Protein AF-A0A8I3X2M9-F1 (afdb_monomer_lite)

InterPro domains:
  IPR005302 Molybdenum cofactor sulfurase, C-terminal [PF03473] (400-496)
  IPR005302 Molybdenum cofactor sulfurase, C-terminal [PS51340] (165-323)
  IPR005302 Molybdenum cofactor sulfurase, C-terminal [PS51340] (383-576)
  IPR005303 Molybdenum cofactor sulfurase, middle domain [PF03476] (48-167)
  IPR005303 Molybdenum cofactor sulfurase, middle domain [PF03476] (287-371)
  IPR011037 Pyruvate kinase-like, insert domain superfamily [SSF50800] (45-283)
  IPR011037 Pyruvate kinase-like, insert domain superfamily [SSF50800] (388-483)

Sequence (578 aa):
MPVSLGFLAQRPPGWLGVAALGLAAVVLGAVAWRRAGPRRRRRLQQVGTVAKLWIYPVKSCKGVAVSEAECTALGLRSGDLRDRFWLVIKEDGHMVTARQEPRLVLVSITYENNRLIFRAPDVDQLVLPTKQPSSNKLYDCRIFGLDIKGRDCGNEAAQWFTNFLKTEAYRLVQFETNMKGRTSKKLLAPINWNYQVAYPDYSPLLVMTDASLVDLNTRMEKKVKMENFRPNIVVTGCDAFEEDTWDELLIGSVEVKRVMACSRCILTTVDPDSGIIDRKEPLDTLKRFWLVINQEGNMVTARQEPRLVLISLTCEGDTLTLSAAYTKDLLLPIKTPTTNAVHKCRVHSLEIEGRDCGEAAAQWITSFLKSQPYRLVHFEPHMWPRHPHQTADLFRLKDQIVYSDASPFMILSEASLADLNSRLEKKVKVTNFRPNIVISGCHVYAEDSWDELLIGDVELKRVMACSRCILTTVDPDTGVMSRKEPLETLKRQVVINREEKVPAASHESWAGEQTVVSTASLLPGRLLGATPLSASSYRQCDPSERKLYGKSPLFGQYFVLENPGTIRVGDPVYLLGQ

Secondary structure (DSSP, 8-state):
---------PPPPTHHHHHHHHHHHHHHHHHHHHHHS------EEEEEEEEEEEE-SBTTS--EEESEEEEETTEEEETTEETT-EEEEETTSBEE-TTT-GGGGG-EEEEETTEEEEE-TTSPPEEEESS--TTSPEEEEEETTEEEEEEE-HHHHHHHHHHHH-SS-EEEEE--TTSPPEEHHHHSTT-----EESSSSS-SEEEEEHHHHHHHHHT-SSPPPGGGT--SEEEESS-TTGGGG-SEEEETTEEEEEEEEEE--GGGGB-TTT-PBPSSTTTTGGG--EEEEETTSBBP-TTT-GGGGG-EEEEETTEEEEEETTEEEEEEESS--TTSPEEEEEETTEEEEEEE--HHHHHHHHHHHTSS-EEEEE--TTSPPB-GGGT-TTS-TT--BSSSSS-S--EEEHHHHHHHHHH-SS---GGGT--SEEE-SS-TTGGGT-SEEEETTEEEE--------GGGGB-TTT-PBPSSTTHHHHHHHHTTT--S----------------------------PPPPPP-S-S----TTTHHHHTT--EEEEEEEEEE-EEEETT-EEEEE--

Structure (mmCIF, N/CA/C/O backbone):
data_AF-A0A8I3X2M9-F1
#
_entry.id   AF-A0A8I3X2M9-F1
#
loop_
_atom_site.group_PDB
_atom_site.id
_atom_site.type_symbol
_atom_site.label_atom_id
_atom_site.label_alt_id
_atom_site.label_comp_id
_atom_site.label_asym_id
_atom_site.label_entity_id
_atom_site.label_seq_id
_atom_site.pdbx_PDB_ins_code
_atom_site.Cartn_x
_atom_site.Cartn_y
_atom_site.Cartn_z
_atom_site.occupancy
_atom_site.B_iso_or_equiv
_atom_site.auth_seq_id
_atom_site.auth_comp_id
_atom_site.auth_asym_id
_atom_site.auth_atom_id
_atom_site.pdbx_PDB_model_num
ATOM 1 N N . MET A 1 1 ? -79.808 51.806 2.599 1.00 37.19 1 MET A N 1
ATOM 2 C CA . MET A 1 1 ? -78.418 51.362 2.337 1.00 37.19 1 MET A CA 1
ATOM 3 C C . MET A 1 1 ? -78.293 49.912 2.792 1.00 37.19 1 MET A C 1
ATOM 5 O O . MET A 1 1 ? -78.846 49.652 3.854 1.00 37.19 1 MET A O 1
ATOM 9 N N . PRO A 1 2 ? -77.604 48.987 2.094 1.00 43.06 2 PRO A N 1
ATOM 10 C CA . PRO A 1 2 ? -76.935 49.064 0.794 1.00 43.06 2 PRO A CA 1
ATOM 11 C C . PRO A 1 2 ? -77.568 48.146 -0.282 1.00 43.06 2 PRO A C 1
ATOM 13 O O . PRO A 1 2 ? -78.513 47.404 -0.036 1.00 43.06 2 PRO A O 1
ATOM 16 N N . VAL A 1 3 ? -77.035 48.280 -1.496 1.00 36.94 3 VAL A N 1
ATOM 17 C CA . VAL A 1 3 ? -77.434 47.654 -2.762 1.00 36.94 3 VAL A CA 1
ATOM 18 C C . VAL A 1 3 ? -76.816 46.257 -2.890 1.00 36.94 3 VAL A C 1
ATOM 20 O O . VAL A 1 3 ? -75.628 46.079 -2.631 1.00 36.94 3 VAL A O 1
ATOM 23 N N . SER A 1 4 ? -77.621 45.283 -3.319 1.00 39.75 4 SER A N 1
ATOM 24 C CA . SER A 1 4 ? -77.173 43.954 -3.746 1.00 39.75 4 SER A CA 1
ATOM 25 C C . SER A 1 4 ? -76.508 44.051 -5.123 1.00 39.75 4 SER A C 1
ATOM 27 O O . SER A 1 4 ? -77.153 44.442 -6.094 1.00 39.75 4 SER A O 1
ATOM 29 N N . LEU A 1 5 ? -75.222 43.706 -5.207 1.00 40.22 5 LEU A N 1
ATOM 30 C CA . LEU A 1 5 ? -74.479 43.528 -6.457 1.00 40.22 5 LEU A CA 1
ATOM 31 C C . LEU A 1 5 ? -73.976 42.084 -6.502 1.00 40.22 5 LEU A C 1
ATOM 33 O O . LEU A 1 5 ? -72.974 41.732 -5.882 1.00 40.22 5 LEU A O 1
ATOM 37 N N . GLY A 1 6 ? -74.713 41.239 -7.222 1.00 42.94 6 GLY A N 1
ATOM 38 C CA . GLY A 1 6 ? -74.274 39.897 -7.576 1.00 42.94 6 GLY A CA 1
ATOM 39 C C . GLY A 1 6 ? -73.123 39.971 -8.576 1.00 42.94 6 GLY A C 1
ATOM 40 O O . GLY A 1 6 ? -73.314 40.413 -9.707 1.00 42.94 6 GLY A O 1
ATOM 41 N N . PHE A 1 7 ? -71.937 39.519 -8.171 1.00 40.66 7 PHE A N 1
ATOM 42 C CA . PHE A 1 7 ? -70.836 39.250 -9.090 1.00 40.66 7 PHE A CA 1
ATOM 43 C C . PHE A 1 7 ? -70.844 37.770 -9.479 1.00 40.66 7 PHE A C 1
ATOM 45 O O . PHE A 1 7 ? -70.615 36.881 -8.660 1.00 40.66 7 PHE A O 1
ATOM 52 N N . LEU A 1 8 ? -71.117 37.528 -10.761 1.00 41.22 8 LEU A N 1
ATOM 53 C CA . LEU A 1 8 ? -70.899 36.263 -11.453 1.00 41.22 8 LEU A CA 1
ATOM 54 C C . LEU A 1 8 ? -69.417 35.875 -11.354 1.00 41.22 8 LEU A C 1
ATOM 56 O O . LEU A 1 8 ? -68.548 36.584 -11.863 1.00 41.22 8 LEU A O 1
ATOM 60 N N . ALA A 1 9 ? -69.129 34.735 -10.727 1.00 45.62 9 ALA A N 1
ATOM 61 C CA . ALA A 1 9 ? -67.802 34.134 -10.734 1.00 45.62 9 ALA A CA 1
ATOM 62 C C . ALA A 1 9 ? -67.450 33.688 -12.164 1.00 45.62 9 ALA A C 1
ATOM 64 O O . ALA A 1 9 ? -67.959 32.680 -12.660 1.00 45.62 9 ALA A O 1
ATOM 65 N N . GLN A 1 10 ? -66.582 34.441 -12.840 1.00 50.41 10 GLN A N 1
ATOM 66 C CA . GLN A 1 10 ? -66.000 34.006 -14.106 1.00 50.41 10 GLN A CA 1
ATOM 67 C C . GLN A 1 10 ? -65.040 32.844 -13.831 1.00 50.41 10 GLN A C 1
ATOM 69 O O . GLN A 1 10 ? -64.045 32.990 -13.120 1.00 50.41 10 GLN A O 1
ATOM 74 N N . ARG A 1 11 ? -65.360 31.664 -14.377 1.00 54.62 11 ARG A N 1
ATOM 75 C CA . ARG A 1 11 ? -64.461 30.504 -14.359 1.00 54.62 11 ARG A CA 1
ATOM 76 C C . ARG A 1 11 ? -63.165 30.867 -15.093 1.00 54.62 11 ARG A C 1
ATOM 78 O O . ARG A 1 11 ? -63.253 31.415 -16.194 1.00 54.62 11 ARG A O 1
ATOM 85 N N . PRO A 1 12 ? -61.981 30.543 -14.543 1.00 55.44 12 PRO A N 1
ATOM 86 C CA . PRO A 1 12 ? -60.739 30.764 -15.258 1.00 55.44 12 PRO A CA 1
ATOM 87 C C . PRO A 1 12 ? -60.762 29.959 -16.566 1.00 55.44 12 PRO A C 1
ATOM 89 O O . PRO A 1 12 ? -61.279 28.836 -16.601 1.00 55.44 12 PRO A O 1
ATOM 92 N N . PRO A 1 13 ? -60.251 30.532 -17.660 1.00 50.88 13 PRO A N 1
ATOM 93 C CA . PRO A 1 13 ? -60.384 29.933 -18.975 1.00 50.88 13 PRO A CA 1
ATOM 94 C C . PRO A 1 13 ? -59.565 28.630 -19.041 1.00 50.88 13 PRO A C 1
ATOM 96 O O . PRO A 1 13 ? -58.398 28.581 -18.651 1.00 50.88 13 PRO A O 1
ATOM 99 N N . GLY A 1 14 ? -60.204 27.550 -19.509 1.00 53.91 14 GLY A N 1
ATOM 100 C CA . GLY A 1 14 ? -59.733 26.160 -19.365 1.00 53.91 14 GLY A CA 1
ATOM 101 C C . GLY A 1 14 ? -58.355 25.839 -19.963 1.00 53.91 14 GLY A C 1
ATOM 102 O O . GLY A 1 14 ? -57.765 24.817 -19.620 1.00 53.91 14 GLY A O 1
ATOM 103 N N . TRP A 1 15 ? -57.798 26.724 -20.792 1.00 53.28 15 TRP A N 1
ATOM 104 C CA . TRP A 1 15 ? -56.456 26.582 -21.363 1.00 53.28 15 TRP A CA 1
ATOM 105 C C . TRP A 1 15 ? -55.335 26.687 -20.319 1.00 53.28 15 TRP A C 1
ATOM 107 O O . TRP A 1 15 ? -54.302 26.047 -20.494 1.00 53.28 15 TRP A O 1
ATOM 117 N N . LEU A 1 16 ? -55.542 27.396 -19.200 1.00 50.94 16 LEU A N 1
ATOM 118 C CA . LEU A 1 16 ? -54.558 27.461 -18.106 1.00 50.94 16 LEU A CA 1
ATOM 119 C C . LEU A 1 16 ? -54.371 26.101 -17.412 1.00 50.94 16 LEU A C 1
ATOM 121 O O . LEU A 1 16 ? -53.249 25.729 -17.073 1.00 50.94 16 LEU A O 1
ATOM 125 N N . GLY A 1 17 ? -55.449 25.322 -17.264 1.00 53.12 17 GLY A N 1
ATOM 126 C CA . GLY A 1 17 ? -55.379 23.956 -16.734 1.00 53.12 17 GLY A CA 1
ATOM 127 C C . GLY A 1 17 ? -54.686 22.990 -17.699 1.00 53.12 17 GLY A C 1
ATOM 128 O O . GLY A 1 17 ? -53.882 22.161 -17.276 1.00 53.12 17 GLY A O 1
ATOM 129 N N . VAL A 1 18 ? -54.934 23.144 -19.004 1.00 58.06 18 VAL A N 1
ATOM 130 C CA . VAL A 1 18 ? -54.305 22.323 -20.053 1.00 58.06 18 VAL A CA 1
ATOM 131 C C . VAL A 1 18 ? -52.809 22.634 -20.181 1.00 58.06 18 VAL A C 1
ATOM 133 O O . VAL A 1 18 ? -52.004 21.714 -20.304 1.00 58.06 18 VAL A O 1
ATOM 136 N N . ALA A 1 19 ? -52.414 23.906 -20.075 1.00 59.59 19 ALA A N 1
ATOM 137 C CA . ALA A 1 19 ? -51.011 24.314 -20.090 1.00 59.59 19 ALA A CA 1
ATOM 138 C C . ALA A 1 19 ? -50.243 23.792 -18.863 1.00 59.59 19 ALA A C 1
ATOM 140 O O . ALA A 1 19 ? -49.131 23.284 -19.006 1.00 59.59 19 ALA A O 1
ATOM 141 N N . ALA A 1 20 ? -50.848 23.844 -17.670 1.00 59.66 20 ALA A N 1
ATOM 142 C CA . ALA A 1 20 ? -50.246 23.310 -16.448 1.00 59.66 20 ALA A CA 1
ATOM 143 C C . ALA A 1 20 ? -50.091 21.777 -16.489 1.00 59.66 20 ALA A C 1
ATOM 145 O O . ALA A 1 20 ? -49.044 21.254 -16.105 1.00 59.66 20 ALA A O 1
ATOM 146 N N . LEU A 1 21 ? -51.092 21.057 -17.011 1.00 64.69 21 LEU A N 1
ATOM 147 C CA . LEU A 1 21 ? -51.021 19.605 -17.217 1.00 64.69 21 LEU A CA 1
ATOM 148 C C . LEU A 1 21 ? -49.985 19.224 -18.281 1.00 64.69 21 LEU A C 1
ATOM 150 O O . LEU A 1 21 ? -49.247 18.260 -18.092 1.00 64.69 21 LEU A O 1
ATOM 154 N N . GLY A 1 22 ? -49.880 20.005 -19.360 1.00 69.62 22 GLY A N 1
ATOM 155 C CA . GLY A 1 22 ? -48.856 19.830 -20.388 1.00 69.62 22 GLY A CA 1
ATOM 156 C C . GLY A 1 22 ? -47.443 20.010 -19.831 1.00 69.62 22 GLY A C 1
ATOM 157 O O . GLY A 1 22 ? -46.580 19.167 -20.064 1.00 69.62 22 GLY A O 1
ATOM 158 N N . LEU A 1 23 ? -47.213 21.050 -19.022 1.00 71.19 23 LEU A N 1
ATOM 159 C CA . LEU A 1 23 ? -45.914 21.284 -18.386 1.00 71.19 23 LEU A CA 1
ATOM 160 C C . LEU A 1 23 ? -45.563 20.176 -17.384 1.00 71.19 23 LEU A C 1
ATOM 162 O O . LEU A 1 23 ? -44.435 19.687 -17.377 1.00 71.19 23 LEU A O 1
ATOM 166 N N . ALA A 1 24 ? -46.531 19.735 -16.577 1.00 70.75 24 ALA A N 1
ATOM 167 C CA . ALA A 1 24 ? -46.341 18.631 -15.642 1.00 70.75 24 ALA A CA 1
ATOM 168 C C . ALA A 1 24 ? -46.029 17.314 -16.369 1.00 70.75 24 ALA A C 1
ATOM 170 O O . ALA A 1 24 ? -45.126 16.592 -15.954 1.00 70.75 24 ALA A O 1
ATOM 171 N N . ALA A 1 25 ? -46.707 17.024 -17.483 1.00 73.00 25 ALA A N 1
ATOM 172 C CA . ALA A 1 25 ? -46.443 15.846 -18.306 1.00 73.00 25 ALA A CA 1
ATOM 173 C C . ALA A 1 25 ? -45.062 15.900 -18.978 1.00 73.00 25 ALA A C 1
ATOM 175 O O . ALA A 1 25 ? -44.376 14.884 -19.034 1.00 73.00 25 ALA A O 1
ATOM 176 N N . VAL A 1 26 ? -44.612 17.077 -19.425 1.00 76.88 26 VAL A N 1
ATOM 177 C CA . VAL A 1 26 ? -43.262 17.269 -19.983 1.00 76.88 26 VAL A CA 1
ATOM 178 C C . VAL A 1 26 ? -42.192 17.109 -18.905 1.00 76.88 26 VAL A C 1
ATOM 180 O O . VAL A 1 26 ? -41.189 16.441 -19.142 1.00 76.88 26 VAL A O 1
ATOM 183 N N . VAL A 1 27 ? -42.400 17.654 -17.704 1.00 77.62 27 VAL A N 1
ATOM 184 C CA . VAL A 1 27 ? -41.463 17.494 -16.581 1.00 77.62 27 VAL A CA 1
ATOM 185 C C . VAL A 1 27 ? -41.420 16.039 -16.114 1.00 77.62 27 VAL A C 1
ATOM 187 O O . VAL A 1 27 ? -40.334 15.489 -15.947 1.00 77.62 27 VAL A O 1
ATOM 190 N N . LEU A 1 28 ? -42.571 15.380 -15.964 1.00 75.06 28 LEU A N 1
ATOM 191 C CA . LEU A 1 28 ? -42.644 13.958 -15.616 1.00 75.06 28 LEU A CA 1
ATOM 192 C C . LEU A 1 28 ? -42.042 13.080 -16.715 1.00 75.06 28 LEU A C 1
ATOM 194 O O . LEU A 1 28 ? -41.304 12.153 -16.400 1.00 75.06 28 LEU A O 1
ATOM 198 N N . GLY A 1 29 ? -42.282 13.407 -17.985 1.00 70.44 29 GLY A N 1
ATOM 199 C CA . GLY A 1 29 ? -41.676 12.753 -19.141 1.00 70.44 29 GLY A CA 1
ATOM 200 C C . GLY A 1 29 ? -40.161 12.939 -19.185 1.00 70.44 29 GLY A C 1
ATOM 201 O O . GLY A 1 29 ? -39.443 11.976 -19.419 1.00 70.44 29 GLY A O 1
ATOM 202 N N . ALA A 1 30 ? -39.646 14.127 -18.864 1.00 67.50 30 ALA A N 1
ATOM 203 C CA . ALA A 1 30 ? -38.213 14.405 -18.784 1.00 67.50 30 ALA A CA 1
ATOM 204 C C . ALA A 1 30 ? -37.549 13.728 -17.573 1.00 67.50 30 ALA A C 1
ATOM 206 O O . ALA A 1 30 ? -36.420 13.253 -17.676 1.00 67.50 30 ALA A O 1
ATOM 207 N N . VAL A 1 31 ? -38.238 13.635 -16.432 1.00 68.12 31 VAL A N 1
ATOM 208 C CA . VAL A 1 31 ? -37.767 12.899 -15.247 1.00 68.12 31 VAL A CA 1
ATOM 209 C C . VAL A 1 31 ? -37.795 11.392 -15.502 1.00 68.12 31 VAL A C 1
ATOM 211 O O . VAL A 1 31 ? -36.832 10.702 -15.168 1.00 68.12 31 VAL A O 1
ATOM 214 N N . ALA A 1 32 ? -38.850 10.880 -16.137 1.00 62.62 32 ALA A N 1
ATOM 215 C CA . ALA A 1 32 ? -38.953 9.489 -16.555 1.00 62.62 32 ALA A CA 1
ATOM 216 C C . ALA A 1 32 ? -37.900 9.156 -17.615 1.00 62.62 32 ALA A C 1
ATOM 218 O O . ALA A 1 32 ? -37.235 8.142 -17.484 1.00 62.62 32 ALA A O 1
ATOM 219 N N . TRP A 1 33 ? -37.653 10.032 -18.591 1.00 58.16 33 TRP A N 1
ATOM 220 C CA . TRP A 1 33 ? -36.616 9.863 -19.611 1.00 58.16 33 TRP A CA 1
ATOM 221 C C . TRP A 1 33 ? -35.193 10.056 -19.067 1.00 58.16 33 TRP A C 1
ATOM 223 O O . TRP A 1 33 ? -34.271 9.418 -19.552 1.00 58.16 33 TRP A O 1
ATOM 233 N N . ARG A 1 34 ? -34.980 10.840 -18.003 1.00 55.84 34 ARG A N 1
ATOM 234 C CA . ARG A 1 34 ? -33.697 10.855 -17.269 1.00 55.84 34 ARG A CA 1
ATOM 235 C C . ARG A 1 34 ? -33.490 9.605 -16.413 1.00 55.84 34 ARG A C 1
ATOM 237 O O . ARG A 1 34 ? -32.354 9.182 -16.239 1.00 55.84 34 ARG A O 1
ATOM 244 N N . ARG A 1 35 ? -34.564 9.012 -15.878 1.00 56.28 35 ARG A N 1
ATOM 245 C CA . ARG A 1 35 ? -34.511 7.761 -15.095 1.00 56.28 35 ARG A CA 1
ATOM 246 C C . ARG A 1 35 ? -34.476 6.497 -15.963 1.00 56.28 35 ARG A C 1
ATOM 248 O O . ARG A 1 35 ? -33.907 5.501 -15.535 1.00 56.28 35 ARG A O 1
ATOM 255 N N . ALA A 1 36 ? -35.076 6.544 -17.150 1.00 47.25 36 ALA A N 1
ATOM 256 C CA . ALA A 1 36 ? -35.204 5.446 -18.111 1.00 47.25 36 ALA A CA 1
ATOM 257 C C . ALA A 1 36 ? -34.369 5.658 -19.383 1.00 47.25 36 ALA A C 1
ATOM 259 O O . ALA A 1 36 ? -34.391 4.814 -20.278 1.00 47.25 36 ALA A O 1
ATOM 260 N N . GLY A 1 37 ? -33.641 6.774 -19.475 1.00 39.97 37 GLY A N 1
ATOM 261 C CA . GLY A 1 37 ? -32.672 7.021 -20.534 1.00 39.97 37 GLY A CA 1
ATOM 262 C C . GLY A 1 37 ? -31.720 5.836 -20.596 1.00 39.97 37 GLY A C 1
ATOM 263 O O . GLY A 1 37 ? -31.430 5.250 -19.547 1.00 39.97 37 GLY A O 1
ATOM 264 N N . PRO A 1 38 ? -31.279 5.426 -21.795 1.00 38.78 38 PRO A N 1
ATOM 265 C CA . PRO A 1 38 ? -30.472 4.232 -21.937 1.00 38.78 38 PRO A CA 1
ATOM 266 C C . PRO A 1 38 ? -29.272 4.402 -21.015 1.00 38.78 38 PRO A C 1
ATOM 268 O O . PRO A 1 38 ? -28.434 5.275 -21.249 1.00 38.78 38 PRO A O 1
ATOM 271 N N . ARG A 1 39 ? -29.203 3.604 -19.936 1.00 46.41 39 ARG A N 1
ATOM 272 C CA . ARG A 1 39 ? -27.945 3.387 -19.228 1.00 46.41 39 ARG A CA 1
ATOM 273 C C . ARG A 1 39 ? -27.004 2.985 -20.347 1.00 46.41 39 ARG A C 1
ATOM 275 O O . ARG A 1 39 ? -27.165 1.887 -20.884 1.00 46.41 39 ARG A O 1
ATOM 282 N N . ARG A 1 40 ? -26.117 3.898 -20.778 1.00 44.78 40 ARG A N 1
ATOM 283 C CA . ARG A 1 40 ? -24.990 3.567 -21.658 1.00 44.78 40 ARG A CA 1
ATOM 284 C C . ARG A 1 40 ? -24.511 2.231 -21.125 1.00 44.78 40 ARG A C 1
ATOM 286 O O . ARG A 1 40 ? -24.267 2.160 -19.920 1.00 44.78 40 ARG A O 1
ATOM 293 N N . ARG A 1 41 ? -24.523 1.175 -21.947 1.00 48.91 41 ARG A N 1
ATOM 294 C CA . ARG A 1 41 ? -23.971 -0.124 -21.553 1.00 48.91 41 ARG A CA 1
ATOM 295 C C . ARG A 1 41 ? -22.553 0.190 -21.093 1.00 48.91 41 ARG A C 1
ATOM 297 O O . ARG A 1 41 ? -21.690 0.416 -21.935 1.00 48.91 41 ARG A O 1
ATOM 304 N N . ARG A 1 42 ? -22.363 0.357 -19.781 1.00 61.62 42 ARG A N 1
ATOM 305 C CA . ARG A 1 42 ? -21.059 0.642 -19.198 1.00 61.62 42 ARG A CA 1
ATOM 306 C C . ARG A 1 42 ? -20.238 -0.569 -19.597 1.00 61.62 42 ARG A C 1
ATOM 308 O O . ARG A 1 42 ? -20.680 -1.697 -19.366 1.00 61.62 42 ARG A O 1
ATOM 315 N N . ARG A 1 43 ? -19.134 -0.351 -20.305 1.00 69.88 43 ARG A N 1
ATOM 316 C CA . ARG A 1 43 ? -18.240 -1.446 -20.644 1.00 69.88 43 ARG A CA 1
ATOM 317 C C . ARG A 1 43 ? -17.715 -1.971 -19.313 1.00 69.88 43 ARG A C 1
ATOM 319 O O . ARG A 1 43 ? -17.062 -1.238 -18.581 1.00 69.88 43 ARG A O 1
ATOM 326 N N . LEU A 1 44 ? -18.122 -3.186 -18.961 1.00 82.31 44 LEU A N 1
ATOM 327 C CA . LEU A 1 44 ? -17.642 -3.870 -17.771 1.00 82.31 44 LEU A CA 1
ATOM 328 C C . LEU A 1 44 ? -16.396 -4.639 -18.188 1.00 82.31 44 LEU A C 1
ATOM 330 O O . LEU A 1 44 ? -16.488 -5.561 -19.000 1.00 82.31 44 LEU A O 1
ATOM 334 N N . GLN A 1 45 ? -15.244 -4.245 -17.662 1.00 88.25 45 GLN A N 1
ATOM 335 C CA . GLN A 1 45 ? -14.020 -5.027 -17.777 1.00 88.25 45 GLN A CA 1
ATOM 336 C C . GLN A 1 45 ? -13.820 -5.759 -16.461 1.00 88.25 45 GLN A C 1
ATOM 338 O O . GLN A 1 45 ? -13.712 -5.121 -15.420 1.00 88.25 45 GLN A O 1
ATOM 343 N N . GLN A 1 46 ? -13.794 -7.089 -16.488 1.00 90.06 46 GLN A N 1
ATOM 344 C CA . GLN A 1 46 ? -13.408 -7.837 -15.299 1.00 90.06 46 GLN A CA 1
ATOM 345 C C . GLN A 1 46 ? -11.915 -7.610 -15.051 1.00 90.06 46 GLN A C 1
ATOM 347 O O . GLN A 1 46 ? -11.108 -7.872 -15.939 1.00 90.06 46 GLN A O 1
ATOM 352 N N . VAL A 1 47 ? -11.578 -7.114 -13.865 1.00 87.56 47 VAL A N 1
ATOM 353 C CA . VAL A 1 47 ? -10.199 -6.842 -13.418 1.00 87.56 47 VAL A CA 1
ATOM 354 C C . VAL A 1 47 ? -9.756 -7.801 -12.317 1.00 87.56 47 VAL A C 1
ATOM 356 O O . VAL A 1 47 ? -8.611 -7.794 -11.902 1.00 87.56 47 VAL A O 1
ATOM 359 N N . GLY A 1 48 ? -10.658 -8.643 -11.812 1.00 91.25 48 GLY A N 1
ATOM 360 C CA . GLY A 1 48 ? -10.296 -9.653 -10.831 1.00 91.25 48 GLY A CA 1
ATOM 361 C C . GLY A 1 48 ? -11.496 -10.377 -10.246 1.00 91.25 48 GLY A C 1
ATOM 362 O O . GLY A 1 48 ? -12.600 -10.360 -10.798 1.00 91.25 48 GLY A O 1
ATOM 363 N N . THR A 1 49 ? -11.264 -11.036 -9.117 1.00 90.50 49 THR A N 1
ATOM 364 C CA . THR A 1 49 ? -12.269 -11.761 -8.330 1.00 90.50 49 THR A CA 1
ATOM 365 C C . THR A 1 49 ? -12.012 -11.540 -6.842 1.00 90.50 49 THR A C 1
ATOM 367 O O . THR A 1 49 ? -10.859 -11.511 -6.413 1.00 90.50 49 THR A O 1
ATOM 370 N N . VAL A 1 50 ? -13.059 -11.395 -6.028 1.00 87.31 50 VAL A N 1
ATOM 371 C CA . VAL A 1 50 ? -12.921 -11.276 -4.570 1.00 87.31 50 VAL A CA 1
ATOM 372 C C . VAL A 1 50 ? -12.334 -12.569 -4.004 1.00 87.31 50 VAL A C 1
ATOM 374 O O . VAL A 1 50 ? -12.975 -13.616 -4.016 1.00 87.31 50 VAL A O 1
ATOM 377 N N . ALA A 1 51 ? -11.123 -12.493 -3.465 1.00 90.25 51 ALA A N 1
ATOM 378 C CA . ALA A 1 51 ? -10.416 -13.620 -2.871 1.00 90.25 51 ALA A CA 1
ATOM 379 C C . ALA A 1 51 ? -10.723 -13.782 -1.377 1.00 90.25 51 ALA A C 1
ATOM 381 O O . ALA A 1 51 ? -10.864 -14.901 -0.887 1.00 90.25 51 ALA A O 1
ATOM 382 N N . LYS A 1 52 ? -10.789 -12.671 -0.630 1.00 88.50 52 LYS A N 1
ATOM 383 C CA . LYS A 1 52 ? -11.051 -12.678 0.820 1.00 88.50 52 LYS A CA 1
ATOM 384 C C . LYS A 1 52 ? -11.830 -11.442 1.247 1.00 88.50 52 LYS A C 1
ATOM 386 O O . LYS A 1 52 ? -11.585 -10.348 0.737 1.00 88.50 52 LYS A O 1
ATOM 391 N N . LEU A 1 53 ? -12.684 -11.618 2.252 1.00 85.94 53 LEU A N 1
ATOM 392 C CA . LEU A 1 53 ? -13.363 -10.537 2.959 1.00 85.94 53 LEU A CA 1
ATOM 393 C C . LEU A 1 53 ? -13.003 -10.574 4.442 1.00 85.94 53 LEU A C 1
ATOM 395 O O . LEU A 1 53 ? -13.002 -11.636 5.067 1.00 85.94 53 LEU A O 1
ATOM 399 N N . TRP A 1 54 ? -12.718 -9.401 5.000 1.00 91.06 54 TRP A N 1
ATOM 400 C CA . TRP A 1 54 ? -12.350 -9.232 6.400 1.00 91.06 54 TRP A CA 1
ATOM 401 C C . TRP A 1 54 ? -13.135 -8.101 7.053 1.00 91.06 54 TRP A C 1
ATOM 403 O O . TRP A 1 54 ? -13.204 -6.975 6.550 1.00 91.06 54 TRP A O 1
ATOM 413 N N . ILE A 1 55 ? -13.653 -8.390 8.241 1.00 92.31 55 ILE A N 1
ATOM 414 C CA . ILE A 1 55 ? -14.224 -7.400 9.152 1.00 92.31 55 ILE A CA 1
ATOM 415 C C . ILE A 1 55 ? -13.302 -7.306 10.360 1.00 92.31 55 ILE A C 1
ATOM 417 O O . ILE A 1 55 ? -12.906 -8.322 10.917 1.00 92.31 55 ILE A O 1
ATOM 421 N N . TYR A 1 56 ? -12.962 -6.099 10.798 1.00 94.75 56 TYR A N 1
ATOM 422 C CA . TYR A 1 56 ? -12.172 -5.866 12.006 1.00 94.75 56 TYR A CA 1
ATOM 423 C C . TYR A 1 56 ? -13.051 -5.149 13.033 1.00 94.75 56 TYR A C 1
ATOM 425 O O . TYR A 1 56 ? -13.019 -3.917 13.083 1.00 94.75 56 TYR A O 1
ATOM 433 N N . PRO A 1 57 ? -13.852 -5.873 13.842 1.00 94.31 57 PRO A N 1
ATOM 434 C CA . PRO A 1 57 ? -14.884 -5.260 14.677 1.00 94.31 57 PRO A CA 1
ATOM 435 C C . PRO A 1 57 ? -14.325 -4.206 15.630 1.00 94.31 57 PRO A C 1
ATOM 437 O O . PRO A 1 57 ? -14.857 -3.100 15.740 1.00 94.31 57 PRO A O 1
ATOM 440 N N . VAL A 1 58 ? -13.193 -4.528 16.257 1.00 96.69 58 VAL A N 1
ATOM 441 C CA . VAL A 1 58 ? -12.482 -3.645 17.180 1.00 96.69 58 VAL A CA 1
ATOM 442 C C . VAL A 1 58 ? -11.252 -3.079 16.477 1.00 96.69 58 VAL A C 1
ATOM 444 O O . VAL A 1 58 ? -10.461 -3.808 15.868 1.00 96.69 58 VAL A O 1
ATOM 447 N N . LYS A 1 59 ? -11.067 -1.759 16.559 1.00 92.44 59 LYS A N 1
ATOM 448 C CA . LYS A 1 59 ? -9.911 -1.077 15.974 1.00 92.44 59 LYS A CA 1
ATOM 449 C C . LYS A 1 59 ? -8.606 -1.688 16.498 1.00 92.44 59 LYS A C 1
ATOM 451 O O . LYS A 1 59 ? -8.346 -1.682 17.693 1.00 92.44 59 LYS A O 1
ATOM 456 N N . SER A 1 60 ? -7.742 -2.107 15.574 1.00 90.44 60 SER A N 1
ATOM 457 C CA . SER A 1 60 ? -6.431 -2.737 15.824 1.00 90.44 60 SER A CA 1
ATOM 458 C C . SER A 1 60 ? -6.448 -4.207 16.251 1.00 90.44 60 SER A C 1
ATOM 460 O O . SER A 1 60 ? -5.391 -4.825 16.216 1.00 90.44 60 SER A O 1
ATOM 462 N N . CYS A 1 61 ? -7.605 -4.798 16.557 1.00 92.38 61 CYS A N 1
ATOM 463 C CA . CYS A 1 61 ? -7.699 -6.223 16.896 1.00 92.38 61 CYS A CA 1
ATOM 464 C C . CYS A 1 61 ? -7.691 -7.130 15.662 1.00 92.38 61 CYS A C 1
ATOM 466 O O . CYS A 1 61 ? -7.667 -6.630 14.527 1.00 92.38 61 CYS A O 1
ATOM 468 N N . LYS A 1 62 ? -7.674 -8.451 15.875 1.00 91.19 62 LYS A N 1
ATOM 469 C CA . LYS A 1 62 ? -7.651 -9.453 14.804 1.00 91.19 62 LYS A CA 1
ATOM 470 C C . LYS A 1 62 ? -8.890 -9.336 13.914 1.00 91.19 62 LYS A C 1
ATOM 472 O O . LYS A 1 62 ? -9.974 -8.975 14.373 1.00 91.19 62 LYS A O 1
ATOM 477 N N . GLY A 1 63 ? -8.704 -9.594 12.623 1.00 89.31 63 GLY A N 1
ATOM 478 C CA . GLY A 1 63 ? -9.800 -9.621 11.658 1.00 89.31 63 GLY A CA 1
ATOM 479 C C . GLY A 1 63 ? -10.605 -10.911 11.762 1.00 89.31 63 GLY A C 1
ATOM 480 O O . GLY A 1 63 ? -10.071 -11.957 12.123 1.00 89.31 63 GLY A O 1
ATOM 481 N N . VAL A 1 64 ? -11.878 -10.825 11.401 1.00 92.62 64 VAL A N 1
ATOM 482 C CA . VAL A 1 64 ? -12.794 -11.945 11.209 1.00 92.62 64 VAL A CA 1
ATOM 483 C C . VAL A 1 64 ? -12.949 -12.143 9.708 1.00 92.62 64 VAL A C 1
ATOM 485 O O . VAL A 1 64 ? -13.451 -11.254 9.015 1.00 92.62 64 VAL A O 1
ATOM 488 N N . ALA A 1 65 ? -12.472 -13.281 9.207 1.00 93.25 65 ALA A N 1
ATOM 489 C CA . ALA A 1 65 ? -12.680 -13.670 7.820 1.00 93.25 65 ALA A CA 1
ATOM 490 C C . ALA A 1 65 ? -14.144 -14.080 7.625 1.00 93.25 65 ALA A C 1
ATOM 492 O O . ALA A 1 65 ? -14.691 -14.828 8.436 1.00 93.25 65 ALA A O 1
ATOM 493 N N . VAL A 1 66 ? -14.766 -13.598 6.553 1.00 90.44 66 VAL A N 1
ATOM 494 C CA . VAL A 1 66 ? -16.157 -13.913 6.202 1.00 90.44 66 VAL A CA 1
ATOM 495 C C . VAL A 1 66 ? -16.243 -14.322 4.734 1.00 90.44 66 VAL A C 1
ATOM 497 O O . VAL A 1 66 ? -15.431 -13.894 3.915 1.00 90.44 66 VAL A O 1
ATOM 500 N N . SER A 1 67 ? -17.206 -15.175 4.390 1.00 90.25 67 SER A N 1
ATOM 501 C CA . SER A 1 67 ? -17.470 -15.570 2.999 1.00 90.25 67 SER A CA 1
ATOM 502 C C . SER A 1 67 ? -18.355 -14.563 2.265 1.00 90.25 67 SER A C 1
ATOM 504 O O . SER A 1 67 ? -18.295 -14.473 1.042 1.00 90.25 67 SER A O 1
ATOM 506 N N . GLU A 1 68 ? -19.145 -13.784 3.002 1.00 91.88 68 GLU A N 1
ATOM 507 C CA . GLU A 1 68 ? -19.989 -12.716 2.481 1.00 91.88 68 GLU A CA 1
ATOM 508 C C . GLU A 1 68 ? -20.076 -11.550 3.468 1.00 91.88 68 GLU A C 1
ATOM 510 O O . GLU A 1 68 ? -19.949 -11.729 4.680 1.00 91.88 68 GLU A O 1
ATOM 515 N N . ALA A 1 69 ? -20.271 -10.343 2.945 1.00 90.56 69 ALA A N 1
ATOM 516 C CA . ALA A 1 69 ? -20.475 -9.148 3.747 1.00 90.56 69 ALA A CA 1
ATOM 517 C C . ALA A 1 69 ? -21.374 -8.148 3.020 1.00 90.56 69 ALA A C 1
ATOM 519 O O . ALA A 1 69 ? -21.289 -7.953 1.808 1.00 90.56 69 ALA A O 1
ATOM 520 N N . GLU A 1 70 ? -22.212 -7.463 3.782 1.00 91.62 70 GLU A N 1
ATOM 521 C CA . GLU A 1 70 ? -22.939 -6.293 3.324 1.00 91.62 70 GLU A CA 1
ATOM 522 C C . GLU A 1 70 ? -22.026 -5.064 3.331 1.00 91.62 70 GLU A C 1
ATOM 524 O O . GLU A 1 70 ? -21.409 -4.719 4.344 1.00 91.62 70 GLU A O 1
ATOM 529 N N . CYS A 1 71 ? -21.987 -4.354 2.212 1.00 85.62 71 CYS A N 1
ATOM 530 C CA . CYS A 1 71 ? -21.327 -3.067 2.087 1.00 85.62 71 CYS A CA 1
ATOM 531 C C . CYS A 1 71 ? -22.284 -1.961 2.536 1.00 85.62 71 CYS A C 1
ATOM 533 O O . CYS A 1 71 ? -23.278 -1.666 1.871 1.00 85.62 71 CYS A O 1
ATOM 535 N N . THR A 1 72 ? -21.979 -1.336 3.675 1.00 88.88 72 THR A N 1
ATOM 536 C CA . THR A 1 72 ? -22.740 -0.201 4.217 1.00 88.88 72 THR A CA 1
ATOM 537 C C . THR A 1 72 ? -21.938 1.092 4.100 1.00 88.88 72 THR A C 1
ATOM 539 O O . THR A 1 72 ? -20.713 1.061 3.991 1.00 88.88 72 THR A O 1
ATOM 542 N N . ALA A 1 73 ? -22.599 2.248 4.202 1.00 83.75 73 ALA A N 1
ATOM 543 C CA . ALA A 1 73 ? -21.922 3.549 4.144 1.00 83.75 73 ALA A CA 1
ATOM 544 C C . ALA A 1 73 ? -20.830 3.737 5.224 1.00 83.75 73 ALA A C 1
ATOM 546 O O . ALA A 1 73 ? -19.961 4.588 5.074 1.00 83.75 73 ALA A O 1
ATOM 547 N N . LEU A 1 74 ? -20.870 2.949 6.308 1.00 85.56 74 LEU A N 1
ATOM 548 C CA . LEU A 1 74 ? -19.894 2.979 7.405 1.00 85.56 74 LEU A CA 1
ATOM 549 C C . LEU A 1 74 ? -18.899 1.802 7.373 1.00 85.56 74 LEU A C 1
ATOM 551 O O . LEU A 1 74 ? -18.145 1.643 8.328 1.00 85.56 74 LEU A O 1
ATOM 555 N N . GLY A 1 75 ? -18.900 0.987 6.312 1.00 88.38 75 GLY A N 1
ATOM 556 C CA . GLY A 1 75 ? -17.990 -0.149 6.121 1.00 88.38 75 GLY A CA 1
ATOM 557 C C . GLY A 1 75 ? -18.720 -1.487 5.995 1.00 88.38 75 GLY A C 1
ATOM 558 O O . GLY A 1 75 ? -19.950 -1.533 5.874 1.00 88.38 75 GLY A O 1
ATOM 559 N N . LEU A 1 76 ? -17.958 -2.582 6.024 1.00 87.19 76 LEU A N 1
ATOM 560 C CA . LEU A 1 76 ? -18.505 -3.938 5.926 1.00 87.19 76 LEU A CA 1
ATOM 561 C C . LEU A 1 76 ? -19.309 -4.341 7.172 1.00 87.19 76 LEU A C 1
ATOM 563 O O . LEU A 1 76 ? -18.976 -3.972 8.305 1.00 87.19 76 LEU A O 1
ATOM 567 N N . ARG A 1 77 ? -20.359 -5.134 6.946 1.00 91.81 77 ARG A N 1
ATOM 568 C CA . ARG A 1 77 ? -21.198 -5.760 7.970 1.00 91.81 77 ARG A CA 1
ATOM 569 C C . ARG A 1 77 ? -21.445 -7.233 7.638 1.00 91.81 77 ARG A C 1
ATOM 571 O O . ARG A 1 77 ? -21.775 -7.552 6.506 1.00 91.81 77 ARG A O 1
ATOM 578 N N . SER A 1 78 ? -21.348 -8.114 8.628 1.00 90.75 78 SER A N 1
ATOM 579 C CA . SER A 1 78 ? -21.787 -9.513 8.530 1.00 90.75 78 SER A CA 1
ATOM 580 C C . SER A 1 78 ? -22.590 -9.852 9.777 1.00 90.75 78 SER A C 1
ATOM 582 O O . SER A 1 78 ? -22.031 -9.939 10.874 1.00 90.75 78 SER A O 1
ATOM 584 N N . GLY A 1 79 ? -23.909 -9.979 9.623 1.00 87.31 79 GLY A N 1
ATOM 585 C CA . GLY A 1 79 ? -24.831 -10.006 10.756 1.00 87.31 79 GLY A CA 1
ATOM 586 C C . GLY A 1 79 ? -24.652 -8.760 11.626 1.00 87.31 79 GLY A C 1
ATOM 587 O O . GLY A 1 79 ? -24.767 -7.629 11.151 1.00 87.31 79 GLY A O 1
ATOM 588 N N . ASP A 1 80 ? -24.307 -8.973 12.890 1.00 85.94 80 ASP A N 1
ATOM 589 C CA . ASP A 1 80 ? -24.062 -7.905 13.859 1.00 85.94 80 ASP A CA 1
ATOM 590 C C . ASP A 1 80 ? -22.602 -7.424 13.919 1.00 85.94 80 ASP A C 1
ATOM 592 O O . ASP A 1 80 ? -22.302 -6.391 14.528 1.00 85.94 80 ASP A O 1
ATOM 596 N N . LEU A 1 81 ? -21.675 -8.141 13.277 1.00 90.44 81 LEU A N 1
ATOM 597 C CA . LEU A 1 81 ? -20.287 -7.707 13.186 1.00 90.44 81 LEU A CA 1
ATOM 598 C C . LEU A 1 81 ? -20.186 -6.553 12.198 1.00 90.44 81 LEU A C 1
ATOM 600 O O . LEU A 1 81 ? -20.557 -6.681 11.032 1.00 90.44 81 LEU A O 1
ATOM 604 N N . ARG A 1 82 ? -19.647 -5.424 12.659 1.00 92.81 82 ARG A N 1
ATOM 605 C CA . ARG A 1 82 ? -19.433 -4.229 11.840 1.00 92.81 82 ARG A CA 1
ATOM 606 C C . ARG A 1 82 ? -18.009 -3.741 11.942 1.00 92.81 82 ARG A C 1
ATOM 608 O O . ARG A 1 82 ? -17.404 -3.765 13.010 1.00 92.81 82 ARG A O 1
ATOM 615 N N . ASP A 1 83 ? -17.493 -3.275 10.819 1.00 92.44 83 ASP A N 1
ATOM 616 C CA . ASP A 1 83 ? -16.091 -2.936 10.684 1.00 92.44 83 ASP A CA 1
ATOM 617 C C . ASP A 1 83 ? -15.684 -1.686 11.484 1.00 92.44 83 ASP A C 1
ATOM 619 O O . ASP A 1 83 ? -16.169 -0.584 11.242 1.00 92.44 83 ASP A O 1
ATOM 623 N N . ARG A 1 84 ? -14.771 -1.859 12.450 1.00 95.06 84 ARG A N 1
ATOM 624 C CA . ARG A 1 84 ? -14.267 -0.830 13.375 1.00 95.06 84 ARG A CA 1
ATOM 625 C C . ARG A 1 84 ? -15.392 -0.062 14.094 1.00 95.06 84 ARG A C 1
ATOM 627 O O . ARG A 1 84 ? -15.355 1.166 14.194 1.00 95.06 84 ARG A O 1
ATOM 634 N N . PHE A 1 85 ? -16.376 -0.797 14.615 1.00 96.12 85 PHE A N 1
ATOM 635 C CA . PHE A 1 85 ? -17.456 -0.274 15.467 1.00 96.12 85 PHE A CA 1
ATOM 636 C C . PHE A 1 85 ? -17.129 -0.306 16.960 1.00 96.12 85 PHE A C 1
ATOM 638 O O . PHE A 1 85 ? -17.883 0.248 17.754 1.00 96.12 85 PHE A O 1
ATOM 645 N N . TRP A 1 86 ? -15.998 -0.896 17.345 1.00 98.12 86 TRP A N 1
ATOM 646 C CA . TRP A 1 86 ? -15.483 -0.851 18.709 1.00 98.12 86 TRP A CA 1
ATOM 647 C C . TRP A 1 86 ? -14.080 -0.249 18.760 1.00 98.12 86 TRP A C 1
ATOM 649 O O . TRP A 1 86 ? -13.284 -0.388 17.824 1.00 98.12 86 TRP A O 1
ATOM 659 N N . LEU A 1 87 ? -13.776 0.422 19.865 1.00 98.38 87 LEU A N 1
ATOM 660 C CA . LEU A 1 87 ? -12.514 1.115 20.093 1.00 98.38 87 LEU A CA 1
ATOM 661 C C . LEU A 1 87 ? -12.050 0.906 21.532 1.00 98.38 87 LEU A C 1
ATOM 663 O O . LEU A 1 87 ? -12.830 1.076 22.464 1.00 98.38 87 LEU A O 1
ATOM 667 N N . VAL A 1 88 ? -10.768 0.588 21.703 1.00 98.25 88 VAL A N 1
ATOM 668 C CA . VAL A 1 88 ? -10.115 0.653 23.012 1.00 98.25 88 VAL A CA 1
ATOM 669 C C . VAL A 1 88 ? -9.671 2.093 23.251 1.00 98.25 88 VAL A C 1
ATOM 671 O O . VAL A 1 88 ? -9.056 2.709 22.376 1.00 98.25 88 VAL A O 1
ATOM 674 N N . ILE A 1 89 ? -10.001 2.632 24.418 1.00 98.38 89 ILE A N 1
ATOM 675 C CA . ILE A 1 89 ? -9.644 3.984 24.845 1.00 98.38 89 ILE A CA 1
ATOM 676 C C . ILE A 1 89 ? -8.958 3.950 26.209 1.00 98.38 89 ILE A C 1
ATOM 678 O O . ILE A 1 89 ? -9.165 3.029 26.999 1.00 98.38 89 ILE A O 1
ATOM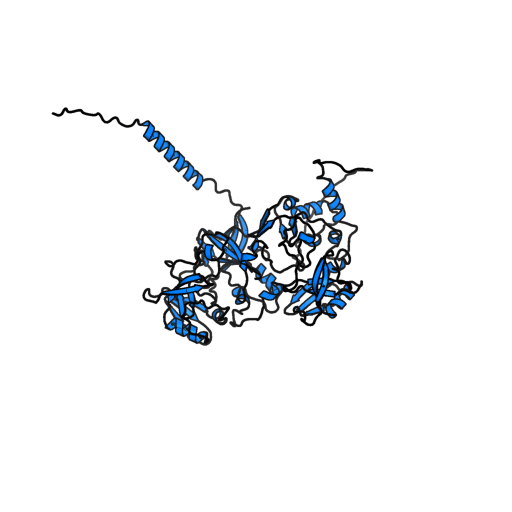 682 N N . LYS A 1 90 ? -8.169 4.982 26.496 1.00 96.38 90 LYS A N 1
ATOM 683 C CA . LYS A 1 90 ? -7.777 5.325 27.866 1.00 96.38 90 LYS A CA 1
ATOM 684 C C . LYS A 1 90 ? -8.971 5.927 28.616 1.00 96.38 90 LYS A C 1
ATOM 686 O O . LYS A 1 90 ? -9.959 6.327 27.998 1.00 96.38 90 LYS A O 1
ATOM 691 N N . GLU A 1 91 ? -8.866 6.054 29.937 1.00 92.44 91 GLU A N 1
ATOM 692 C CA . GLU A 1 91 ? -9.919 6.686 30.755 1.00 92.44 91 GLU A CA 1
ATOM 693 C C . GLU A 1 91 ? -10.214 8.148 30.369 1.00 92.44 91 GLU A C 1
ATOM 695 O O . GLU A 1 91 ? -11.333 8.627 30.549 1.00 92.44 91 GLU A O 1
ATOM 700 N N . ASP A 1 92 ? -9.247 8.847 29.772 1.00 94.31 92 ASP A N 1
ATOM 701 C CA . ASP A 1 92 ? -9.412 10.215 29.270 1.00 94.31 92 ASP A CA 1
ATOM 702 C C . ASP A 1 92 ? -10.060 10.300 27.869 1.00 94.31 92 ASP A C 1
ATOM 704 O O . ASP A 1 92 ? -10.221 11.393 27.327 1.00 94.31 92 ASP A O 1
ATOM 708 N N . GLY A 1 93 ? -10.435 9.163 27.270 1.00 95.62 93 GLY A N 1
ATOM 709 C CA . GLY A 1 93 ? -11.080 9.093 25.957 1.00 95.62 93 GLY A CA 1
ATOM 710 C C . GLY A 1 93 ? -10.130 8.985 24.760 1.00 95.62 93 GLY A C 1
ATOM 711 O O . GLY A 1 93 ? -10.597 8.810 23.629 1.00 95.62 93 GLY A O 1
ATOM 712 N N . HIS A 1 94 ? -8.808 9.052 24.943 1.00 96.06 94 HIS A N 1
ATOM 713 C CA . HIS A 1 94 ? -7.875 8.911 23.823 1.00 96.06 94 HIS A CA 1
ATOM 714 C C . HIS A 1 94 ? -7.849 7.485 23.272 1.00 96.06 94 HIS A C 1
ATOM 716 O O . HIS A 1 94 ? -7.807 6.510 24.023 1.00 96.06 94 HIS A O 1
ATOM 722 N N . MET A 1 95 ? -7.831 7.362 21.939 1.00 96.12 95 MET A N 1
ATOM 723 C CA . MET A 1 95 ? -7.726 6.061 21.277 1.00 96.12 95 MET A CA 1
ATOM 724 C C . MET A 1 95 ? -6.451 5.307 21.670 1.00 96.12 95 MET A C 1
ATOM 726 O O . MET A 1 95 ? -5.361 5.879 21.726 1.00 96.12 95 MET A O 1
ATOM 730 N N . VAL A 1 96 ? -6.582 3.993 21.807 1.00 94.12 96 VAL A N 1
ATOM 731 C CA . VAL A 1 96 ? -5.470 3.053 21.936 1.00 94.12 96 VAL A CA 1
ATOM 732 C C . VAL A 1 96 ? -5.458 2.179 20.690 1.00 94.12 96 VAL A C 1
ATOM 734 O O . VAL A 1 96 ? -6.483 1.644 20.264 1.00 94.12 96 VAL A O 1
ATOM 737 N N . THR A 1 97 ? -4.302 2.077 20.039 1.00 90.44 97 THR A N 1
ATOM 738 C CA . THR A 1 97 ? -4.150 1.302 18.803 1.00 90.44 97 THR A CA 1
ATOM 739 C C . THR A 1 97 ? -2.955 0.373 18.893 1.00 90.44 97 THR A C 1
ATOM 741 O O . THR A 1 97 ? -2.094 0.563 19.746 1.00 90.44 97 THR A O 1
ATOM 744 N N . ALA A 1 98 ? -2.831 -0.575 17.961 1.00 83.88 98 ALA A N 1
ATOM 745 C CA . ALA A 1 98 ? -1.676 -1.479 17.908 1.00 83.88 98 ALA A CA 1
ATOM 746 C C . ALA A 1 98 ? -0.334 -0.766 17.649 1.00 83.88 98 ALA A C 1
ATOM 748 O O . ALA A 1 98 ? 0.719 -1.383 17.734 1.00 83.88 98 ALA A O 1
ATOM 749 N N . ARG A 1 99 ? -0.350 0.543 17.359 1.00 82.75 99 ARG A N 1
ATOM 750 C CA . ARG A 1 99 ? 0.862 1.374 17.331 1.00 82.75 99 ARG A CA 1
ATOM 751 C C . ARG A 1 99 ? 1.423 1.624 18.733 1.00 82.75 99 ARG A C 1
ATOM 753 O O . ARG A 1 99 ? 2.625 1.801 18.864 1.00 82.75 99 ARG A O 1
ATOM 760 N N . GLN A 1 100 ? 0.545 1.702 19.735 1.00 86.19 100 GLN A N 1
ATOM 761 C CA . GLN A 1 100 ? 0.894 1.880 21.147 1.00 86.19 100 GLN A CA 1
ATOM 762 C C . GLN A 1 100 ? 0.894 0.540 21.883 1.00 86.19 100 GLN A C 1
ATOM 764 O O . GLN A 1 100 ? 1.828 0.259 22.618 1.00 86.19 100 GLN A O 1
ATOM 769 N N . GLU A 1 101 ? -0.125 -0.285 21.625 1.00 92.31 101 GLU A N 1
ATOM 770 C CA . GLU A 1 101 ? -0.369 -1.572 22.280 1.00 92.31 101 GLU A CA 1
ATOM 771 C C . GLU A 1 101 ? -0.432 -2.712 21.248 1.00 92.31 101 GLU A C 1
ATOM 773 O O . GLU A 1 101 ? -1.521 -3.163 20.875 1.00 92.31 101 GLU A O 1
ATOM 778 N N . PRO A 1 102 ? 0.720 -3.180 20.730 1.00 89.31 102 PRO A N 1
ATOM 779 C CA . PRO A 1 102 ? 0.802 -4.155 19.637 1.00 89.31 102 PRO A CA 1
ATOM 780 C C . PRO A 1 102 ? 0.040 -5.452 19.898 1.00 89.31 102 PRO A C 1
ATOM 782 O O . PRO A 1 102 ? -0.568 -6.004 18.983 1.00 89.31 102 PRO A O 1
ATOM 785 N N . ARG A 1 103 ? -0.016 -5.888 21.162 1.00 94.56 103 ARG A N 1
ATOM 786 C CA . ARG A 1 103 ? -0.743 -7.085 21.606 1.00 94.56 103 ARG A CA 1
ATOM 787 C C . ARG A 1 103 ? -2.236 -7.048 21.281 1.00 94.56 103 ARG A C 1
ATOM 789 O O . ARG A 1 103 ? -2.851 -8.108 21.221 1.00 94.56 103 ARG A O 1
ATOM 796 N N . LEU A 1 104 ? -2.821 -5.878 20.998 1.00 92.44 104 LEU A N 1
ATOM 797 C CA . LEU A 1 104 ? -4.205 -5.772 20.526 1.00 92.44 104 LEU A CA 1
ATOM 798 C C . LEU A 1 104 ? -4.490 -6.667 19.313 1.00 92.44 104 LEU A C 1
ATOM 800 O O . LEU A 1 104 ? -5.594 -7.201 19.229 1.00 92.44 104 LEU A O 1
ATOM 804 N N . VAL A 1 105 ? -3.520 -6.887 18.413 1.00 92.81 105 VAL A N 1
ATOM 805 C CA . VAL A 1 105 ? -3.706 -7.744 17.222 1.00 92.81 105 VAL A CA 1
ATOM 806 C C . VAL A 1 105 ? -3.978 -9.214 17.566 1.00 92.81 105 VAL A C 1
ATOM 808 O O . VAL A 1 105 ? -4.503 -9.941 16.727 1.00 92.81 105 VAL A O 1
ATOM 811 N N . LEU A 1 106 ? -3.662 -9.638 18.794 1.00 94.06 106 LEU A N 1
ATOM 812 C CA . LEU A 1 106 ? -3.886 -10.995 19.296 1.00 94.06 106 LEU A CA 1
ATOM 813 C C . LEU A 1 106 ? -5.311 -11.211 19.811 1.00 94.06 106 LEU A C 1
ATOM 815 O O . LEU A 1 106 ? -5.728 -12.352 19.997 1.00 94.06 106 LEU A O 1
ATOM 819 N N . VAL A 1 107 ? -6.061 -10.129 20.036 1.00 96.31 107 VAL A N 1
ATOM 820 C CA . VAL A 1 107 ? -7.456 -10.205 20.466 1.00 96.31 107 VAL A CA 1
ATOM 821 C C . VAL A 1 107 ? -8.305 -10.641 19.278 1.00 96.31 107 VAL A C 1
ATOM 823 O O . VAL A 1 107 ? -8.475 -9.897 18.309 1.00 96.31 107 VAL A O 1
ATOM 826 N N . SER A 1 108 ? -8.833 -11.857 19.358 1.00 94.31 108 SER A N 1
ATOM 827 C CA . SER A 1 108 ? -9.779 -12.423 18.396 1.00 94.31 108 SER A CA 1
ATOM 828 C C . SER A 1 108 ? -11.213 -12.244 18.880 1.00 94.31 108 SER A C 1
ATOM 830 O O . SER A 1 108 ? -11.473 -12.262 20.083 1.00 94.31 108 SER A O 1
ATOM 832 N N . ILE A 1 109 ? -12.134 -12.052 17.936 1.00 93.19 109 ILE A N 1
ATOM 833 C CA . ILE A 1 109 ? -13.556 -11.859 18.208 1.00 93.19 109 ILE A CA 1
ATOM 834 C C . ILE A 1 109 ? -14.335 -12.898 17.405 1.00 93.19 109 ILE A C 1
ATOM 836 O O . ILE A 1 109 ? -14.182 -12.965 16.187 1.00 93.19 109 ILE A O 1
ATOM 840 N N . THR A 1 110 ? -15.179 -13.685 18.070 1.00 90.25 110 THR A N 1
ATOM 841 C CA . THR A 1 110 ? -16.228 -14.473 17.407 1.00 90.25 110 THR A CA 1
ATOM 842 C C . THR A 1 110 ? -17.600 -13.942 17.796 1.00 90.25 110 THR A C 1
ATOM 844 O O . THR A 1 110 ? -17.753 -13.240 18.797 1.00 90.25 110 THR A O 1
ATOM 847 N N . TYR A 1 111 ? -18.595 -14.232 16.965 1.00 86.75 111 TYR A N 1
ATOM 848 C CA . TYR A 1 111 ? -19.984 -13.875 17.215 1.00 86.75 111 TYR A CA 1
ATOM 849 C C . TYR A 1 111 ? -20.818 -15.149 17.261 1.00 86.75 111 TYR A C 1
ATOM 851 O O . TYR A 1 111 ? -20.907 -15.866 16.267 1.00 86.75 111 TYR A O 1
ATOM 859 N N . GLU A 1 112 ? -21.414 -15.425 18.417 1.00 86.50 112 GLU A N 1
ATOM 860 C CA . GLU A 1 112 ? -22.215 -16.622 18.670 1.00 86.50 112 GLU A CA 1
ATOM 861 C C . GLU A 1 112 ? -23.401 -16.240 19.559 1.00 86.50 112 GLU A C 1
ATOM 863 O O . GLU A 1 112 ? -23.237 -15.530 20.551 1.00 86.50 112 GLU A O 1
ATOM 868 N N . ASN A 1 113 ? -24.609 -16.706 19.224 1.00 84.44 113 ASN A N 1
ATOM 869 C CA . ASN A 1 113 ? -25.813 -16.527 20.049 1.00 84.44 113 ASN A CA 1
ATOM 870 C C . ASN A 1 113 ? -26.072 -15.067 20.488 1.00 84.44 113 ASN A C 1
ATOM 872 O O . ASN A 1 113 ? -26.408 -14.809 21.645 1.00 84.44 113 ASN A O 1
ATOM 876 N N . ASN A 1 114 ? -25.905 -14.108 19.568 1.00 83.19 114 ASN A N 1
ATOM 877 C CA . ASN A 1 114 ? -26.060 -12.670 19.823 1.00 83.19 114 ASN A CA 1
ATOM 878 C C . ASN A 1 114 ? -25.108 -12.101 20.895 1.00 83.19 114 ASN A C 1
ATOM 880 O O . ASN A 1 114 ? -25.435 -11.159 21.627 1.00 83.19 114 ASN A O 1
ATOM 884 N N . ARG A 1 115 ? -23.921 -12.701 21.007 1.00 90.75 115 ARG A N 1
ATOM 885 C CA . ARG A 1 115 ? -22.851 -12.265 21.899 1.00 90.75 115 ARG A CA 1
ATOM 886 C C . ARG A 1 115 ? -21.529 -12.197 21.151 1.00 90.75 115 ARG A C 1
ATOM 888 O O . ARG A 1 115 ? -21.241 -13.015 20.279 1.00 90.75 115 ARG A O 1
ATOM 895 N N . LEU A 1 116 ? -20.722 -11.215 21.527 1.00 92.12 116 LEU A N 1
ATOM 896 C CA . LEU A 1 116 ? -19.342 -11.074 21.091 1.00 92.12 116 LEU A CA 1
ATOM 897 C C . LEU A 1 116 ? -18.448 -11.794 22.092 1.00 92.12 116 LEU A C 1
ATOM 899 O O . LEU A 1 116 ? -18.475 -11.473 23.280 1.00 92.12 116 LEU A O 1
ATOM 903 N N . ILE A 1 117 ? -17.662 -12.749 21.609 1.00 96.12 117 ILE A N 1
ATOM 904 C CA . ILE A 1 117 ? -16.723 -13.513 22.424 1.00 96.12 117 ILE A CA 1
ATOM 905 C C . ILE A 1 117 ? -15.311 -13.071 22.063 1.00 96.12 117 ILE A C 1
ATOM 907 O O . ILE A 1 117 ? -14.844 -13.287 20.945 1.00 96.12 117 ILE A O 1
ATOM 911 N N . PHE A 1 118 ? -14.635 -12.454 23.023 1.00 97.81 118 PHE A N 1
ATOM 912 C CA . PHE A 1 118 ? -13.267 -11.976 22.915 1.00 97.81 118 PHE A CA 1
ATOM 913 C C . PHE A 1 118 ? -12.328 -13.017 23.514 1.00 97.81 118 PHE A C 1
ATOM 915 O O . PHE A 1 118 ? -12.544 -13.489 24.631 1.00 97.81 118 PHE A O 1
ATOM 922 N N . ARG A 1 119 ? -11.273 -13.366 22.778 1.00 97.69 119 ARG A N 1
ATOM 923 C CA . ARG A 1 119 ? -10.229 -14.288 23.241 1.00 97.69 119 ARG A CA 1
ATOM 924 C C . ARG A 1 119 ? -8.857 -13.705 22.964 1.00 97.69 119 ARG A C 1
ATOM 926 O O . ARG A 1 119 ? -8.627 -13.166 21.879 1.00 97.69 119 ARG A O 1
ATOM 933 N N . ALA A 1 120 ? -7.952 -13.858 23.919 1.00 95.62 120 ALA A N 1
ATOM 934 C CA . ALA A 1 120 ? -6.550 -13.501 23.782 1.00 95.62 120 ALA A CA 1
ATOM 935 C C . ALA A 1 120 ? -5.682 -14.421 24.661 1.00 95.62 120 ALA A C 1
ATOM 937 O O . ALA A 1 120 ? -6.222 -15.086 25.545 1.00 95.62 120 ALA A O 1
ATOM 938 N N . PRO A 1 121 ? -4.360 -14.496 24.422 1.00 94.06 121 PRO A N 1
ATOM 939 C CA . PRO A 1 121 ? -3.470 -15.317 25.237 1.00 94.06 121 PRO A CA 1
ATOM 940 C C . PRO A 1 121 ? -3.486 -14.925 26.719 1.00 94.06 121 PRO A C 1
ATOM 942 O O . PRO A 1 121 ? -3.504 -13.736 27.046 1.00 94.06 121 PRO A O 1
ATOM 945 N N . ASP A 1 122 ? -3.412 -15.934 27.587 1.00 92.06 122 ASP A N 1
ATOM 946 C CA . ASP A 1 122 ? -3.223 -15.807 29.040 1.00 92.06 122 ASP A CA 1
ATOM 947 C C . ASP A 1 122 ? -4.330 -15.043 29.794 1.00 92.06 122 ASP A C 1
ATOM 949 O O . ASP A 1 122 ? -4.095 -14.532 30.891 1.00 92.06 122 ASP A O 1
ATOM 953 N N . VAL A 1 123 ? -5.537 -14.960 29.224 1.00 95.19 123 VAL A N 1
ATOM 954 C CA . VAL A 1 123 ? -6.735 -14.396 29.866 1.00 95.19 123 VAL A CA 1
ATOM 955 C C . VAL A 1 123 ? -7.975 -15.229 29.533 1.00 95.19 123 VAL A C 1
ATOM 957 O O . VAL A 1 123 ? -8.084 -15.777 28.434 1.00 95.19 123 VAL A O 1
ATOM 960 N N . ASP A 1 124 ? -8.925 -15.305 30.467 1.00 96.12 124 ASP A N 1
ATOM 961 C CA . ASP A 1 124 ? -10.221 -15.952 30.230 1.00 96.12 124 ASP A CA 1
ATOM 962 C C . ASP A 1 124 ? -10.993 -15.251 29.110 1.00 96.12 124 ASP A C 1
ATOM 964 O O . ASP A 1 124 ? -10.762 -14.079 28.824 1.00 96.12 124 ASP A O 1
ATOM 968 N N . GLN A 1 125 ? -11.930 -15.940 28.460 1.00 96.88 125 GLN A N 1
ATOM 969 C CA . GLN A 1 125 ? -12.748 -15.297 27.430 1.00 96.88 125 GLN A CA 1
ATOM 970 C C . GLN A 1 125 ? -13.660 -14.216 28.032 1.00 96.88 125 GLN A C 1
ATOM 972 O O . GLN A 1 125 ? -14.274 -14.421 29.077 1.00 96.88 125 GLN A O 1
ATOM 977 N N . LEU A 1 126 ? -13.802 -13.092 27.331 1.00 97.62 126 LEU A N 1
ATOM 978 C CA . LEU A 1 126 ? -14.771 -12.047 27.662 1.00 97.62 126 LEU A CA 1
ATOM 979 C C . LEU A 1 126 ? -15.989 -12.186 26.754 1.00 97.62 126 LEU A C 1
ATOM 981 O O . LEU A 1 126 ? -15.851 -12.299 25.536 1.00 97.62 126 LEU A O 1
ATOM 985 N N . VAL A 1 127 ? -17.185 -12.140 27.335 1.00 96.75 127 VAL A N 1
ATOM 986 C CA . VAL A 1 127 ? -18.441 -12.282 26.596 1.00 96.75 127 VAL A CA 1
ATOM 987 C C . VAL A 1 127 ? -19.284 -11.031 26.784 1.00 96.75 127 VAL A C 1
ATOM 989 O O . VAL A 1 127 ? -19.735 -10.740 27.885 1.00 96.75 127 VAL A O 1
ATOM 992 N N . LEU A 1 128 ? -19.543 -10.310 25.696 1.00 94.88 128 LEU A N 1
ATOM 993 C CA . LEU A 1 128 ? -20.324 -9.075 25.721 1.00 94.88 128 LEU A CA 1
ATOM 994 C C . LEU A 1 128 ? -21.604 -9.201 24.893 1.00 94.88 128 LEU A C 1
ATOM 996 O O . LEU A 1 128 ? -21.609 -9.889 23.869 1.00 94.88 128 LEU A O 1
ATOM 1000 N N . PRO A 1 129 ? -22.692 -8.506 25.272 1.00 91.94 129 PRO A N 1
ATOM 1001 C CA . PRO A 1 129 ? -23.830 -8.356 24.381 1.00 91.94 129 PRO A CA 1
ATOM 1002 C C . PRO A 1 129 ? -23.426 -7.528 23.157 1.00 91.94 129 PRO A C 1
ATOM 1004 O O . PRO A 1 129 ? -22.633 -6.590 23.250 1.00 91.94 129 PRO A O 1
ATOM 1007 N N . THR A 1 130 ? -24.018 -7.827 22.005 1.00 85.88 130 THR A N 1
ATOM 1008 C CA . THR A 1 130 ? -23.806 -7.048 20.778 1.00 85.88 130 THR A CA 1
ATOM 1009 C C . THR A 1 130 ? -24.177 -5.579 20.950 1.00 85.88 130 THR A C 1
ATOM 1011 O O . THR A 1 130 ? -23.486 -4.688 20.461 1.00 85.88 130 THR A O 1
ATOM 1014 N N . LYS A 1 131 ? -25.292 -5.319 21.637 1.00 89.06 131 LYS A N 1
ATOM 1015 C CA . LYS A 1 131 ? -25.807 -3.979 21.897 1.00 89.06 131 LYS A CA 1
ATOM 1016 C C . LYS A 1 131 ? -25.587 -3.648 23.363 1.00 89.06 131 LYS A C 1
ATOM 1018 O O . LYS A 1 131 ? -26.142 -4.319 24.232 1.00 89.06 131 LYS A O 1
ATOM 1023 N N . GLN A 1 132 ? -24.795 -2.615 23.626 1.00 92.44 132 GLN A N 1
ATOM 1024 C CA . GLN A 1 132 ? -24.564 -2.170 24.993 1.00 92.44 132 GLN A CA 1
ATOM 1025 C C . GLN A 1 132 ? -25.826 -1.515 25.588 1.00 92.44 132 GLN A C 1
ATOM 1027 O O . GLN A 1 132 ? -26.597 -0.884 24.853 1.00 92.44 132 GLN A O 1
ATOM 1032 N N . PRO A 1 133 ? -26.064 -1.647 26.907 1.00 93.81 133 PRO A N 1
ATOM 1033 C CA . PRO A 1 133 ? -27.153 -0.950 27.581 1.00 93.81 133 PRO A CA 1
ATOM 1034 C C . PRO A 1 133 ? -27.083 0.561 27.346 1.00 93.81 133 PRO A C 1
ATOM 1036 O O . PRO A 1 133 ? -26.035 1.185 27.513 1.00 93.81 133 PRO A O 1
ATOM 1039 N N . SER A 1 134 ? -28.218 1.184 27.021 1.00 93.00 134 SER A N 1
ATOM 1040 C CA . SER A 1 134 ? -28.292 2.636 26.799 1.00 93.00 134 SER A CA 1
ATOM 1041 C C . SER A 1 134 ? -27.986 3.462 28.054 1.00 93.00 134 SER A C 1
ATOM 1043 O O . SER A 1 134 ? -27.719 4.658 27.943 1.00 93.00 134 SER A O 1
ATOM 1045 N N . SER A 1 135 ? -28.022 2.834 29.235 1.00 95.50 135 SER A N 1
ATOM 1046 C CA . SER A 1 135 ? -27.613 3.402 30.522 1.00 95.50 135 SER A CA 1
ATOM 1047 C C . SER A 1 135 ? -26.095 3.507 30.690 1.00 95.50 135 SER A C 1
ATOM 1049 O O . SER A 1 135 ? -25.644 4.271 31.539 1.00 95.50 135 SER A O 1
ATOM 1051 N N . ASN A 1 136 ? -25.298 2.765 29.910 1.00 97.38 136 ASN A N 1
ATOM 1052 C CA . ASN A 1 136 ? -23.841 2.838 30.005 1.00 97.38 136 ASN A CA 1
ATOM 1053 C C . ASN A 1 136 ? -23.350 4.232 29.600 1.00 97.38 136 ASN A C 1
ATOM 1055 O O . ASN A 1 136 ? -23.946 4.898 28.751 1.00 97.38 136 ASN A O 1
ATOM 1059 N N . LYS A 1 137 ? -22.243 4.683 30.189 1.00 97.06 137 LYS A N 1
ATOM 1060 C CA . LYS A 1 137 ? -21.696 6.025 29.955 1.00 97.06 137 LYS A CA 1
ATOM 1061 C C . LYS A 1 137 ? -21.356 6.248 28.474 1.00 97.06 137 LYS A C 1
ATOM 1063 O O . LYS A 1 137 ? -20.815 5.363 27.814 1.00 97.06 137 LYS A O 1
ATOM 1068 N N . LEU A 1 138 ? -21.646 7.444 27.957 1.00 97.44 138 LEU A N 1
ATOM 1069 C CA . LEU A 1 138 ? -21.106 7.917 26.679 1.00 97.44 138 LEU A CA 1
ATOM 1070 C C . LEU A 1 138 ? -19.791 8.646 26.926 1.00 97.44 138 LEU A C 1
ATOM 1072 O O . LEU A 1 138 ? -19.765 9.648 27.638 1.00 97.44 138 LEU A O 1
ATOM 1076 N N . TYR A 1 139 ? -18.723 8.161 26.309 1.00 97.94 139 TYR A N 1
ATOM 1077 C CA . TYR A 1 139 ? -17.422 8.810 26.311 1.00 97.94 139 TYR A CA 1
ATOM 1078 C C . TYR A 1 139 ? -17.276 9.742 25.105 1.00 97.94 139 TYR A C 1
ATOM 1080 O O . TYR A 1 139 ? -17.736 9.437 24.000 1.00 97.94 139 TYR A O 1
ATOM 1088 N N . ASP A 1 140 ? -16.621 10.878 25.337 1.00 97.44 140 ASP A N 1
ATOM 1089 C CA . ASP A 1 140 ? -16.009 11.690 24.290 1.00 97.44 140 ASP A CA 1
ATOM 1090 C C . ASP A 1 140 ? -14.652 11.086 23.955 1.00 97.44 140 ASP A C 1
ATOM 1092 O O . ASP A 1 140 ? -13.720 11.140 24.752 1.00 97.44 140 ASP A O 1
ATOM 1096 N N . CYS A 1 141 ? -14.561 10.453 22.791 1.00 97.56 141 CYS A N 1
ATOM 1097 C CA . CYS A 1 141 ? -13.351 9.793 22.338 1.00 97.56 141 CYS A CA 1
ATOM 1098 C C . CYS A 1 141 ? -12.580 10.690 21.370 1.00 97.56 141 CYS A C 1
ATOM 1100 O O . CYS A 1 141 ? -13.171 11.362 20.520 1.00 97.56 141 CYS A O 1
ATOM 1102 N N . ARG A 1 142 ? -11.248 10.631 21.433 1.00 94.56 142 ARG A N 1
ATOM 1103 C CA . ARG A 1 142 ? -10.352 11.394 20.556 1.00 94.56 142 ARG A CA 1
ATOM 1104 C C . ARG A 1 142 ? -9.587 10.454 19.630 1.00 94.56 142 ARG A C 1
ATOM 1106 O O . ARG A 1 142 ? -8.730 9.685 20.068 1.00 94.56 142 ARG A O 1
ATOM 1113 N N . ILE A 1 143 ? -9.863 10.539 18.329 1.00 89.19 143 ILE A N 1
ATOM 1114 C CA . ILE A 1 143 ? -9.208 9.729 17.290 1.00 89.19 143 ILE A CA 1
ATOM 1115 C C . ILE A 1 143 ? -8.502 10.669 16.318 1.00 89.19 143 ILE A C 1
ATOM 1117 O O . ILE A 1 143 ? -9.155 11.417 15.594 1.00 89.19 143 ILE A O 1
ATOM 1121 N N . PHE A 1 144 ? -7.166 10.641 16.312 1.00 80.50 144 PHE A N 1
ATOM 1122 C CA . PHE A 1 144 ? -6.327 11.537 15.498 1.00 80.50 144 PHE A CA 1
ATOM 1123 C C . PHE A 1 144 ? -6.712 13.023 15.613 1.00 80.50 144 PHE A C 1
ATOM 1125 O O . PHE A 1 144 ? -6.782 13.740 14.620 1.00 80.50 144 PHE A O 1
ATOM 1132 N N . GLY A 1 145 ? -7.005 13.486 16.830 1.00 82.31 145 GLY A N 1
ATOM 1133 C CA . GLY A 1 145 ? -7.372 14.884 17.059 1.00 82.31 145 GLY A CA 1
ATOM 1134 C C . GLY A 1 145 ? -8.809 15.247 16.665 1.00 82.31 145 GLY A C 1
ATOM 1135 O O . GLY A 1 145 ? -9.146 16.427 16.670 1.00 82.31 145 GLY A O 1
ATOM 1136 N N . LEU A 1 146 ? -9.661 14.270 16.344 1.00 89.12 146 LEU A N 1
ATOM 1137 C CA . LEU A 1 146 ? -11.081 14.482 16.069 1.00 89.12 146 LEU A CA 1
ATOM 1138 C C . LEU A 1 146 ? -11.950 13.797 17.121 1.00 89.12 146 LEU A C 1
ATOM 1140 O O . LEU A 1 146 ? -11.692 12.649 17.491 1.00 89.12 146 LEU A O 1
ATOM 1144 N N . ASP A 1 147 ? -12.995 14.499 17.550 1.00 94.62 147 ASP A N 1
ATOM 1145 C CA . ASP A 1 147 ? -13.949 14.000 18.539 1.00 94.62 147 ASP A CA 1
ATOM 1146 C C . ASP A 1 147 ? -14.987 13.078 17.899 1.00 94.62 147 ASP A C 1
ATOM 1148 O O . ASP A 1 147 ? -15.498 13.340 16.802 1.00 94.62 147 ASP A O 1
ATOM 1152 N N . ILE A 1 148 ? -15.312 12.000 18.604 1.00 97.06 148 ILE A N 1
ATOM 1153 C CA . ILE A 1 148 ? -16.371 11.050 18.265 1.00 97.06 148 ILE A CA 1
ATOM 1154 C C . ILE A 1 148 ? -16.894 10.406 19.550 1.00 97.06 148 ILE A C 1
ATOM 1156 O O . ILE A 1 148 ? -16.149 10.238 20.509 1.00 97.06 148 ILE A O 1
ATOM 1160 N N . LYS A 1 149 ? -18.174 10.038 19.591 1.00 98.12 149 LYS A N 1
ATOM 1161 C CA . LYS A 1 149 ? -18.761 9.382 20.766 1.00 98.12 149 LYS A CA 1
ATOM 1162 C C . LYS A 1 149 ? -18.503 7.870 20.766 1.00 98.12 149 LYS A C 1
ATOM 1164 O O . LYS A 1 149 ? -18.329 7.249 19.712 1.00 98.12 149 LYS A O 1
ATOM 1169 N N . GLY A 1 150 ? -18.530 7.280 21.956 1.00 98.00 150 GLY A N 1
ATOM 1170 C CA . GLY A 1 150 ? -18.540 5.832 22.149 1.00 98.00 150 GLY A CA 1
ATOM 1171 C C . GLY A 1 150 ? -19.283 5.438 23.423 1.00 98.00 150 GLY A C 1
ATOM 1172 O O . GLY A 1 150 ? -19.099 6.053 24.471 1.00 98.00 150 GLY A O 1
ATOM 1173 N N . ARG A 1 151 ? -20.144 4.425 23.333 1.00 98.44 151 ARG A N 1
ATOM 1174 C CA . ARG A 1 151 ? -20.860 3.834 24.469 1.00 98.44 151 ARG A CA 1
ATOM 1175 C C . ARG A 1 151 ? -19.954 2.863 25.207 1.00 98.44 151 ARG A C 1
ATOM 1177 O O . ARG A 1 151 ? -19.450 1.932 24.591 1.00 98.44 151 ARG A O 1
ATOM 1184 N N . ASP A 1 152 ? -19.772 3.051 26.508 1.00 98.44 152 ASP A N 1
ATOM 1185 C CA . ASP A 1 152 ? -18.969 2.150 27.337 1.00 98.44 152 ASP A CA 1
ATOM 1186 C C . ASP A 1 152 ? -19.512 0.714 27.311 1.00 98.44 152 ASP A C 1
ATOM 1188 O O . ASP A 1 152 ? -20.723 0.495 27.386 1.00 98.44 152 ASP A O 1
ATOM 1192 N N . CYS A 1 153 ? -18.610 -0.264 27.228 1.00 97.88 153 CYS A N 1
ATOM 1193 C CA . CYS A 1 153 ? -18.944 -1.691 27.253 1.00 97.88 153 CYS A CA 1
ATOM 1194 C C . CYS A 1 153 ? -18.902 -2.300 28.668 1.00 97.88 153 CYS A C 1
ATOM 1196 O O . CYS A 1 153 ? -18.963 -3.518 28.815 1.00 97.88 153 CYS A O 1
ATOM 1198 N N . GLY A 1 154 ? -18.806 -1.468 29.710 1.00 97.19 154 GLY A N 1
ATOM 1199 C CA . GLY A 1 154 ? -18.854 -1.882 31.109 1.00 97.19 154 GLY A CA 1
ATOM 1200 C C . GLY A 1 154 ? -17.489 -2.191 31.732 1.00 97.19 154 GLY A C 1
ATOM 1201 O O . GLY A 1 154 ? -16.465 -2.312 31.058 1.00 97.19 154 GLY A O 1
ATOM 1202 N N . ASN A 1 155 ? -17.486 -2.316 33.064 1.00 96.94 155 ASN A N 1
ATOM 1203 C CA . ASN A 1 155 ? -16.274 -2.545 33.862 1.00 96.94 155 ASN A CA 1
ATOM 1204 C C . ASN A 1 155 ? -15.617 -3.900 33.587 1.00 96.94 155 ASN A C 1
ATOM 1206 O O . ASN A 1 155 ? -14.400 -4.000 33.677 1.00 96.94 155 ASN A O 1
ATOM 1210 N N . GLU A 1 156 ? -16.398 -4.918 33.224 1.00 97.38 156 GLU A N 1
ATOM 1211 C CA . GLU A 1 156 ? -15.867 -6.235 32.865 1.00 97.38 156 GLU A CA 1
ATOM 1212 C C . GLU A 1 156 ? -14.968 -6.144 31.624 1.00 97.38 156 GLU A C 1
ATOM 1214 O O . GLU A 1 156 ? -13.824 -6.593 31.652 1.00 97.38 156 GLU A O 1
ATOM 1219 N N . ALA A 1 157 ? -15.434 -5.460 30.571 1.00 97.69 157 ALA A N 1
ATOM 1220 C CA . ALA A 1 157 ? -14.640 -5.222 29.370 1.00 97.69 157 ALA A CA 1
ATOM 1221 C C . ALA A 1 157 ? -13.387 -4.387 29.670 1.00 97.69 157 ALA A C 1
ATOM 1223 O O . ALA A 1 157 ? -12.296 -4.710 29.202 1.00 97.69 157 ALA A O 1
ATOM 1224 N N . ALA A 1 158 ? -13.533 -3.328 30.470 1.00 97.62 158 ALA A N 1
ATOM 1225 C CA . ALA A 1 158 ? -12.418 -2.474 30.868 1.00 97.62 158 ALA A CA 1
ATOM 1226 C C . ALA A 1 158 ? -11.335 -3.255 31.632 1.00 97.62 158 ALA A C 1
ATOM 1228 O O . ALA A 1 158 ? -10.152 -3.201 31.281 1.00 97.62 158 ALA A O 1
ATOM 1229 N N . GLN A 1 159 ? -11.742 -4.051 32.625 1.00 97.12 159 GLN A N 1
ATOM 1230 C CA . GLN A 1 159 ? -10.830 -4.883 33.400 1.00 97.12 159 GLN A CA 1
ATOM 1231 C C . GLN A 1 159 ? -10.161 -5.941 32.522 1.00 97.12 159 GLN A C 1
ATOM 1233 O O . GLN A 1 159 ? -8.965 -6.178 32.665 1.00 97.12 159 GLN A O 1
ATOM 1238 N N . TRP A 1 160 ? -10.894 -6.537 31.581 1.00 98.38 160 TRP A N 1
ATOM 1239 C CA . TRP A 1 160 ? -10.352 -7.541 30.671 1.00 98.38 160 TRP A CA 1
ATOM 1240 C C . TRP A 1 160 ? -9.234 -6.986 29.778 1.00 98.38 160 TRP A C 1
ATOM 1242 O O . TRP A 1 160 ? -8.138 -7.546 29.744 1.00 98.38 160 TRP A O 1
ATOM 1252 N N . PHE A 1 161 ? -9.462 -5.845 29.113 1.00 97.81 161 PHE A N 1
ATOM 1253 C CA . PHE A 1 161 ? -8.430 -5.203 28.287 1.00 97.81 161 PHE A CA 1
ATOM 1254 C C . PHE A 1 161 ? -7.240 -4.725 29.127 1.00 97.81 161 PHE A C 1
ATOM 1256 O O . PHE A 1 161 ? -6.095 -4.892 28.709 1.00 97.81 161 PHE A O 1
ATOM 1263 N N . THR A 1 162 ? -7.498 -4.194 30.324 1.00 96.38 162 THR A N 1
ATOM 1264 C CA . THR A 1 162 ? -6.450 -3.784 31.273 1.00 96.38 162 THR A CA 1
ATOM 1265 C C . THR A 1 162 ? -5.596 -4.982 31.711 1.00 96.38 162 THR A C 1
ATOM 1267 O O . THR A 1 162 ? -4.370 -4.914 31.669 1.00 96.38 162 THR A O 1
ATOM 1270 N N . ASN A 1 163 ? -6.219 -6.115 32.048 1.00 96.25 163 ASN A N 1
ATOM 1271 C CA . ASN A 1 163 ? -5.527 -7.343 32.456 1.00 96.25 163 ASN A CA 1
ATOM 1272 C C . ASN A 1 163 ? -4.714 -7.973 31.323 1.00 96.25 163 ASN A C 1
ATOM 1274 O O . ASN A 1 163 ? -3.654 -8.548 31.572 1.00 96.25 163 ASN A O 1
ATOM 1278 N N . PHE A 1 164 ? -5.209 -7.892 30.088 1.00 97.12 164 PHE A N 1
ATOM 1279 C CA . PHE A 1 164 ? -4.531 -8.461 28.929 1.00 97.12 164 PHE A CA 1
ATOM 1280 C C . PHE A 1 164 ? -3.321 -7.624 28.477 1.00 97.12 164 PHE A C 1
ATOM 1282 O O . PHE A 1 164 ? -2.276 -8.185 28.123 1.00 97.12 164 PHE A O 1
ATOM 1289 N N . LEU A 1 165 ? -3.457 -6.293 28.476 1.00 93.88 165 LEU A N 1
ATOM 1290 C CA . LEU A 1 165 ? -2.417 -5.372 28.007 1.00 93.88 165 LEU A CA 1
ATOM 1291 C C . LEU A 1 165 ? -1.392 -5.030 29.099 1.00 93.88 165 LEU A C 1
ATOM 1293 O O . LEU A 1 165 ? -0.213 -4.907 28.791 1.00 93.88 165 LEU A O 1
ATOM 1297 N N . LYS A 1 166 ? -1.808 -4.984 30.374 1.00 91.38 166 LYS A N 1
ATOM 1298 C CA . LYS A 1 166 ? -0.953 -4.796 31.568 1.00 91.38 166 LYS A CA 1
ATOM 1299 C C . LYS A 1 166 ? -0.112 -3.512 31.585 1.00 91.38 166 LYS A C 1
ATOM 1301 O O . LYS A 1 166 ? 0.909 -3.461 32.266 1.00 91.38 166 LYS A O 1
ATOM 1306 N N . THR A 1 167 ? -0.527 -2.485 30.856 1.00 86.94 167 THR A N 1
ATOM 1307 C CA . THR A 1 167 ? 0.209 -1.219 30.728 1.00 86.94 167 THR A CA 1
ATOM 1308 C C . THR A 1 167 ? -0.500 -0.072 31.440 1.00 86.94 167 THR A C 1
ATOM 1310 O O . THR A 1 167 ? 0.070 0.529 32.347 1.00 86.94 167 THR A O 1
ATOM 1313 N N . GLU A 1 168 ? -1.753 0.209 31.088 1.00 92.12 168 GLU A N 1
ATOM 1314 C CA . GLU A 1 168 ? -2.584 1.243 31.715 1.00 92.12 168 GLU A CA 1
ATOM 1315 C C . GLU A 1 168 ? -4.039 0.765 31.859 1.00 92.12 168 GLU A C 1
ATOM 1317 O O . GLU A 1 168 ? -4.420 -0.291 31.353 1.00 92.12 168 GLU A O 1
ATOM 1322 N N . ALA A 1 169 ? -4.868 1.556 32.548 1.00 95.12 169 ALA A N 1
ATOM 1323 C CA . ALA A 1 169 ? -6.307 1.325 32.598 1.00 95.12 169 ALA A CA 1
ATOM 1324 C C . ALA A 1 169 ? -6.956 1.663 31.247 1.00 95.12 169 ALA A C 1
ATOM 1326 O O . ALA A 1 169 ? -6.835 2.785 30.740 1.00 95.12 169 ALA A O 1
ATOM 1327 N N . TYR A 1 170 ? -7.682 0.695 30.693 1.00 97.62 170 TYR A N 1
ATOM 1328 C CA . TYR A 1 170 ? -8.351 0.811 29.403 1.00 97.62 170 TYR A CA 1
ATOM 1329 C C . TYR A 1 170 ? -9.844 0.560 29.503 1.00 97.62 170 TYR A C 1
ATOM 1331 O O . TYR A 1 170 ? -10.311 -0.189 30.357 1.00 97.62 170 TYR A O 1
ATOM 1339 N N . ARG A 1 171 ? -10.591 1.135 28.562 1.00 98.12 171 ARG A N 1
ATOM 1340 C CA . ARG A 1 171 ? -12.012 0.857 28.354 1.00 98.12 171 ARG A CA 1
ATOM 1341 C C . ARG A 1 171 ? -12.283 0.461 26.915 1.00 98.12 171 ARG A C 1
ATOM 1343 O O . ARG A 1 171 ? -11.591 0.902 26.001 1.00 98.12 171 ARG A O 1
ATOM 1350 N N . LEU A 1 172 ? -13.323 -0.340 26.713 1.00 98.56 172 LEU A N 1
ATOM 1351 C CA . LEU A 1 172 ? -13.857 -0.645 25.391 1.00 98.56 172 LEU A CA 1
ATOM 1352 C C . LEU A 1 172 ? -15.130 0.172 25.172 1.00 98.56 172 LEU A C 1
ATOM 1354 O O . LEU A 1 172 ? -16.043 0.125 25.996 1.00 98.56 172 LEU A O 1
ATOM 1358 N N . VAL A 1 173 ? -15.217 0.874 24.046 1.00 98.56 173 VAL A N 1
ATOM 1359 C CA . VAL A 1 173 ? -16.419 1.615 23.651 1.00 98.56 173 VAL A CA 1
ATOM 1360 C C . VAL A 1 173 ? -16.972 1.139 22.312 1.00 98.56 173 VAL A C 1
ATOM 1362 O O . VAL A 1 173 ? -16.216 0.726 21.432 1.00 98.56 173 VAL A O 1
ATOM 1365 N N . GLN A 1 174 ? -18.293 1.221 22.157 1.00 98.06 174 GLN A N 1
ATOM 1366 C CA . GLN A 1 174 ? -19.045 0.890 20.950 1.00 98.06 174 GLN A CA 1
ATOM 1367 C C . GLN A 1 174 ? -19.574 2.158 20.263 1.00 98.06 174 GLN A C 1
ATOM 1369 O O . GLN A 1 174 ? -20.163 3.029 20.904 1.00 98.06 174 GLN A O 1
ATOM 1374 N N . PHE A 1 175 ? -19.442 2.229 18.941 1.00 97.50 175 PHE A N 1
ATOM 1375 C CA . PHE A 1 175 ? -20.125 3.210 18.107 1.00 97.50 175 PHE A CA 1
ATOM 1376 C C . PHE A 1 175 ? -21.560 2.751 17.815 1.00 97.50 175 PHE A C 1
ATOM 1378 O O . PHE A 1 175 ? -21.776 1.649 17.310 1.00 97.50 175 PHE A O 1
ATOM 1385 N N . GLU A 1 176 ? -22.547 3.605 18.077 1.00 94.75 176 GLU A N 1
ATOM 1386 C CA . GLU A 1 176 ? -23.952 3.355 17.732 1.00 94.75 176 GLU A CA 1
ATOM 1387 C C . GLU A 1 176 ? -24.315 4.112 16.440 1.00 94.75 176 GLU A C 1
ATOM 1389 O O . GLU A 1 176 ? -23.844 5.218 16.197 1.00 94.75 176 GLU A O 1
ATOM 1394 N N . THR A 1 177 ? -25.176 3.557 15.584 1.00 90.94 177 THR A N 1
ATOM 1395 C CA . THR A 1 177 ? -25.489 4.150 14.263 1.00 90.94 177 THR A CA 1
ATOM 1396 C C . THR A 1 177 ? -26.262 5.462 14.297 1.00 90.94 177 THR A C 1
ATOM 1398 O O . THR A 1 177 ? -26.325 6.156 13.288 1.00 90.94 177 THR A O 1
ATOM 1401 N N . ASN A 1 178 ? -26.880 5.785 15.428 1.00 91.69 178 ASN A N 1
ATOM 1402 C CA . ASN A 1 178 ? -27.494 7.086 15.690 1.00 91.69 178 ASN A CA 1
ATOM 1403 C C . ASN A 1 178 ? -26.449 8.160 16.055 1.00 91.69 178 ASN A C 1
ATOM 1405 O O . ASN A 1 178 ? -26.784 9.344 16.085 1.00 91.69 178 ASN A O 1
ATOM 1409 N N . MET A 1 179 ? -25.200 7.776 16.341 1.00 94.88 179 MET A N 1
ATOM 1410 C CA . MET A 1 179 ? -24.109 8.710 16.591 1.00 94.88 179 MET A CA 1
ATOM 1411 C C . MET A 1 179 ? -23.593 9.301 15.282 1.00 94.88 179 MET A C 1
ATOM 1413 O O . MET A 1 179 ? -23.607 8.678 14.221 1.00 94.88 179 MET A O 1
ATOM 1417 N N . LYS A 1 180 ? -23.068 10.523 15.372 1.00 94.38 180 LYS A N 1
ATOM 1418 C CA . LYS A 1 180 ? -22.406 11.181 14.248 1.00 94.38 180 LYS A CA 1
ATOM 1419 C C . LYS A 1 180 ? -20.996 10.617 14.071 1.00 94.38 180 LYS A C 1
ATOM 1421 O O . LYS A 1 180 ? -20.183 10.700 14.992 1.00 94.38 180 LYS A O 1
ATOM 1426 N N . GLY A 1 181 ? -20.703 10.080 12.889 1.00 93.12 181 GLY A N 1
ATOM 1427 C CA . GLY A 1 181 ? -19.363 9.618 12.533 1.00 93.12 181 GLY A CA 1
ATOM 1428 C C . GLY A 1 181 ? -18.399 10.774 12.248 1.00 93.12 181 GLY A C 1
ATOM 1429 O O . GLY A 1 181 ? -18.794 11.938 12.105 1.00 93.12 181 GLY A O 1
ATOM 1430 N N . ARG A 1 182 ? -17.109 10.454 12.114 1.00 92.56 182 ARG A N 1
ATOM 1431 C CA . ARG A 1 182 ? -16.108 11.408 11.621 1.00 92.56 182 ARG A CA 1
ATOM 1432 C C . ARG A 1 182 ? -16.297 11.592 10.121 1.00 92.56 182 ARG A C 1
ATOM 1434 O O . ARG A 1 182 ? -16.306 10.631 9.361 1.00 92.56 182 ARG A O 1
ATOM 1441 N N . THR A 1 183 ? -16.469 12.839 9.704 1.00 90.44 183 THR A N 1
ATOM 1442 C CA . THR A 1 183 ? -16.728 13.210 8.308 1.00 90.44 183 THR A CA 1
ATOM 1443 C C . THR A 1 183 ? -15.433 13.264 7.504 1.00 90.44 183 THR A C 1
ATOM 1445 O O . THR A 1 183 ? -14.475 13.893 7.960 1.00 90.44 183 THR A O 1
ATOM 1448 N N . SER A 1 184 ? -15.450 12.739 6.282 1.00 80.75 184 SER A N 1
ATOM 1449 C CA . SER A 1 184 ? -14.382 12.848 5.272 1.00 80.75 184 SER A CA 1
ATOM 1450 C C . SER A 1 184 ? -13.783 14.255 5.157 1.00 80.75 184 SER A C 1
ATOM 1452 O O . SER A 1 184 ? -12.567 14.404 5.194 1.00 80.75 184 SER A O 1
ATOM 1454 N N . LYS A 1 185 ? -14.614 15.307 5.161 1.00 84.50 185 LYS A N 1
ATOM 1455 C CA . LYS A 1 185 ? -14.174 16.717 5.106 1.00 84.50 185 LYS A CA 1
ATOM 1456 C C . LYS A 1 185 ? -13.181 17.109 6.210 1.00 84.50 185 LYS A C 1
ATOM 1458 O O . LYS A 1 185 ? -12.345 17.978 6.001 1.00 84.50 185 LYS A O 1
ATOM 1463 N N . LYS A 1 186 ? -13.281 16.501 7.396 1.00 83.25 186 LYS A N 1
ATOM 1464 C CA . LYS A 1 186 ? -12.347 16.737 8.513 1.00 83.25 186 LYS A CA 1
ATOM 1465 C C . LYS A 1 186 ? -11.127 15.813 8.465 1.00 83.25 186 LYS A C 1
ATOM 1467 O O . LYS A 1 186 ? -10.129 16.117 9.103 1.00 83.25 186 LYS A O 1
ATOM 1472 N N . LEU A 1 187 ? -11.232 14.687 7.761 1.00 76.12 187 LEU A N 1
ATOM 1473 C CA . LEU A 1 187 ? -10.198 13.656 7.676 1.00 76.12 187 LEU A CA 1
ATOM 1474 C C . LEU A 1 187 ? -9.213 13.914 6.531 1.00 76.12 187 LEU A C 1
ATOM 1476 O O . LEU A 1 187 ? -8.024 13.673 6.705 1.00 76.12 187 LEU A O 1
ATOM 1480 N N . LEU A 1 188 ? -9.711 14.393 5.385 1.00 68.12 188 LEU A N 1
ATOM 1481 C CA . LEU A 1 188 ? -8.999 14.432 4.102 1.00 68.12 188 LEU A CA 1
ATOM 1482 C C . LEU A 1 188 ? -8.994 15.819 3.438 1.00 68.12 188 LEU A C 1
ATOM 1484 O O . LEU A 1 188 ? -8.852 15.920 2.222 1.00 68.12 188 LEU A O 1
ATOM 1488 N N . ALA A 1 189 ? -9.161 16.905 4.201 1.00 57.78 189 ALA A N 1
ATOM 1489 C CA . ALA A 1 189 ? -9.107 18.256 3.637 1.00 57.78 189 ALA A CA 1
ATOM 1490 C C . ALA A 1 189 ? -7.781 18.469 2.868 1.00 57.78 189 ALA A C 1
ATOM 1492 O O . ALA A 1 189 ? -6.717 18.266 3.461 1.00 57.78 189 ALA A O 1
ATOM 1493 N N . PRO A 1 190 ? -7.814 18.877 1.579 1.00 49.22 190 PRO A N 1
ATOM 1494 C CA . PRO A 1 190 ? -8.910 19.569 0.880 1.00 49.22 190 PRO A CA 1
ATOM 1495 C C . PRO A 1 190 ? -9.846 18.708 0.000 1.00 49.22 190 PRO A C 1
ATOM 1497 O O . PRO A 1 190 ? -10.732 19.274 -0.638 1.00 49.22 190 PRO A O 1
ATOM 1500 N N . ILE A 1 191 ? -9.699 17.381 -0.052 1.00 56.44 191 ILE A N 1
ATOM 1501 C CA . ILE A 1 191 ? -10.519 16.519 -0.917 1.00 56.44 191 ILE A CA 1
ATOM 1502 C C . ILE A 1 191 ? -11.953 16.432 -0.368 1.00 56.44 191 ILE A C 1
ATOM 1504 O O . ILE A 1 191 ? -12.185 16.022 0.772 1.00 56.44 191 ILE A O 1
ATOM 1508 N N . ASN A 1 192 ? -12.937 16.838 -1.176 1.00 59.97 192 ASN A N 1
ATOM 1509 C CA . ASN A 1 192 ? -14.323 17.008 -0.736 1.00 59.97 192 ASN A CA 1
ATOM 1510 C C . ASN A 1 192 ? -15.205 15.797 -1.082 1.00 59.97 192 ASN A C 1
ATOM 1512 O O . ASN A 1 192 ? -16.175 15.905 -1.827 1.00 59.97 192 ASN A O 1
ATOM 1516 N N . TRP A 1 193 ? -14.876 14.642 -0.508 1.00 71.56 193 TRP A N 1
ATOM 1517 C CA . TRP A 1 193 ? -15.781 13.493 -0.481 1.00 71.56 193 TRP A CA 1
ATOM 1518 C C . TRP A 1 193 ? -16.898 13.707 0.544 1.00 71.56 193 TRP A C 1
ATOM 1520 O O . TRP A 1 193 ? -16.676 14.375 1.555 1.00 71.56 193 TRP A O 1
ATOM 1530 N N . ASN A 1 194 ? -18.074 13.106 0.349 1.00 83.06 194 ASN A N 1
ATOM 1531 C CA . ASN A 1 194 ? -19.201 13.212 1.283 1.00 83.06 194 ASN A CA 1
ATOM 1532 C C . ASN A 1 194 ? -19.532 11.862 1.937 1.00 83.06 194 ASN A C 1
ATOM 1534 O O . ASN A 1 194 ? -20.524 11.224 1.597 1.00 83.06 194 ASN A O 1
ATOM 1538 N N . TYR A 1 195 ? -18.702 11.428 2.887 1.00 85.00 195 TYR A N 1
ATOM 1539 C CA . TYR A 1 195 ? -18.949 10.208 3.656 1.00 85.00 195 TYR A CA 1
ATOM 1540 C C . TYR A 1 195 ? -18.559 10.372 5.129 1.00 85.00 195 TYR A C 1
ATOM 1542 O O . TYR A 1 195 ? -17.955 11.367 5.551 1.00 85.00 195 TYR A O 1
ATOM 1550 N N . GLN A 1 196 ? -18.929 9.381 5.939 1.00 89.94 196 GLN A N 1
ATOM 1551 C CA . GLN A 1 196 ? -18.559 9.300 7.347 1.00 89.94 196 GLN A CA 1
ATOM 1552 C C . GLN A 1 196 ? -17.914 7.954 7.654 1.00 89.94 196 GLN A C 1
ATOM 1554 O O . GLN A 1 196 ? -18.178 6.959 6.988 1.00 89.94 196 GLN A O 1
ATOM 1559 N N . VAL A 1 197 ? -17.097 7.925 8.700 1.00 89.56 197 VAL A N 1
ATOM 1560 C CA . VAL A 1 197 ? -16.539 6.699 9.272 1.00 89.56 197 VAL A CA 1
ATOM 1561 C C . VAL A 1 197 ? -16.735 6.693 10.783 1.00 89.56 197 VAL A C 1
ATOM 1563 O O . VAL A 1 197 ? -16.747 7.746 11.425 1.00 89.56 197 VAL A O 1
ATOM 1566 N N . ALA A 1 198 ? -16.865 5.500 11.361 1.00 93.88 198 ALA A N 1
ATOM 1567 C CA . ALA A 1 198 ? -16.802 5.302 12.805 1.00 93.88 198 ALA A CA 1
ATOM 1568 C C . ALA A 1 198 ? -15.334 5.397 13.281 1.00 93.88 198 ALA A C 1
ATOM 1570 O O . ALA A 1 198 ? -14.714 6.471 13.265 1.00 93.88 198 ALA A O 1
ATOM 1571 N N . TYR A 1 199 ? -14.730 4.264 13.647 1.00 95.06 199 TYR A N 1
ATOM 1572 C CA . TYR A 1 199 ? -13.339 4.183 14.092 1.00 95.06 199 TYR A CA 1
ATOM 1573 C C . TYR A 1 199 ? -12.267 3.768 13.039 1.00 95.06 199 TYR A C 1
ATOM 1575 O O . TYR A 1 199 ? -11.093 3.718 13.430 1.00 95.06 199 TYR A O 1
ATOM 1583 N N . PRO A 1 200 ? -12.546 3.515 11.731 1.00 88.88 200 PRO A N 1
ATOM 1584 C CA . PRO A 1 200 ? -11.502 3.412 10.686 1.00 88.88 200 PRO A CA 1
ATOM 1585 C C . PRO A 1 200 ? -10.625 4.666 10.579 1.00 88.88 200 PRO A C 1
ATOM 1587 O O . PRO A 1 200 ? -11.077 5.736 10.945 1.00 88.88 200 PRO A O 1
ATOM 1590 N N . ASP A 1 201 ? -9.393 4.602 10.069 1.00 84.25 201 ASP A N 1
ATOM 1591 C CA . ASP A 1 201 ? -8.528 5.800 10.007 1.00 84.25 201 ASP A CA 1
ATOM 1592 C C . ASP A 1 201 ? -9.114 6.887 9.089 1.00 84.25 201 ASP A C 1
ATOM 1594 O O . ASP A 1 201 ? -9.373 7.999 9.562 1.00 84.25 201 ASP A O 1
ATOM 1598 N N . TYR A 1 202 ? -9.394 6.524 7.829 1.00 78.38 202 TYR A N 1
ATOM 1599 C CA . TYR A 1 202 ? -9.829 7.457 6.782 1.00 78.38 202 TYR A CA 1
ATOM 1600 C C . TYR A 1 202 ? -11.070 7.018 6.005 1.00 78.38 202 TYR A C 1
ATOM 1602 O O . TYR A 1 202 ? -11.923 7.863 5.749 1.00 78.38 202 TYR A O 1
ATOM 1610 N N . SER A 1 203 ? -11.182 5.739 5.628 1.00 83.62 203 SER A N 1
ATOM 1611 C CA . SER A 1 203 ? -12.204 5.261 4.684 1.00 83.62 203 SER A CA 1
ATOM 1612 C C . SER A 1 203 ? -12.981 4.045 5.203 1.00 83.62 203 SER A C 1
ATOM 1614 O O . SER A 1 203 ? -12.422 3.287 6.002 1.00 83.62 203 SER A O 1
ATOM 1616 N N . PRO A 1 204 ? -14.238 3.831 4.759 1.00 82.38 204 PRO A N 1
ATOM 1617 C CA . PRO A 1 204 ? -15.026 2.647 5.106 1.00 82.38 204 PRO A CA 1
ATOM 1618 C C . PRO A 1 204 ? -14.459 1.330 4.564 1.00 82.38 204 PRO A C 1
ATOM 1620 O O . PRO A 1 204 ? -14.682 0.286 5.172 1.00 82.38 204 PRO A O 1
ATOM 1623 N N . LEU A 1 205 ? -13.767 1.370 3.419 1.00 84.50 205 LEU A N 1
ATOM 1624 C CA . LEU A 1 205 ? -13.211 0.192 2.757 1.00 84.50 205 LEU A CA 1
ATOM 1625 C C . LEU A 1 205 ? -11.736 0.407 2.413 1.00 84.50 205 LEU A C 1
ATOM 1627 O O . LEU A 1 205 ? -11.352 1.465 1.913 1.00 84.50 205 LEU A O 1
ATOM 1631 N N . LEU A 1 206 ? -10.928 -0.625 2.646 1.00 88.69 206 LEU A N 1
ATOM 1632 C CA . LEU A 1 206 ? -9.575 -0.780 2.115 1.00 88.69 206 LEU A CA 1
ATOM 1633 C C . LEU A 1 206 ? -9.541 -2.004 1.190 1.00 88.69 206 LEU A C 1
ATOM 1635 O O . LEU A 1 206 ? -9.850 -3.114 1.630 1.00 88.69 206 LEU A O 1
ATOM 1639 N N . VAL A 1 207 ? -9.147 -1.796 -0.064 1.00 87.56 207 VAL A N 1
ATOM 1640 C CA . VAL A 1 207 ? -9.000 -2.830 -1.096 1.00 87.56 207 VAL A CA 1
ATOM 1641 C C . VAL A 1 207 ? -7.516 -3.052 -1.388 1.00 87.56 207 VAL A C 1
ATOM 1643 O O . VAL A 1 207 ? -6.731 -2.099 -1.416 1.00 87.56 207 VAL A O 1
ATOM 1646 N N . MET A 1 208 ? -7.124 -4.312 -1.567 1.00 91.00 208 MET A N 1
ATOM 1647 C CA . MET A 1 208 ? -5.768 -4.730 -1.938 1.00 91.00 208 MET A CA 1
ATOM 1648 C C . MET A 1 208 ? -5.808 -5.946 -2.854 1.00 91.00 208 MET A C 1
ATOM 1650 O O . MET A 1 208 ? -6.759 -6.724 -2.787 1.00 91.00 208 MET A O 1
ATOM 1654 N N . THR A 1 209 ? -4.755 -6.166 -3.635 1.00 90.12 209 THR A N 1
ATOM 1655 C CA . THR A 1 209 ? -4.600 -7.403 -4.411 1.00 90.12 209 THR A CA 1
ATOM 1656 C C . THR A 1 209 ? -3.658 -8.389 -3.731 1.00 90.12 209 THR A C 1
ATOM 1658 O O . THR A 1 209 ? -2.754 -8.009 -2.978 1.00 90.12 209 THR A O 1
ATOM 1661 N N . ASP A 1 210 ? -3.871 -9.682 -3.963 1.00 91.19 210 ASP A N 1
ATOM 1662 C CA . ASP A 1 210 ? -2.903 -10.704 -3.565 1.00 91.19 210 ASP A CA 1
ATOM 1663 C C . ASP A 1 210 ? -1.595 -10.581 -4.361 1.00 91.19 210 ASP A C 1
ATOM 1665 O O . ASP A 1 210 ? -0.528 -10.719 -3.766 1.00 91.19 210 ASP A O 1
ATOM 1669 N N . ALA A 1 211 ? -1.664 -10.214 -5.643 1.00 81.44 211 ALA A N 1
ATOM 1670 C CA . ALA A 1 211 ? -0.515 -9.941 -6.501 1.00 81.44 211 ALA A CA 1
ATOM 1671 C C . ALA A 1 211 ? 0.394 -8.843 -5.923 1.00 81.44 211 ALA A C 1
ATOM 1673 O O . ALA A 1 211 ? 1.605 -9.044 -5.823 1.00 81.44 211 ALA A O 1
ATOM 1674 N N . SER A 1 212 ? -0.179 -7.738 -5.426 1.00 80.19 212 SER A N 1
ATOM 1675 C CA . SER A 1 212 ? 0.551 -6.694 -4.690 1.00 80.19 212 SER A CA 1
ATOM 1676 C C . SER A 1 212 ? 1.287 -7.238 -3.460 1.00 80.19 212 SER A C 1
ATOM 1678 O O . SER A 1 212 ? 2.425 -6.855 -3.187 1.00 80.19 212 SER A O 1
ATOM 1680 N N . LEU A 1 213 ? 0.653 -8.124 -2.680 1.00 88.25 213 LEU A N 1
ATOM 1681 C CA . LEU A 1 213 ? 1.285 -8.735 -1.502 1.00 88.25 213 LEU A CA 1
ATOM 1682 C C . LEU A 1 213 ? 2.380 -9.731 -1.890 1.00 88.25 213 LEU A C 1
ATOM 1684 O O . LEU A 1 213 ? 3.407 -9.788 -1.213 1.00 88.25 213 LEU A O 1
ATOM 1688 N N . VAL A 1 214 ? 2.167 -10.515 -2.947 1.00 86.50 214 VAL A N 1
ATOM 1689 C CA . VAL A 1 214 ? 3.179 -11.425 -3.490 1.00 86.50 214 VAL A CA 1
ATOM 1690 C C . VAL A 1 214 ? 4.399 -10.626 -3.925 1.00 86.50 214 VAL A C 1
ATOM 1692 O O . VAL A 1 214 ? 5.496 -10.951 -3.472 1.00 86.50 214 VAL A O 1
ATOM 1695 N N . ASP A 1 215 ? 4.215 -9.552 -4.700 1.00 81.69 215 ASP A N 1
ATOM 1696 C CA . ASP A 1 215 ? 5.307 -8.670 -5.117 1.00 81.69 215 ASP A CA 1
ATOM 1697 C C . ASP A 1 215 ? 6.072 -8.111 -3.910 1.00 81.69 215 ASP A C 1
ATOM 1699 O O . ASP A 1 215 ? 7.292 -8.268 -3.858 1.00 81.69 215 ASP A O 1
ATOM 1703 N N . LEU A 1 216 ? 5.383 -7.573 -2.890 1.00 75.75 216 LEU A N 1
ATOM 1704 C CA . LEU A 1 216 ? 6.038 -7.113 -1.658 1.00 75.75 216 LEU A CA 1
ATOM 1705 C C . LEU A 1 216 ? 6.904 -8.206 -1.040 1.00 75.75 216 LEU A C 1
ATOM 1707 O O . LEU A 1 216 ? 8.068 -7.996 -0.703 1.00 75.75 216 LEU A O 1
ATOM 1711 N N . ASN A 1 217 ? 6.316 -9.389 -0.891 1.00 82.25 217 ASN A N 1
ATOM 1712 C CA . ASN A 1 217 ? 6.951 -10.516 -0.243 1.00 82.25 217 ASN A CA 1
ATOM 1713 C C . ASN A 1 217 ? 8.149 -11.039 -1.033 1.00 82.25 217 ASN A C 1
ATOM 1715 O O . ASN A 1 217 ? 9.070 -11.559 -0.408 1.00 82.25 217 ASN A O 1
ATOM 1719 N N . THR A 1 218 ? 8.225 -10.857 -2.355 1.00 74.44 218 THR A N 1
ATOM 1720 C CA . THR A 1 218 ? 9.454 -11.177 -3.109 1.00 74.44 218 THR A CA 1
ATOM 1721 C C . THR A 1 218 ? 10.666 -10.348 -2.667 1.00 74.44 218 THR A C 1
ATOM 1723 O O . THR A 1 218 ? 11.795 -10.750 -2.921 1.00 74.44 218 THR A O 1
ATOM 1726 N N . ARG A 1 219 ? 10.444 -9.240 -1.945 1.00 68.00 219 ARG A N 1
ATOM 1727 C CA . ARG A 1 219 ? 11.461 -8.253 -1.552 1.00 68.00 219 ARG A CA 1
ATOM 1728 C C . ARG A 1 219 ? 11.756 -8.237 -0.043 1.00 68.00 219 ARG A C 1
ATOM 1730 O O . ARG A 1 219 ? 12.418 -7.318 0.431 1.00 68.00 219 ARG A O 1
ATOM 1737 N N . MET A 1 220 ? 11.235 -9.204 0.722 1.00 70.50 220 MET A N 1
ATOM 1738 C CA . MET A 1 220 ? 11.332 -9.262 2.193 1.00 70.50 220 MET A CA 1
ATOM 1739 C C . MET A 1 220 ? 11.933 -10.586 2.696 1.00 70.50 220 MET A C 1
ATOM 1741 O O . MET A 1 220 ? 11.582 -11.638 2.165 1.00 70.50 220 MET A O 1
ATOM 1745 N N . GLU A 1 221 ? 12.761 -10.564 3.758 1.00 66.81 221 GLU A N 1
ATOM 1746 C CA . GLU A 1 221 ? 13.189 -11.791 4.485 1.00 66.81 221 GLU A CA 1
ATOM 1747 C C . GLU A 1 221 ? 11.975 -12.470 5.109 1.00 66.81 221 GLU A C 1
ATOM 1749 O O . GLU A 1 221 ? 11.564 -13.571 4.743 1.00 66.81 221 GLU A O 1
ATOM 1754 N N . LYS A 1 222 ? 11.373 -11.754 6.062 1.00 79.12 222 LYS A N 1
ATOM 1755 C CA . LYS A 1 222 ? 10.246 -12.213 6.838 1.00 79.12 222 LYS A CA 1
ATOM 1756 C C . LYS A 1 222 ? 9.011 -11.803 6.071 1.00 79.12 222 LYS A C 1
ATOM 1758 O O . LYS A 1 222 ? 8.620 -10.636 6.081 1.00 79.12 222 LYS A O 1
ATOM 1763 N N . LYS A 1 223 ? 8.429 -12.771 5.368 1.00 86.69 223 LYS A N 1
ATOM 1764 C CA . LYS A 1 223 ? 7.215 -12.538 4.591 1.00 86.69 223 LYS A CA 1
ATOM 1765 C C . LYS A 1 223 ? 6.130 -12.001 5.520 1.00 86.69 223 LYS A C 1
ATOM 1767 O O . LYS A 1 223 ? 5.876 -12.553 6.592 1.00 86.69 223 LYS A O 1
ATOM 1772 N N . VAL A 1 224 ? 5.500 -10.919 5.097 1.00 87.94 224 VAL A N 1
ATOM 1773 C CA . VAL A 1 224 ? 4.348 -10.340 5.778 1.00 87.94 224 VAL A CA 1
ATOM 1774 C C . VAL A 1 224 ? 3.077 -10.966 5.238 1.00 87.94 224 VAL A C 1
ATOM 1776 O O . VAL A 1 224 ? 3.007 -11.432 4.097 1.00 87.94 224 VAL A O 1
ATOM 1779 N N . LYS A 1 225 ? 2.046 -10.978 6.071 1.00 92.31 225 LYS A N 1
ATOM 1780 C CA . LYS A 1 225 ? 0.738 -11.494 5.694 1.00 92.31 225 LYS A CA 1
ATOM 1781 C C . LYS A 1 225 ? -0.189 -10.340 5.333 1.00 92.31 225 LYS A C 1
ATOM 1783 O O . LYS A 1 225 ? 0.079 -9.177 5.641 1.00 92.31 225 LYS A O 1
ATOM 1788 N N . MET A 1 226 ? -1.315 -10.650 4.701 1.00 92.00 226 MET A N 1
ATOM 1789 C CA . MET A 1 226 ? -2.310 -9.630 4.358 1.00 92.00 226 MET A CA 1
ATOM 1790 C C . MET A 1 226 ? -2.867 -8.939 5.619 1.00 92.00 226 MET A C 1
ATOM 1792 O O . MET A 1 226 ? -3.229 -7.765 5.620 1.00 92.00 226 MET A O 1
ATOM 1796 N N . GLU A 1 227 ? -2.864 -9.657 6.734 1.00 90.44 227 GLU A N 1
ATOM 1797 C CA . GLU A 1 227 ? -3.304 -9.235 8.055 1.00 90.44 227 GLU A CA 1
ATOM 1798 C C . GLU A 1 227 ? -2.458 -8.087 8.628 1.00 90.44 227 GLU A C 1
ATOM 1800 O O . GLU A 1 227 ? -3.000 -7.267 9.370 1.00 90.44 227 GLU A O 1
ATOM 1805 N N . ASN A 1 228 ? -1.182 -7.953 8.233 1.00 89.06 228 ASN A N 1
ATOM 1806 C CA . ASN A 1 228 ? -0.345 -6.792 8.570 1.00 89.06 228 ASN A CA 1
ATOM 1807 C C . ASN A 1 228 ? -0.941 -5.483 8.022 1.00 89.06 228 ASN A C 1
ATOM 1809 O O . ASN A 1 228 ? -0.772 -4.406 8.592 1.00 89.06 228 ASN A O 1
ATOM 1813 N N . PHE A 1 229 ? -1.655 -5.579 6.904 1.00 86.88 229 PHE A N 1
ATOM 1814 C CA . PHE A 1 229 ? -2.148 -4.460 6.108 1.00 86.88 229 PHE A CA 1
ATOM 1815 C C . PHE A 1 229 ? -3.629 -4.155 6.297 1.00 86.88 229 PHE A C 1
ATOM 1817 O O . PHE A 1 229 ? -4.086 -3.053 5.988 1.00 86.88 229 PHE A O 1
ATOM 1824 N N . ARG A 1 230 ? -4.356 -5.126 6.848 1.00 92.88 230 ARG A N 1
ATOM 1825 C CA . ARG A 1 230 ? -5.737 -5.019 7.318 1.00 92.88 230 ARG A CA 1
ATOM 1826 C C . ARG A 1 230 ? -6.779 -4.575 6.271 1.00 92.88 230 ARG A C 1
ATOM 1828 O O . ARG A 1 230 ? -7.653 -3.771 6.636 1.00 92.88 230 ARG A O 1
ATOM 1835 N N . PRO A 1 231 ? -6.719 -5.049 5.006 1.00 91.25 231 PRO A N 1
ATOM 1836 C CA . PRO A 1 231 ? -7.736 -4.726 4.010 1.00 91.25 231 PRO A CA 1
ATOM 1837 C C . PRO A 1 231 ? -9.081 -5.351 4.360 1.00 91.25 231 PRO A C 1
ATOM 1839 O O . PRO A 1 231 ? -9.143 -6.384 5.015 1.00 91.25 231 PRO A O 1
ATOM 1842 N N . ASN A 1 232 ? -10.158 -4.732 3.894 1.00 94.00 232 ASN A N 1
ATOM 1843 C CA . ASN A 1 232 ? -11.501 -5.296 3.962 1.00 94.00 232 ASN A CA 1
ATOM 1844 C C . ASN A 1 232 ? -11.752 -6.286 2.826 1.00 94.00 232 ASN A C 1
ATOM 1846 O O . ASN A 1 232 ? -12.398 -7.306 3.040 1.00 94.00 232 ASN A O 1
ATOM 1850 N N . ILE A 1 233 ? -11.245 -5.974 1.631 1.00 93.19 233 ILE A N 1
ATOM 1851 C CA . ILE A 1 233 ? -11.458 -6.752 0.410 1.00 93.19 233 ILE A CA 1
ATOM 1852 C C . ILE A 1 233 ? -10.090 -7.065 -0.190 1.00 93.19 233 ILE A C 1
ATOM 1854 O O . ILE A 1 233 ? -9.286 -6.159 -0.417 1.00 93.19 233 ILE A O 1
ATOM 1858 N N . VAL A 1 234 ? -9.835 -8.346 -0.439 1.00 94.44 234 VAL A N 1
ATOM 1859 C CA . VAL A 1 234 ? -8.675 -8.806 -1.206 1.00 94.44 234 VAL A CA 1
ATOM 1860 C C . VAL A 1 234 ? -9.158 -9.287 -2.562 1.00 94.44 234 VAL A C 1
ATOM 1862 O O . VAL A 1 234 ? -10.076 -10.103 -2.610 1.00 94.44 234 VAL A O 1
ATOM 1865 N N . VAL A 1 235 ? -8.542 -8.811 -3.638 1.00 91.75 235 VAL A N 1
ATOM 1866 C CA . VAL A 1 235 ? -8.848 -9.204 -5.020 1.00 91.75 235 VAL A CA 1
ATOM 1867 C C . VAL A 1 235 ? -7.708 -10.064 -5.575 1.00 91.75 235 VAL A C 1
ATOM 1869 O O . VAL A 1 235 ? -6.551 -9.848 -5.230 1.00 91.75 235 VAL A O 1
ATOM 1872 N N . THR A 1 236 ? -8.043 -11.062 -6.390 1.00 92.25 236 THR A N 1
ATOM 1873 C CA . THR A 1 236 ? -7.095 -11.931 -7.109 1.00 92.25 236 THR A CA 1
ATOM 1874 C C . THR A 1 236 ? -7.372 -11.922 -8.609 1.00 92.25 236 THR A C 1
ATOM 1876 O O . THR A 1 236 ? -8.421 -11.438 -9.045 1.00 92.25 236 THR A O 1
ATOM 1879 N N . GLY A 1 237 ? -6.456 -12.488 -9.397 1.00 86.81 237 GLY A N 1
ATOM 1880 C CA . GLY A 1 237 ? -6.574 -12.586 -10.854 1.00 86.81 237 GLY A CA 1
ATOM 1881 C C . GLY A 1 237 ? -6.256 -11.284 -11.592 1.00 86.81 237 GLY A C 1
ATOM 1882 O O . GLY A 1 237 ? -6.792 -11.072 -12.673 1.00 86.81 237 GLY A O 1
ATOM 1883 N N . CYS A 1 238 ? -5.421 -10.439 -10.988 1.00 80.94 238 CYS A N 1
ATOM 1884 C CA . CYS A 1 238 ? -4.905 -9.173 -11.512 1.00 80.94 238 CYS A CA 1
ATOM 1885 C C . CYS A 1 238 ? -3.384 -9.118 -11.365 1.00 80.94 238 CYS A C 1
ATOM 1887 O O . CYS A 1 238 ? -2.792 -9.908 -10.620 1.00 80.94 238 CYS A O 1
ATOM 1889 N N . ASP A 1 239 ? -2.770 -8.160 -12.049 1.00 81.50 239 ASP A N 1
ATOM 1890 C CA . ASP A 1 239 ? -1.355 -7.860 -11.892 1.00 81.50 239 ASP A CA 1
ATOM 1891 C C . ASP A 1 239 ? -1.080 -7.111 -10.576 1.00 81.50 239 ASP A C 1
ATOM 1893 O O . ASP A 1 239 ? -1.965 -6.529 -9.938 1.00 81.50 239 ASP A O 1
ATOM 1897 N N . ALA A 1 240 ? 0.180 -7.134 -10.134 1.00 74.88 240 ALA A N 1
ATOM 1898 C CA . ALA A 1 240 ? 0.581 -6.404 -8.938 1.00 74.88 240 ALA A CA 1
ATOM 1899 C C . ALA A 1 240 ? 0.296 -4.903 -9.110 1.00 74.88 240 ALA A C 1
ATOM 1901 O O . ALA A 1 240 ? 0.653 -4.307 -10.126 1.00 74.88 240 ALA A O 1
ATOM 1902 N N . PHE A 1 241 ? -0.299 -4.297 -8.081 1.00 75.38 241 PHE A N 1
ATOM 1903 C CA . PHE A 1 241 ? -0.676 -2.881 -8.008 1.00 75.38 241 PHE A CA 1
ATOM 1904 C C . PHE A 1 241 ? -1.780 -2.430 -8.966 1.00 75.38 241 PHE A C 1
ATOM 1906 O O . PHE A 1 241 ? -2.062 -1.233 -9.030 1.00 75.38 241 PHE A O 1
ATOM 1913 N N . GLU A 1 242 ? -2.446 -3.348 -9.670 1.00 78.56 242 GLU A N 1
ATOM 1914 C CA . GLU A 1 242 ? -3.536 -2.994 -10.582 1.00 78.56 242 GLU A CA 1
ATOM 1915 C C . GLU A 1 242 ? -4.674 -2.252 -9.860 1.00 78.56 242 GLU A C 1
ATOM 1917 O O . GLU A 1 242 ? -5.317 -1.386 -10.460 1.00 78.56 242 GLU A O 1
ATOM 1922 N N . GLU A 1 243 ? -4.842 -2.473 -8.545 1.00 75.25 243 GLU A N 1
ATOM 1923 C CA . GLU A 1 243 ? -5.817 -1.750 -7.723 1.00 75.25 243 GLU A CA 1
ATOM 1924 C C . GLU A 1 243 ? -5.663 -0.230 -7.739 1.00 75.25 243 GLU A C 1
ATOM 1926 O O . GLU A 1 243 ? -6.622 0.491 -7.463 1.00 75.25 243 GLU A O 1
ATOM 1931 N N . ASP A 1 244 ? -4.483 0.271 -8.094 1.00 74.25 244 ASP A N 1
ATOM 1932 C CA . ASP A 1 244 ? -4.203 1.699 -8.172 1.00 74.25 244 ASP A CA 1
ATOM 1933 C C . ASP A 1 244 ? -4.918 2.383 -9.337 1.00 74.25 244 ASP A C 1
ATOM 1935 O O . ASP A 1 244 ? -5.146 3.590 -9.286 1.00 74.25 244 ASP A O 1
ATOM 1939 N N . THR A 1 245 ? -5.308 1.607 -10.348 1.00 76.69 245 THR A N 1
ATOM 1940 C CA . THR A 1 245 ? -6.004 2.082 -11.550 1.00 76.69 245 THR A CA 1
ATOM 1941 C C . THR A 1 245 ? -7.527 2.002 -11.432 1.00 76.69 245 THR A C 1
ATOM 1943 O O . THR A 1 245 ? -8.252 2.434 -12.326 1.00 76.69 245 THR A O 1
ATOM 1946 N N . TRP A 1 246 ? -8.038 1.429 -10.340 1.00 81.75 246 TRP A N 1
ATOM 1947 C CA . TRP A 1 246 ? -9.455 1.116 -10.202 1.00 81.75 246 TRP A CA 1
ATOM 1948 C C . TRP A 1 246 ? -10.250 2.283 -9.625 1.00 81.75 246 TRP A C 1
ATOM 1950 O O . TRP A 1 246 ? -10.450 2.355 -8.419 1.00 81.75 246 TRP A O 1
ATOM 1960 N N . ASP A 1 247 ? -10.732 3.191 -10.469 1.00 82.12 247 ASP A N 1
ATOM 1961 C CA . ASP A 1 247 ? -11.494 4.360 -10.005 1.00 82.12 247 ASP A CA 1
ATOM 1962 C C . ASP A 1 247 ? -12.890 4.024 -9.494 1.00 82.12 247 ASP A C 1
ATOM 1964 O O . ASP A 1 247 ? -13.282 4.440 -8.403 1.00 82.12 247 ASP A O 1
ATOM 1968 N N . GLU A 1 248 ? -13.643 3.254 -10.269 1.00 87.19 248 GLU A N 1
ATOM 1969 C CA . GLU A 1 248 ? -14.991 2.827 -9.920 1.00 87.19 248 GLU A CA 1
ATOM 1970 C C . GLU A 1 248 ? -15.091 1.321 -10.143 1.00 87.19 248 GLU A C 1
ATOM 1972 O O . GLU A 1 248 ? -14.849 0.822 -11.241 1.00 87.19 248 GLU A O 1
ATOM 1977 N N . LEU A 1 249 ? -15.436 0.581 -9.094 1.00 85.38 249 LEU A N 1
ATOM 1978 C CA . LEU A 1 249 ? -15.584 -0.867 -9.149 1.00 85.38 249 LEU A CA 1
ATOM 1979 C C . LEU A 1 249 ? -17.040 -1.266 -8.963 1.00 85.38 249 LEU A C 1
ATOM 1981 O O . LEU A 1 249 ? -17.753 -0.707 -8.131 1.00 85.38 249 LEU A O 1
ATOM 1985 N N . LEU A 1 250 ? -17.439 -2.305 -9.687 1.00 89.56 250 LEU A N 1
ATOM 1986 C CA . LEU A 1 250 ? -18.660 -3.063 -9.475 1.00 89.56 250 LEU A CA 1
ATOM 1987 C C . LEU A 1 250 ? -18.297 -4.474 -9.010 1.00 89.56 250 LEU A C 1
ATOM 1989 O O . LEU A 1 250 ? -17.634 -5.221 -9.728 1.00 89.56 250 LEU A O 1
ATOM 1993 N N . ILE A 1 251 ? -18.763 -4.842 -7.821 1.00 85.44 251 ILE A N 1
ATOM 1994 C CA . ILE A 1 251 ? -18.588 -6.174 -7.232 1.00 85.44 251 ILE A CA 1
ATOM 1995 C C . ILE A 1 251 ? -19.977 -6.707 -6.893 1.00 85.44 251 ILE A C 1
ATOM 1997 O O . ILE A 1 251 ? -20.663 -6.162 -6.025 1.00 85.44 251 ILE A O 1
ATOM 2001 N N . GLY A 1 252 ? -20.436 -7.730 -7.614 1.00 84.94 252 GLY A N 1
ATOM 2002 C CA . GLY A 1 252 ? -21.839 -8.146 -7.547 1.00 84.94 252 GLY A CA 1
ATOM 2003 C C . GLY A 1 252 ? -22.772 -6.987 -7.928 1.00 84.94 252 GLY A C 1
ATOM 2004 O O . GLY A 1 252 ? -22.760 -6.528 -9.068 1.00 84.94 252 GLY A O 1
ATOM 2005 N N . SER A 1 253 ? -23.575 -6.498 -6.977 1.00 84.06 253 SER A N 1
ATOM 2006 C CA . SER A 1 253 ? -24.437 -5.312 -7.148 1.00 84.06 253 SER A CA 1
ATOM 2007 C C . SER A 1 253 ? -23.888 -4.037 -6.492 1.00 84.06 253 SER A C 1
ATOM 2009 O O . SER A 1 253 ? -24.576 -3.014 -6.470 1.00 84.06 253 SER A O 1
ATOM 2011 N N . VAL A 1 254 ? -22.703 -4.114 -5.884 1.00 85.12 254 VAL A N 1
ATOM 2012 C CA . VAL A 1 254 ? -22.110 -3.040 -5.085 1.00 85.12 254 VAL A CA 1
ATOM 2013 C C . VAL A 1 254 ? -21.213 -2.186 -5.963 1.00 85.12 254 VAL A C 1
ATOM 2015 O O . VAL A 1 254 ? -20.263 -2.699 -6.548 1.00 85.12 254 VAL A O 1
ATOM 2018 N N . GLU A 1 255 ? -21.490 -0.884 -6.009 1.00 89.38 255 GLU A N 1
ATOM 2019 C CA . GLU A 1 255 ? -20.620 0.103 -6.657 1.00 89.38 255 GLU A CA 1
ATOM 2020 C C . GLU A 1 255 ? -19.776 0.793 -5.582 1.00 89.38 255 GLU A C 1
ATOM 2022 O O . GLU A 1 255 ? -20.315 1.316 -4.599 1.00 89.38 255 GLU A O 1
ATOM 2027 N N . VAL A 1 256 ? -18.456 0.785 -5.753 1.00 83.44 256 VAL A N 1
ATOM 2028 C CA . VAL A 1 256 ? -17.512 1.484 -4.875 1.00 83.44 256 VAL A CA 1
ATOM 2029 C C . VAL A 1 256 ? -16.616 2.401 -5.689 1.00 83.44 256 VAL A C 1
ATOM 2031 O O . VAL A 1 256 ? -16.255 2.084 -6.820 1.00 83.44 256 VAL A O 1
ATOM 2034 N N . LYS A 1 257 ? -16.235 3.528 -5.095 1.00 84.88 257 LYS A N 1
ATOM 2035 C CA . LYS A 1 257 ? -15.393 4.539 -5.725 1.00 84.88 257 LYS A CA 1
ATOM 2036 C C . LYS A 1 257 ? -14.114 4.755 -4.938 1.00 84.88 257 LYS A C 1
ATOM 2038 O O . LYS A 1 257 ? -14.148 4.810 -3.706 1.00 84.88 257 LYS A O 1
ATOM 2043 N N . ARG A 1 258 ? -12.989 4.832 -5.637 1.00 84.38 258 ARG A N 1
ATOM 2044 C CA . ARG A 1 258 ? -11.673 5.049 -5.042 1.00 84.38 258 ARG A CA 1
ATOM 2045 C C . ARG A 1 258 ? -11.585 6.471 -4.492 1.00 84.38 258 ARG A C 1
ATOM 2047 O O . ARG A 1 258 ? -12.165 7.400 -5.044 1.00 84.38 258 ARG A O 1
ATOM 2054 N N . VAL A 1 259 ? -10.935 6.598 -3.341 1.00 73.88 259 VAL A N 1
ATOM 2055 C CA . VAL A 1 259 ? -10.800 7.856 -2.595 1.00 73.88 259 VAL A CA 1
ATOM 2056 C C . VAL A 1 259 ? -9.388 8.395 -2.670 1.00 73.88 259 VAL A C 1
ATOM 2058 O O . VAL A 1 259 ? -9.221 9.603 -2.823 1.00 73.88 259 VAL A O 1
ATOM 2061 N N . MET A 1 260 ? -8.426 7.513 -2.372 1.00 68.12 260 MET A N 1
ATOM 2062 C CA . MET A 1 260 ? -6.998 7.794 -2.273 1.00 68.12 260 MET A CA 1
ATOM 2063 C C . MET A 1 260 ? -6.225 6.486 -2.024 1.00 68.12 260 MET A C 1
ATOM 2065 O O . MET A 1 260 ? -6.794 5.492 -1.554 1.00 68.12 260 MET A O 1
ATOM 2069 N N . ALA A 1 261 ? -4.907 6.499 -2.214 1.00 69.19 261 ALA A N 1
ATOM 2070 C CA . ALA A 1 261 ? -4.048 5.393 -1.797 1.00 69.19 261 ALA A CA 1
ATOM 2071 C C . ALA A 1 261 ? -4.035 5.217 -0.267 1.00 69.19 261 ALA A C 1
ATOM 2073 O O . ALA A 1 261 ? -4.274 6.145 0.502 1.00 69.19 261 ALA A O 1
ATOM 2074 N N . CYS A 1 262 ? -3.700 4.028 0.231 1.00 65.25 262 CYS A N 1
ATOM 2075 C CA . CYS A 1 262 ? -3.480 3.855 1.664 1.00 65.25 262 CYS A CA 1
ATOM 2076 C C . CYS A 1 262 ? -2.015 4.130 2.015 1.00 65.25 262 CYS A C 1
ATOM 2078 O O . CYS A 1 262 ? -1.131 3.327 1.705 1.00 65.25 262 CYS A O 1
ATOM 2080 N N . SER A 1 263 ? -1.752 5.213 2.751 1.00 64.12 263 SER A N 1
ATOM 2081 C CA . SER A 1 263 ? -0.461 5.391 3.421 1.00 64.12 263 SER A CA 1
ATOM 2082 C C . SER A 1 263 ? -0.276 4.364 4.531 1.00 64.12 263 SER A C 1
ATOM 2084 O O . SER A 1 263 ? -1.207 4.013 5.261 1.00 64.12 263 SER A O 1
ATOM 2086 N N . ARG A 1 264 ? 0.946 3.853 4.654 1.00 75.75 264 ARG A N 1
ATOM 2087 C CA . ARG A 1 264 ? 1.305 2.827 5.628 1.00 75.75 264 ARG A CA 1
ATOM 2088 C C . ARG A 1 264 ? 2.083 3.422 6.781 1.00 75.75 264 ARG A C 1
ATOM 2090 O O . ARG A 1 264 ? 2.945 4.281 6.613 1.00 75.75 264 ARG A O 1
ATOM 2097 N N . CYS A 1 265 ? 1.745 2.952 7.973 1.00 70.56 265 CYS A N 1
ATOM 2098 C CA . CYS A 1 265 ? 2.312 3.406 9.233 1.00 70.56 265 CYS A CA 1
ATOM 2099 C C . CYS A 1 265 ? 2.906 2.225 10.001 1.00 70.56 265 CYS A C 1
ATOM 2101 O O . CYS A 1 265 ? 2.757 1.078 9.592 1.00 70.56 265 CYS A O 1
ATOM 2103 N N . ILE A 1 266 ? 3.533 2.506 11.148 1.00 74.56 266 ILE A N 1
ATOM 2104 C CA . ILE A 1 266 ? 4.209 1.506 11.995 1.00 74.56 266 ILE A CA 1
ATOM 2105 C C . ILE A 1 266 ? 3.332 0.307 12.381 1.00 74.56 266 ILE A C 1
ATOM 2107 O O . ILE A 1 266 ? 3.854 -0.752 12.686 1.00 74.56 266 ILE A O 1
ATOM 2111 N N . LEU A 1 267 ? 2.002 0.425 12.304 1.00 76.94 267 LEU A N 1
ATOM 2112 C CA . LEU A 1 267 ? 1.111 -0.707 12.545 1.00 76.94 267 LEU A CA 1
ATOM 2113 C C . LEU A 1 267 ? 1.424 -1.904 11.634 1.00 76.94 267 LEU A C 1
ATOM 2115 O O . LEU A 1 267 ? 1.320 -3.036 12.091 1.00 76.94 267 LEU A O 1
ATOM 2119 N N . THR A 1 268 ? 1.842 -1.681 10.382 1.00 79.06 268 THR A N 1
ATOM 2120 C CA . THR A 1 268 ? 2.146 -2.784 9.451 1.00 79.06 268 THR A CA 1
ATOM 2121 C C . THR A 1 268 ? 3.332 -3.632 9.896 1.00 79.06 268 THR A C 1
ATOM 2123 O O . THR A 1 268 ? 3.492 -4.749 9.413 1.00 79.06 268 THR A O 1
ATOM 2126 N N . THR A 1 269 ? 4.162 -3.107 10.799 1.00 81.56 269 THR A N 1
ATOM 2127 C CA . THR A 1 269 ? 5.327 -3.807 11.340 1.00 81.56 269 THR A CA 1
ATOM 2128 C C . THR A 1 269 ? 4.980 -4.653 12.569 1.00 81.56 269 THR A C 1
ATOM 2130 O O . THR A 1 269 ? 5.828 -5.380 13.073 1.00 81.56 269 THR A O 1
ATOM 2133 N N . VAL A 1 270 ? 3.734 -4.600 13.059 1.00 81.31 270 VAL A N 1
ATOM 2134 C CA . VAL A 1 270 ? 3.250 -5.499 14.112 1.00 81.31 270 VAL A CA 1
ATOM 2135 C C . VAL A 1 270 ? 2.948 -6.862 13.501 1.00 81.31 270 VAL A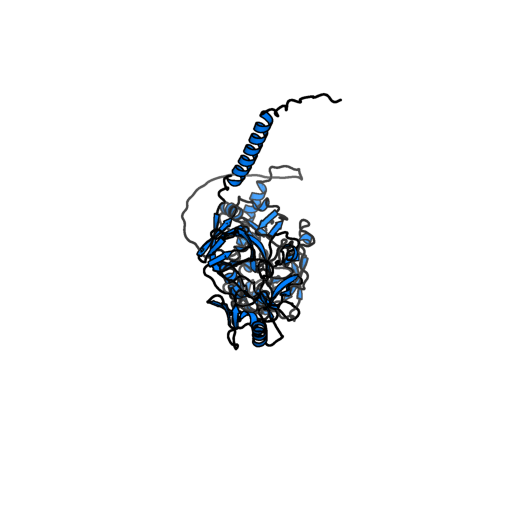 C 1
ATOM 2137 O O . VAL A 1 270 ? 2.106 -6.984 12.611 1.00 81.31 270 VAL A O 1
ATOM 2140 N N . ASP A 1 271 ? 3.613 -7.894 14.004 1.00 87.75 271 ASP A N 1
ATOM 2141 C CA . ASP A 1 271 ? 3.354 -9.276 13.624 1.00 87.75 271 ASP A CA 1
ATOM 2142 C C . ASP A 1 271 ? 1.975 -9.725 14.161 1.00 87.75 271 ASP A C 1
ATOM 2144 O O . ASP A 1 271 ? 1.737 -9.660 15.372 1.00 87.75 271 ASP A O 1
ATOM 2148 N N . PRO A 1 272 ? 1.043 -10.158 13.291 1.00 86.31 272 PRO A N 1
ATOM 2149 C CA . PRO A 1 272 ? -0.344 -10.426 13.675 1.00 86.31 272 PRO A CA 1
ATOM 2150 C C . PRO A 1 272 ? -0.530 -11.682 14.542 1.00 86.31 272 PRO A C 1
ATOM 2152 O O . PRO A 1 272 ? -1.615 -11.868 15.098 1.00 86.31 272 PRO A O 1
ATOM 2155 N N . ASP A 1 273 ? 0.487 -12.539 14.659 1.00 89.56 273 ASP A N 1
ATOM 2156 C CA . ASP A 1 273 ? 0.412 -13.788 15.423 1.00 89.56 273 ASP A CA 1
ATOM 2157 C C . ASP A 1 273 ? 1.113 -13.693 16.778 1.00 89.56 273 ASP A C 1
ATOM 2159 O O . ASP A 1 273 ? 0.696 -14.349 17.730 1.00 89.56 273 ASP A O 1
ATOM 2163 N N . SER A 1 274 ? 2.147 -12.859 16.884 1.00 90.12 274 SER A N 1
ATOM 2164 C CA . SER A 1 274 ? 2.902 -12.650 18.127 1.00 90.12 274 SER A CA 1
ATOM 2165 C C . SER A 1 274 ? 2.587 -11.330 18.829 1.00 90.12 274 SER A C 1
ATOM 2167 O O . SER A 1 274 ? 2.853 -11.192 20.022 1.00 90.12 274 SER A O 1
ATOM 2169 N N . GLY A 1 275 ? 2.011 -10.349 18.125 1.00 85.31 275 GLY A N 1
ATOM 2170 C CA . GLY A 1 275 ? 1.766 -9.016 18.672 1.00 85.31 275 GLY A CA 1
ATOM 2171 C C . GLY A 1 275 ? 3.060 -8.281 19.015 1.00 85.31 275 GLY A C 1
ATOM 2172 O O . GLY A 1 275 ? 3.063 -7.443 19.910 1.00 85.31 275 GLY A O 1
ATOM 2173 N N . ILE A 1 276 ? 4.163 -8.613 18.338 1.00 87.19 276 ILE A N 1
ATOM 2174 C CA . ILE A 1 276 ? 5.474 -7.984 18.508 1.00 87.19 276 ILE A CA 1
ATOM 2175 C C . ILE A 1 276 ? 5.713 -7.030 17.336 1.00 87.19 276 ILE A C 1
ATOM 2177 O O . ILE A 1 276 ? 5.465 -7.373 16.181 1.00 87.19 276 ILE A O 1
ATOM 2181 N N . ILE A 1 277 ? 6.198 -5.822 17.633 1.00 74.06 277 ILE A N 1
ATOM 2182 C CA . ILE A 1 277 ? 6.667 -4.880 16.611 1.00 74.06 277 ILE A CA 1
ATOM 2183 C C . ILE A 1 277 ? 8.000 -5.388 16.065 1.00 74.06 277 ILE A C 1
ATOM 2185 O O . ILE A 1 277 ? 9.003 -5.396 16.780 1.00 74.06 277 ILE A O 1
ATOM 2189 N N . ASP A 1 278 ? 8.023 -5.721 14.782 1.00 75.44 278 ASP A N 1
ATOM 2190 C CA . ASP A 1 278 ? 9.251 -5.771 14.007 1.00 75.44 278 ASP A CA 1
ATOM 2191 C C . ASP A 1 278 ? 9.718 -4.332 13.743 1.00 75.44 278 ASP A C 1
ATOM 2193 O O . ASP A 1 278 ? 8.938 -3.454 13.351 1.00 75.44 278 ASP A O 1
ATOM 2197 N N . ARG A 1 279 ? 10.983 -4.025 14.035 1.00 63.44 279 ARG A N 1
ATOM 2198 C CA . ARG A 1 279 ? 11.475 -2.657 13.877 1.00 63.44 279 ARG A CA 1
ATOM 2199 C C . ARG A 1 279 ? 11.797 -2.422 12.404 1.00 63.44 279 ARG A C 1
ATOM 2201 O O . ARG A 1 279 ? 12.896 -2.726 11.958 1.00 63.44 279 ARG A O 1
ATOM 2208 N N . LYS A 1 280 ? 10.878 -1.703 11.744 1.00 64.25 280 LYS A N 1
ATOM 2209 C CA . LYS A 1 280 ? 11.001 -0.997 10.450 1.00 64.25 280 LYS A CA 1
ATOM 2210 C C . LYS A 1 280 ? 10.504 -1.741 9.204 1.00 64.25 280 LYS A C 1
ATOM 2212 O O . LYS A 1 280 ? 10.162 -1.059 8.244 1.00 64.25 280 LYS A O 1
ATOM 2217 N N . GLU A 1 281 ? 10.359 -3.062 9.203 1.00 70.62 281 GLU A N 1
ATOM 2218 C CA . GLU A 1 281 ? 9.801 -3.800 8.053 1.00 70.62 281 GLU A CA 1
ATOM 2219 C C . GLU A 1 281 ? 8.289 -4.055 8.215 1.00 70.62 281 GLU A C 1
ATOM 2221 O O . GLU A 1 281 ? 7.843 -4.313 9.331 1.00 70.62 281 GLU A O 1
ATOM 2226 N N . PRO A 1 282 ? 7.450 -3.941 7.162 1.00 70.25 282 PRO A N 1
ATOM 2227 C CA . PRO A 1 282 ? 7.783 -3.752 5.740 1.00 70.25 282 PRO A CA 1
ATOM 2228 C C . PRO A 1 282 ? 8.092 -2.301 5.318 1.00 70.25 282 PRO A C 1
ATOM 2230 O O . PRO A 1 282 ? 8.316 -2.035 4.142 1.00 70.25 282 PRO A O 1
ATOM 2233 N N . LEU A 1 283 ? 8.040 -1.320 6.226 1.00 60.56 283 LEU A N 1
ATOM 2234 C CA . LEU A 1 283 ? 8.071 0.105 5.856 1.00 60.56 283 LEU A CA 1
ATOM 2235 C C . LEU A 1 283 ? 9.385 0.582 5.222 1.00 60.56 283 LEU A C 1
ATOM 2237 O O . LEU A 1 283 ? 9.349 1.535 4.442 1.00 60.56 283 LEU A O 1
ATOM 2241 N N . ASP A 1 284 ? 10.517 -0.026 5.570 1.00 65.50 284 ASP A N 1
ATOM 2242 C CA . ASP A 1 284 ? 11.834 0.310 5.020 1.00 65.50 284 ASP A CA 1
ATOM 2243 C C . ASP A 1 284 ? 12.013 -0.239 3.600 1.00 65.50 284 ASP A C 1
ATOM 2245 O O . ASP A 1 284 ? 12.501 0.486 2.727 1.00 65.50 284 ASP A O 1
ATOM 2249 N N . THR A 1 285 ? 11.571 -1.475 3.338 1.00 63.84 285 THR A N 1
ATOM 2250 C CA . THR A 1 285 ? 11.545 -2.052 1.981 1.00 63.84 285 THR A CA 1
ATOM 2251 C C . THR A 1 285 ? 10.758 -1.170 1.009 1.00 63.84 285 THR A C 1
ATOM 2253 O O . THR A 1 285 ? 11.145 -1.006 -0.148 1.00 63.84 285 THR A O 1
ATOM 2256 N N . LEU A 1 286 ? 9.721 -0.482 1.490 1.00 56.53 286 LEU A N 1
ATOM 2257 C CA . LEU A 1 286 ? 8.925 0.434 0.678 1.00 56.53 286 LEU A CA 1
ATOM 2258 C C . LEU A 1 286 ? 9.659 1.756 0.266 1.00 56.53 286 LEU A C 1
ATOM 2260 O O . LEU A 1 286 ? 9.029 2.577 -0.401 1.00 56.53 286 LEU A O 1
ATOM 2264 N N . LYS A 1 287 ? 10.943 2.016 0.629 1.00 49.53 287 LYS A N 1
ATOM 2265 C CA . LYS A 1 287 ? 11.582 3.374 0.590 1.00 49.53 287 LYS A CA 1
ATOM 2266 C C . LYS A 1 287 ? 12.990 3.595 -0.079 1.00 49.53 287 LYS A C 1
ATOM 2268 O O . LYS A 1 287 ? 13.540 4.674 0.134 1.00 49.53 287 LYS A O 1
ATOM 2273 N N . ARG A 1 288 ? 13.619 2.695 -0.866 1.00 58.94 288 ARG A N 1
ATOM 2274 C CA . ARG A 1 288 ? 15.098 2.744 -1.194 1.00 58.94 288 ARG A CA 1
ATOM 2275 C C . ARG A 1 288 ? 15.518 3.191 -2.644 1.00 58.94 288 ARG A C 1
ATOM 2277 O O . ARG A 1 288 ? 14.757 2.927 -3.575 1.00 58.94 288 ARG A O 1
ATOM 2284 N N . PHE A 1 289 ? 16.714 3.818 -2.852 1.00 62.59 289 PHE A N 1
ATOM 2285 C CA . PHE A 1 289 ? 17.268 4.317 -4.166 1.00 62.59 289 PHE A CA 1
ATOM 2286 C C . PHE A 1 289 ? 18.820 4.232 -4.346 1.00 62.59 289 PHE A C 1
ATOM 2288 O O . PHE A 1 289 ? 19.547 4.709 -3.478 1.00 62.59 289 PHE A O 1
ATOM 2295 N N . TRP A 1 290 ? 19.346 3.782 -5.506 1.00 79.38 290 TRP A N 1
ATOM 2296 C CA . TRP A 1 290 ? 20.804 3.609 -5.780 1.00 79.38 290 TRP A CA 1
ATOM 2297 C C . TRP A 1 290 ? 21.312 4.221 -7.112 1.00 79.38 290 TRP A C 1
ATOM 2299 O O . TRP A 1 290 ? 20.524 4.411 -8.038 1.00 79.38 290 TRP A O 1
ATOM 2309 N N . LEU A 1 291 ? 22.626 4.493 -7.218 1.00 88.75 291 LEU A N 1
ATOM 2310 C CA . LEU A 1 291 ? 23.346 5.050 -8.385 1.00 88.75 291 LEU A CA 1
ATOM 2311 C C . LEU A 1 291 ? 24.771 4.476 -8.514 1.00 88.75 291 LEU A C 1
ATOM 2313 O O . LEU A 1 291 ? 25.441 4.276 -7.507 1.00 88.75 291 LEU A O 1
ATOM 2317 N N . VAL A 1 292 ? 25.271 4.279 -9.740 1.00 90.31 292 VAL A N 1
ATOM 2318 C CA . VAL A 1 292 ? 26.691 3.971 -10.010 1.00 90.31 292 VAL A CA 1
ATOM 2319 C C . VAL A 1 292 ? 27.436 5.239 -10.440 1.00 90.31 292 VAL A C 1
ATOM 2321 O O . VAL A 1 292 ? 26.972 5.955 -11.331 1.00 90.31 292 VAL A O 1
ATOM 2324 N N . ILE A 1 293 ? 28.594 5.500 -9.831 1.00 94.62 293 ILE A N 1
ATOM 2325 C CA . ILE A 1 293 ? 29.467 6.649 -10.115 1.00 94.62 293 ILE A CA 1
ATOM 2326 C C . ILE A 1 293 ? 30.882 6.205 -10.503 1.00 94.62 293 ILE A C 1
ATOM 2328 O O . ILE A 1 293 ? 31.329 5.128 -10.107 1.00 94.62 293 ILE A O 1
ATOM 2332 N N . ASN A 1 294 ? 31.594 7.030 -11.269 1.00 93.56 294 ASN A N 1
ATOM 2333 C CA . ASN A 1 294 ? 33.025 6.862 -11.541 1.00 93.56 294 ASN A CA 1
ATOM 2334 C C . ASN A 1 294 ? 33.896 7.532 -10.457 1.00 93.56 294 ASN A C 1
ATOM 2336 O O . ASN A 1 294 ? 33.375 8.050 -9.467 1.00 93.56 294 ASN A O 1
ATOM 2340 N N . GLN A 1 295 ? 35.222 7.518 -10.630 1.00 91.44 295 GLN A N 1
ATOM 2341 C CA . GLN A 1 295 ? 36.162 8.088 -9.654 1.00 91.44 295 GLN A CA 1
ATOM 2342 C C . GLN A 1 295 ? 35.997 9.598 -9.446 1.00 91.44 295 GLN A C 1
ATOM 2344 O O . GLN A 1 295 ? 36.223 10.089 -8.344 1.00 91.44 295 GLN A O 1
ATOM 2349 N N . GLU A 1 296 ? 35.549 10.330 -10.465 1.00 92.06 296 GLU A N 1
ATOM 2350 C CA . GLU A 1 296 ? 35.272 11.766 -10.372 1.00 92.06 296 GLU A CA 1
ATOM 2351 C C . GLU A 1 296 ? 33.882 12.072 -9.778 1.00 92.06 296 GLU A C 1
ATOM 2353 O O . GLU A 1 296 ? 33.473 13.232 -9.723 1.00 92.06 296 GLU A O 1
ATOM 2358 N N . GLY A 1 297 ? 33.130 11.049 -9.355 1.00 91.56 297 GLY A N 1
ATOM 2359 C CA . GLY A 1 297 ? 31.782 11.188 -8.801 1.00 91.56 297 GLY A CA 1
ATOM 2360 C C . GLY A 1 297 ? 30.685 11.380 -9.852 1.00 91.56 297 GLY A C 1
ATOM 2361 O O . GLY A 1 297 ? 29.533 11.641 -9.505 1.00 91.56 297 GLY A O 1
ATOM 2362 N N . ASN A 1 298 ? 30.995 11.249 -11.142 1.00 91.19 298 ASN A N 1
ATOM 2363 C CA . ASN A 1 298 ? 30.010 11.390 -12.209 1.00 91.19 298 ASN A CA 1
ATOM 2364 C C . ASN A 1 298 ? 29.170 10.120 -12.351 1.00 91.19 298 ASN A C 1
ATOM 2366 O O . ASN A 1 298 ? 29.695 9.007 -12.298 1.00 91.19 298 ASN A O 1
ATOM 2370 N N . MET A 1 299 ? 27.869 10.289 -12.595 1.00 90.06 299 MET A N 1
ATOM 2371 C CA . MET A 1 299 ? 26.971 9.190 -12.935 1.00 90.06 299 MET A CA 1
ATOM 2372 C C . MET A 1 299 ? 27.485 8.417 -14.149 1.00 90.06 299 MET A C 1
ATOM 2374 O O . MET A 1 299 ? 27.769 8.994 -15.200 1.00 90.06 299 MET A O 1
ATOM 2378 N N . VAL A 1 300 ? 27.477 7.095 -14.023 1.00 87.31 300 VAL A N 1
ATOM 2379 C CA . VAL A 1 300 ? 27.756 6.171 -15.118 1.00 87.31 300 VAL A CA 1
ATOM 2380 C C . VAL A 1 300 ? 26.435 5.656 -15.657 1.00 87.31 300 VAL A C 1
ATOM 2382 O O . VAL A 1 300 ? 25.578 5.190 -14.908 1.00 87.31 300 VAL A O 1
ATOM 2385 N N . THR A 1 301 ? 26.250 5.749 -16.970 1.00 80.44 301 THR A N 1
ATOM 2386 C CA . THR A 1 301 ? 25.004 5.323 -17.618 1.00 80.44 301 THR A CA 1
ATOM 2387 C C . THR A 1 301 ? 25.255 4.204 -18.610 1.00 80.44 301 THR A C 1
ATOM 2389 O O . THR A 1 301 ? 26.345 4.094 -19.167 1.00 80.44 301 THR A O 1
ATOM 2392 N N . ALA A 1 302 ? 24.210 3.446 -18.948 1.00 77.94 302 ALA A N 1
ATOM 2393 C CA . ALA A 1 302 ? 24.281 2.442 -20.010 1.00 77.94 302 ALA A CA 1
ATOM 2394 C C . ALA A 1 302 ? 24.565 3.026 -21.413 1.00 77.94 302 ALA A C 1
ATOM 2396 O O . ALA A 1 302 ? 24.793 2.277 -22.355 1.00 77.94 302 ALA A O 1
ATOM 2397 N N . ARG A 1 303 ? 24.587 4.362 -21.573 1.00 77.81 303 ARG A N 1
ATOM 2398 C CA . ARG A 1 303 ? 25.098 5.018 -22.793 1.00 77.81 303 ARG A CA 1
ATOM 2399 C C . ARG A 1 303 ? 26.610 4.845 -22.933 1.00 77.81 303 ARG A C 1
ATOM 2401 O O . ARG A 1 303 ? 27.105 4.756 -24.047 1.00 77.81 303 ARG A O 1
ATOM 2408 N N . GLN A 1 304 ? 27.313 4.867 -21.803 1.00 83.75 304 GLN A N 1
ATOM 2409 C CA . GLN A 1 304 ? 28.767 4.749 -21.712 1.00 83.75 304 GLN A CA 1
ATOM 2410 C C . GLN A 1 304 ? 29.163 3.295 -21.456 1.00 83.75 304 GLN A C 1
ATOM 2412 O O . GLN A 1 304 ? 30.053 2.784 -22.119 1.00 83.75 304 GLN A O 1
ATOM 2417 N N . GLU A 1 305 ? 28.445 2.627 -20.548 1.00 89.62 305 GLU A N 1
ATOM 2418 C CA . GLU A 1 305 ? 28.695 1.244 -20.133 1.00 89.62 305 GLU A CA 1
ATOM 2419 C C . GLU A 1 305 ? 27.445 0.373 -20.333 1.00 89.62 305 GLU A C 1
ATOM 2421 O O . GLU A 1 305 ? 26.706 0.112 -19.379 1.00 89.62 305 GLU A O 1
ATOM 2426 N N . PRO A 1 306 ? 27.161 -0.087 -21.567 1.00 85.31 306 PRO A N 1
ATOM 2427 C CA . PRO A 1 306 ? 25.946 -0.838 -21.903 1.00 85.31 306 PRO A CA 1
ATOM 2428 C C . PRO A 1 306 ? 25.687 -2.060 -21.023 1.00 85.31 306 PRO A C 1
ATOM 2430 O O . PRO A 1 306 ? 24.541 -2.347 -20.688 1.00 85.31 306 PRO A O 1
ATOM 2433 N N . ARG A 1 307 ? 26.751 -2.733 -20.572 1.00 85.81 307 ARG A N 1
ATOM 2434 C CA . ARG A 1 307 ? 26.678 -3.908 -19.693 1.00 85.81 307 ARG A CA 1
ATOM 2435 C C . ARG A 1 307 ? 26.038 -3.614 -18.334 1.00 85.81 307 ARG A C 1
ATOM 2437 O O . ARG A 1 307 ? 25.608 -4.559 -17.684 1.00 85.81 307 ARG A O 1
ATOM 2444 N N . LEU A 1 308 ? 25.898 -2.349 -17.922 1.00 85.44 308 LEU A N 1
ATOM 2445 C CA . LEU A 1 308 ? 25.151 -1.978 -16.713 1.00 85.44 308 LEU A CA 1
ATOM 2446 C C . LEU A 1 308 ? 23.722 -2.539 -16.699 1.00 85.44 308 LEU A C 1
ATOM 2448 O O . LEU A 1 308 ? 23.222 -2.861 -15.626 1.00 85.44 308 LEU A O 1
ATOM 2452 N N . VAL A 1 309 ? 23.072 -2.692 -17.861 1.00 77.06 309 VAL A N 1
ATOM 2453 C CA . VAL A 1 309 ? 21.699 -3.234 -17.938 1.00 77.06 309 VAL A CA 1
ATOM 2454 C C . VAL A 1 309 ? 21.603 -4.705 -17.525 1.00 77.06 309 VAL A C 1
ATOM 2456 O O . VAL A 1 309 ? 20.511 -5.176 -17.232 1.00 77.06 309 VAL A O 1
ATOM 2459 N N . LEU A 1 310 ? 22.736 -5.413 -17.486 1.00 83.31 310 LEU A N 1
ATOM 2460 C CA . LEU A 1 310 ? 22.827 -6.821 -17.098 1.00 83.31 310 LEU A CA 1
ATOM 2461 C C . LEU A 1 310 ? 23.013 -7.015 -15.592 1.00 83.31 310 LEU A C 1
ATOM 2463 O O . LEU A 1 310 ? 22.986 -8.150 -15.117 1.00 83.31 310 LEU A O 1
ATOM 2467 N N . ILE A 1 311 ? 23.252 -5.932 -14.848 1.00 84.00 311 ILE A N 1
ATOM 2468 C CA . ILE A 1 311 ? 23.334 -5.984 -13.393 1.00 84.00 311 ILE A CA 1
ATOM 2469 C C . ILE A 1 311 ? 21.908 -5.976 -12.858 1.00 84.00 311 ILE A C 1
ATOM 2471 O O . ILE A 1 311 ? 21.185 -4.984 -12.955 1.00 84.00 311 ILE A O 1
ATOM 2475 N N . SER A 1 312 ? 21.524 -7.096 -12.269 1.00 77.00 312 SER A N 1
ATOM 2476 C CA . SER A 1 312 ? 20.291 -7.224 -11.512 1.00 77.00 312 SER A CA 1
ATOM 2477 C C . SER A 1 312 ? 20.561 -6.955 -10.035 1.00 77.00 312 SER A C 1
ATOM 2479 O O . SER A 1 312 ? 21.614 -7.300 -9.498 1.00 77.00 312 SER A O 1
ATOM 2481 N N . LEU A 1 313 ? 19.604 -6.294 -9.392 1.00 70.62 313 LEU A N 1
ATOM 2482 C CA . LEU A 1 313 ? 19.604 -6.038 -7.959 1.00 70.62 313 LEU A CA 1
ATOM 2483 C C . LEU A 1 313 ? 18.389 -6.746 -7.380 1.00 70.62 313 LEU A C 1
ATOM 2485 O O . LEU A 1 313 ? 17.259 -6.456 -7.777 1.00 70.62 313 LEU A O 1
ATOM 2489 N N . THR A 1 314 ? 18.626 -7.659 -6.450 1.00 68.88 314 THR A N 1
ATOM 2490 C CA . THR A 1 314 ? 17.570 -8.282 -5.651 1.00 68.88 314 THR A CA 1
ATOM 2491 C C . THR A 1 314 ? 17.824 -7.987 -4.180 1.00 68.88 314 THR A C 1
ATOM 2493 O O . THR A 1 314 ? 18.952 -7.713 -3.773 1.00 68.88 314 THR A O 1
ATOM 2496 N N . CYS A 1 315 ? 16.766 -7.971 -3.380 1.00 56.12 315 CYS A N 1
ATOM 2497 C CA . CYS A 1 315 ? 16.863 -7.737 -1.945 1.00 56.12 315 CYS A CA 1
ATOM 2498 C C . CYS A 1 315 ? 16.219 -8.920 -1.234 1.00 56.12 315 CYS A C 1
ATOM 2500 O O . CYS A 1 315 ? 15.024 -9.159 -1.414 1.00 56.12 315 CYS A O 1
ATOM 2502 N N . GLU A 1 316 ? 16.993 -9.614 -0.407 1.00 57.25 316 GLU A N 1
ATOM 2503 C CA . GLU A 1 316 ? 16.501 -10.655 0.486 1.00 57.25 316 GLU A CA 1
ATOM 2504 C C . GLU A 1 316 ? 16.971 -10.331 1.907 1.00 57.25 316 GLU A C 1
ATOM 2506 O O . GLU A 1 316 ? 18.161 -10.331 2.225 1.00 57.25 316 GLU A O 1
ATOM 2511 N N . GLY A 1 317 ? 16.018 -9.960 2.759 1.00 62.72 317 GLY A N 1
ATOM 2512 C CA . GLY A 1 317 ? 16.302 -9.512 4.118 1.00 62.72 317 GLY A CA 1
ATOM 2513 C C . GLY A 1 317 ? 17.093 -8.231 4.233 1.00 62.72 317 GLY A C 1
ATOM 2514 O O . GLY A 1 317 ? 16.766 -7.254 3.567 1.00 62.72 317 GLY A O 1
ATOM 2515 N N . ASP A 1 318 ? 18.099 -8.213 5.104 1.00 65.12 318 ASP A N 1
ATOM 2516 C CA . ASP A 1 318 ? 19.054 -7.102 5.211 1.00 65.12 318 ASP A CA 1
ATOM 2517 C C . ASP A 1 318 ? 20.174 -7.193 4.153 1.00 65.12 318 ASP A C 1
ATOM 2519 O O . ASP A 1 318 ? 21.131 -6.420 4.220 1.00 65.12 318 ASP A O 1
ATOM 2523 N N . THR A 1 319 ? 20.054 -8.081 3.154 1.00 73.00 319 THR A N 1
ATOM 2524 C CA . THR A 1 319 ? 21.065 -8.290 2.110 1.00 73.00 319 THR A CA 1
ATOM 2525 C C . THR A 1 319 ? 20.586 -7.823 0.729 1.00 73.00 319 THR A C 1
ATOM 2527 O O . THR A 1 319 ? 19.571 -8.273 0.202 1.00 73.00 319 THR A O 1
ATOM 2530 N N . LEU A 1 320 ? 21.336 -6.897 0.133 1.00 80.88 320 LEU A N 1
ATOM 2531 C CA . LEU A 1 320 ? 21.274 -6.493 -1.264 1.00 80.88 320 LEU A CA 1
ATOM 2532 C C . LEU A 1 320 ? 22.179 -7.426 -2.067 1.00 80.88 320 LEU A C 1
ATOM 2534 O O . LEU A 1 320 ? 23.388 -7.454 -1.836 1.00 80.88 320 LEU A O 1
ATOM 2538 N N . THR A 1 321 ? 21.615 -8.137 -3.032 1.00 82.56 321 THR A N 1
ATOM 2539 C CA . THR A 1 321 ? 22.371 -8.993 -3.943 1.00 82.56 321 THR A CA 1
ATOM 2540 C C . THR A 1 321 ? 22.544 -8.289 -5.281 1.00 82.56 321 THR A C 1
ATOM 2542 O O . THR A 1 321 ? 21.562 -7.924 -5.932 1.00 82.56 321 THR A O 1
ATOM 2545 N N . LEU A 1 322 ? 23.794 -8.104 -5.699 1.00 87.75 322 LEU A N 1
ATOM 2546 C CA . LEU A 1 322 ? 24.142 -7.742 -7.068 1.00 87.75 322 LEU A CA 1
ATOM 2547 C C . LEU A 1 322 ? 24.445 -9.033 -7.825 1.00 87.75 322 LEU A C 1
ATOM 2549 O O . LEU A 1 322 ? 25.397 -9.737 -7.479 1.00 87.75 322 LEU A O 1
ATOM 2553 N N . SER A 1 323 ? 23.661 -9.312 -8.863 1.00 85.00 323 SER A N 1
ATOM 2554 C CA . SER A 1 323 ? 23.814 -10.510 -9.690 1.00 85.00 323 SER A CA 1
ATOM 2555 C C . SER A 1 323 ? 23.952 -10.118 -11.156 1.00 85.00 323 SER A C 1
ATOM 2557 O O . SER A 1 323 ? 23.223 -9.264 -11.665 1.00 85.00 323 SER A O 1
ATOM 2559 N N . ALA A 1 324 ? 24.879 -10.760 -11.857 1.00 84.75 324 ALA A N 1
ATOM 2560 C CA . ALA A 1 324 ? 25.024 -10.651 -13.302 1.00 84.75 324 ALA A CA 1
ATOM 2561 C C . ALA A 1 324 ? 25.523 -11.984 -13.864 1.00 84.75 324 ALA A C 1
ATOM 2563 O O . ALA A 1 324 ? 26.261 -12.712 -13.197 1.00 84.75 324 ALA A O 1
ATOM 2564 N N . ALA A 1 325 ? 25.136 -12.312 -15.099 1.00 76.44 325 ALA A N 1
ATOM 2565 C CA . ALA A 1 325 ? 25.479 -13.594 -15.707 1.00 76.44 325 ALA A CA 1
ATOM 2566 C C . ALA A 1 325 ? 26.996 -13.867 -15.653 1.00 76.44 325 ALA A C 1
ATOM 2568 O O . ALA A 1 325 ? 27.814 -12.994 -15.961 1.00 76.44 325 ALA A O 1
ATOM 2569 N N . TYR A 1 326 ? 27.359 -15.095 -15.267 1.00 79.81 326 TYR A N 1
ATOM 2570 C CA . TYR A 1 326 ? 28.745 -15.573 -15.148 1.00 79.81 326 TYR A CA 1
ATOM 2571 C C . TYR A 1 326 ? 29.621 -14.807 -14.138 1.00 79.81 326 TYR A C 1
ATOM 2573 O O . TYR A 1 326 ? 30.843 -14.947 -14.155 1.00 79.81 326 TYR A O 1
ATOM 2581 N N . THR A 1 327 ? 29.013 -14.022 -13.245 1.00 87.94 327 THR A N 1
ATOM 2582 C CA . THR A 1 327 ? 29.691 -13.310 -12.154 1.00 87.94 327 THR A CA 1
ATOM 2583 C C . THR A 1 327 ? 29.133 -13.815 -10.837 1.00 87.94 327 THR A C 1
ATOM 2585 O O . THR A 1 327 ? 27.922 -13.918 -10.687 1.00 87.94 327 THR A O 1
ATOM 2588 N N . LYS A 1 328 ? 30.004 -14.159 -9.884 1.00 92.81 328 LYS A N 1
ATOM 2589 C CA . LYS A 1 328 ? 29.551 -14.583 -8.556 1.00 92.81 328 LYS A CA 1
ATOM 2590 C C . LYS A 1 328 ? 28.779 -13.439 -7.906 1.00 92.81 328 LYS A C 1
ATOM 2592 O O . LYS A 1 328 ? 29.316 -12.338 -7.813 1.00 92.81 328 LYS A O 1
ATOM 2597 N N . ASP A 1 329 ? 27.577 -13.727 -7.435 1.00 94.19 329 ASP A N 1
ATOM 2598 C CA . ASP A 1 329 ? 26.725 -12.759 -6.754 1.00 94.19 329 ASP A CA 1
ATOM 2599 C C . ASP A 1 329 ? 27.445 -12.101 -5.572 1.00 94.19 329 ASP A C 1
ATOM 2601 O O . ASP A 1 329 ? 28.142 -12.760 -4.790 1.00 94.19 329 ASP A O 1
ATOM 2605 N N . LEU A 1 330 ? 27.278 -10.784 -5.455 1.00 93.56 330 LEU A N 1
ATOM 2606 C CA . LEU A 1 330 ? 27.764 -10.018 -4.319 1.00 93.56 330 LEU A CA 1
ATOM 2607 C C . LEU A 1 330 ? 26.612 -9.719 -3.373 1.00 93.56 330 LEU A C 1
ATOM 2609 O O . LEU A 1 330 ? 25.636 -9.087 -3.757 1.00 93.56 330 LEU A O 1
ATOM 2613 N N . LEU A 1 331 ? 26.806 -10.092 -2.115 1.00 91.00 331 LEU A N 1
ATOM 2614 C CA . LEU A 1 331 ? 25.896 -9.836 -1.011 1.00 91.00 331 LEU A CA 1
ATOM 2615 C C . LEU A 1 331 ? 26.405 -8.622 -0.222 1.00 91.00 331 LEU A C 1
ATOM 2617 O O . LEU A 1 331 ? 27.537 -8.621 0.263 1.00 91.00 331 LEU A O 1
ATOM 2621 N N . LEU A 1 332 ? 25.583 -7.585 -0.103 1.00 85.62 332 LEU A N 1
ATOM 2622 C CA . LEU A 1 332 ? 25.872 -6.350 0.630 1.00 85.62 332 LEU A CA 1
ATOM 2623 C C . LEU A 1 332 ? 24.809 -6.112 1.699 1.00 85.62 332 LEU A C 1
ATOM 2625 O O . LEU A 1 332 ? 23.652 -6.425 1.460 1.00 85.62 332 LEU A O 1
ATOM 2629 N N . PRO A 1 333 ? 25.124 -5.482 2.839 1.00 82.19 333 PRO A N 1
ATOM 2630 C CA . PRO A 1 333 ? 24.082 -5.014 3.739 1.00 82.19 333 PRO A CA 1
ATOM 2631 C C . PRO A 1 333 ? 23.266 -3.903 3.061 1.00 82.19 333 PRO A C 1
ATOM 2633 O O . PRO A 1 333 ? 23.830 -2.944 2.534 1.00 82.19 333 PRO A O 1
ATOM 2636 N N . ILE A 1 334 ? 21.936 -3.986 3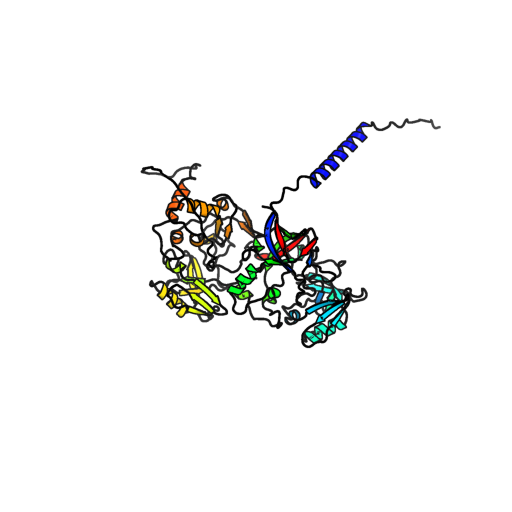.103 1.00 70.75 334 ILE A N 1
ATOM 2637 C CA . ILE A 1 334 ? 21.070 -2.952 2.519 1.00 70.75 334 ILE A CA 1
ATOM 2638 C C . ILE A 1 334 ? 21.213 -1.629 3.278 1.00 70.75 334 ILE A C 1
ATOM 2640 O O . ILE A 1 334 ? 21.190 -0.547 2.686 1.00 70.75 334 ILE A O 1
ATOM 2644 N N . LYS A 1 335 ? 21.368 -1.703 4.603 1.00 76.44 335 LYS A N 1
ATOM 2645 C CA . LYS A 1 335 ? 21.719 -0.538 5.414 1.00 76.44 335 LYS A CA 1
ATOM 2646 C C . LYS A 1 335 ? 23.217 -0.312 5.307 1.00 76.44 335 LYS A C 1
ATOM 2648 O O . LYS A 1 335 ? 24.004 -0.912 6.038 1.00 76.44 335 LYS A O 1
ATOM 2653 N N . THR A 1 336 ? 23.595 0.579 4.406 1.00 82.44 336 THR A N 1
ATOM 2654 C CA . THR A 1 336 ? 24.974 1.025 4.291 1.00 82.44 336 THR A CA 1
ATOM 2655 C C . THR A 1 336 ? 25.451 1.617 5.626 1.00 82.44 336 THR A C 1
ATOM 2657 O O . THR A 1 336 ? 24.745 2.460 6.191 1.00 82.44 336 THR A O 1
ATOM 2660 N N . PRO A 1 337 ? 26.617 1.205 6.159 1.00 86.88 337 PRO A N 1
ATOM 2661 C CA . PRO A 1 337 ? 27.154 1.777 7.387 1.00 86.88 337 PRO A CA 1
ATOM 2662 C C . PRO A 1 337 ? 27.254 3.301 7.290 1.00 86.88 337 PRO A C 1
ATOM 2664 O O . PRO A 1 337 ? 27.771 3.840 6.312 1.00 86.88 337 PRO A O 1
ATOM 2667 N N . THR A 1 338 ? 26.799 4.012 8.322 1.00 87.19 338 THR A N 1
ATOM 2668 C CA . THR A 1 338 ? 26.839 5.487 8.356 1.00 87.19 338 THR A CA 1
ATOM 2669 C C . THR A 1 338 ? 28.265 6.043 8.375 1.00 87.19 338 THR A C 1
ATOM 2671 O O . THR A 1 338 ? 28.469 7.220 8.089 1.00 87.19 338 THR A O 1
ATOM 2674 N N . THR A 1 339 ? 29.250 5.195 8.682 1.00 92.19 339 THR A N 1
ATOM 2675 C CA . THR A 1 339 ? 30.687 5.479 8.590 1.00 92.19 339 THR A CA 1
ATOM 2676 C C . THR A 1 339 ? 31.199 5.544 7.155 1.00 92.19 339 THR A C 1
ATOM 2678 O O . THR A 1 339 ? 32.265 6.108 6.925 1.00 92.19 339 THR A O 1
ATOM 2681 N N . ASN A 1 340 ? 30.482 4.967 6.186 1.00 95.00 340 ASN A N 1
ATOM 2682 C CA . ASN A 1 340 ? 30.892 5.015 4.788 1.00 95.00 340 ASN A CA 1
ATOM 2683 C C . ASN A 1 340 ? 30.822 6.454 4.270 1.00 95.00 340 ASN A C 1
ATOM 2685 O O . ASN A 1 340 ? 29.959 7.229 4.684 1.00 95.00 340 ASN A O 1
ATOM 2689 N N . ALA A 1 341 ? 31.719 6.812 3.354 1.00 95.56 341 ALA A N 1
ATOM 2690 C CA . ALA A 1 341 ? 31.793 8.168 2.823 1.00 95.56 341 ALA A CA 1
ATOM 2691 C C . ALA A 1 341 ? 30.469 8.597 2.162 1.00 95.56 341 ALA A C 1
ATOM 2693 O O . ALA A 1 341 ? 29.781 7.791 1.534 1.00 95.56 341 ALA A O 1
ATOM 2694 N N . VAL A 1 342 ? 30.120 9.878 2.292 1.00 96.81 342 VAL A N 1
ATOM 2695 C CA . VAL A 1 342 ? 29.130 10.516 1.415 1.00 96.81 342 VAL A CA 1
ATOM 2696 C C . VAL A 1 342 ? 29.895 11.168 0.280 1.00 96.81 342 VAL A C 1
ATOM 2698 O O . VAL A 1 342 ? 30.726 12.043 0.520 1.00 96.81 342 VAL A O 1
ATOM 2701 N N . HIS A 1 343 ? 29.612 10.753 -0.947 1.00 95.56 343 HIS A N 1
ATOM 2702 C CA . HIS A 1 343 ? 30.206 11.352 -2.133 1.00 95.56 343 HIS A CA 1
ATOM 2703 C C . HIS A 1 343 ? 29.334 12.485 -2.653 1.00 95.56 343 HIS A C 1
ATOM 2705 O O . HIS A 1 343 ? 28.109 12.357 -2.741 1.00 95.56 343 HIS A O 1
ATOM 2711 N N . LYS A 1 344 ? 29.985 13.576 -3.065 1.00 95.75 344 LYS A N 1
ATOM 2712 C CA . LYS A 1 344 ? 29.368 14.577 -3.936 1.00 95.75 344 LYS A CA 1
ATOM 2713 C C . LYS A 1 344 ? 29.359 14.018 -5.351 1.00 95.75 344 LYS A C 1
ATOM 2715 O O . LYS A 1 344 ? 30.386 13.985 -6.021 1.00 95.75 344 LYS A O 1
ATOM 2720 N N . CYS A 1 345 ? 28.202 13.535 -5.767 1.00 94.94 345 CYS A N 1
ATOM 2721 C CA . CYS A 1 345 ? 27.992 12.931 -7.069 1.00 94.94 345 CYS A CA 1
ATOM 2722 C C . CYS A 1 345 ? 27.487 13.977 -8.067 1.00 94.94 345 CYS A C 1
ATOM 2724 O O . CYS A 1 345 ? 26.975 15.031 -7.682 1.00 94.94 345 CYS A O 1
ATOM 2726 N N . ARG A 1 346 ? 27.574 13.665 -9.361 1.00 92.44 346 ARG A N 1
ATOM 2727 C CA . ARG A 1 346 ? 27.073 14.518 -10.441 1.00 92.44 346 ARG A CA 1
ATOM 2728 C C . ARG A 1 346 ? 26.164 13.735 -11.383 1.00 92.44 346 ARG A C 1
ATOM 2730 O O . ARG A 1 346 ? 26.602 12.793 -12.040 1.00 92.44 346 ARG A O 1
ATOM 2737 N N . VAL A 1 347 ? 24.902 14.148 -11.482 1.00 85.69 347 VAL A N 1
ATOM 2738 C CA . VAL A 1 347 ? 23.909 13.588 -12.412 1.00 85.69 347 VAL A CA 1
ATOM 2739 C C . VAL A 1 347 ? 23.513 14.689 -13.392 1.00 85.69 347 VAL A C 1
ATOM 2741 O O . VAL A 1 347 ? 22.935 15.695 -12.986 1.00 85.69 347 VAL A O 1
ATOM 2744 N N . HIS A 1 348 ? 23.851 14.523 -14.677 1.00 76.81 348 HIS A N 1
ATOM 2745 C CA . HIS A 1 348 ? 23.667 15.552 -15.723 1.00 76.81 348 HIS A CA 1
ATOM 2746 C C . HIS A 1 348 ? 24.220 16.917 -15.320 1.00 76.81 348 HIS A C 1
ATOM 2748 O O . HIS A 1 348 ? 23.534 17.932 -15.370 1.00 76.81 348 HIS A O 1
ATOM 2754 N N . SER A 1 349 ? 25.467 16.922 -14.857 1.00 81.19 349 SER A N 1
ATOM 2755 C CA . SER A 1 349 ? 26.185 18.112 -14.391 1.00 81.19 349 SER A CA 1
ATOM 2756 C C . SER A 1 349 ? 25.702 18.734 -13.072 1.00 81.19 349 SER A C 1
ATOM 2758 O O . SER A 1 349 ? 26.433 19.544 -12.502 1.00 81.19 349 SER A O 1
ATOM 2760 N N . LEU A 1 350 ? 24.558 18.308 -12.529 1.00 87.12 350 LEU A N 1
ATOM 2761 C CA . LEU A 1 350 ? 24.016 18.785 -11.254 1.00 87.12 350 LEU A CA 1
ATOM 2762 C C . LEU A 1 350 ? 24.515 17.942 -10.081 1.00 87.12 350 LEU A C 1
ATOM 2764 O O . LEU A 1 350 ? 24.572 16.713 -10.169 1.00 87.12 350 LEU A O 1
ATOM 2768 N N . GLU A 1 351 ? 24.857 18.606 -8.980 1.00 92.94 351 GLU A N 1
ATOM 2769 C CA . GLU A 1 351 ? 25.364 17.943 -7.779 1.00 92.94 351 GLU A CA 1
ATOM 2770 C C . GLU A 1 351 ? 24.240 17.268 -6.986 1.00 92.94 351 GLU A C 1
ATOM 2772 O O . GLU A 1 351 ? 23.135 17.798 -6.862 1.00 92.94 351 GLU A O 1
ATOM 2777 N N . ILE A 1 352 ? 24.529 16.081 -6.456 1.00 93.62 352 ILE A N 1
ATOM 2778 C CA . ILE A 1 352 ? 23.660 15.327 -5.550 1.00 93.62 352 ILE A CA 1
ATOM 2779 C C . ILE A 1 352 ? 24.517 14.427 -4.662 1.00 93.62 352 ILE A C 1
ATOM 2781 O O . ILE A 1 352 ? 25.574 13.963 -5.075 1.00 93.62 352 ILE A O 1
ATOM 2785 N N . GLU A 1 353 ? 24.079 14.162 -3.439 1.00 95.19 353 GLU A N 1
ATOM 2786 C CA . GLU A 1 353 ? 24.813 13.297 -2.516 1.00 95.19 353 GLU A CA 1
ATOM 2787 C C . GLU A 1 353 ? 24.456 11.812 -2.696 1.00 95.19 353 GLU A C 1
ATOM 2789 O O . GLU A 1 353 ? 23.367 11.444 -3.154 1.00 95.19 353 GLU A O 1
ATOM 2794 N N . GLY A 1 354 ? 25.390 10.942 -2.317 1.00 93.75 354 GLY A N 1
ATOM 2795 C CA . GLY A 1 354 ? 25.165 9.503 -2.236 1.00 93.75 354 GLY A CA 1
ATOM 2796 C C . GLY A 1 354 ? 26.108 8.844 -1.236 1.00 93.75 354 GLY A C 1
ATOM 2797 O O . GLY A 1 354 ? 27.317 9.075 -1.262 1.00 93.75 354 GLY A O 1
ATOM 2798 N N . ARG A 1 355 ? 25.559 8.016 -0.344 1.00 94.62 355 ARG A N 1
ATOM 2799 C CA . ARG A 1 355 ? 26.325 7.208 0.614 1.00 94.62 355 ARG A CA 1
ATOM 2800 C C . ARG A 1 355 ? 26.977 6.036 -0.105 1.00 94.62 355 ARG A C 1
ATOM 2802 O O . ARG A 1 355 ? 26.279 5.249 -0.735 1.00 94.62 355 ARG A O 1
ATOM 2809 N N . ASP A 1 356 ? 28.281 5.878 0.056 1.00 96.12 356 ASP A N 1
ATOM 2810 C CA . ASP A 1 356 ? 29.067 4.800 -0.536 1.00 96.12 356 ASP A CA 1
ATOM 2811 C C . ASP A 1 356 ? 28.666 3.409 -0.036 1.00 96.12 356 ASP A C 1
ATOM 2813 O O . ASP A 1 356 ? 28.753 3.145 1.158 1.00 96.12 356 ASP A O 1
ATOM 2817 N N . CYS A 1 357 ? 28.295 2.486 -0.925 1.00 93.81 357 CYS A N 1
ATOM 2818 C CA . CYS A 1 357 ? 27.897 1.117 -0.566 1.00 93.81 357 CYS A CA 1
ATOM 2819 C C . CYS A 1 357 ? 29.073 0.178 -0.223 1.00 93.81 357 CYS A C 1
ATOM 2821 O O . CYS A 1 357 ? 28.857 -1.010 0.013 1.00 93.81 357 CYS A O 1
ATOM 2823 N N . GLY A 1 358 ? 30.303 0.690 -0.148 1.00 94.81 358 GLY A N 1
ATOM 2824 C CA . GLY A 1 358 ? 31.484 -0.035 0.304 1.00 94.81 358 GLY A CA 1
ATOM 2825 C C . GLY A 1 358 ? 32.357 -0.584 -0.823 1.00 94.81 358 GLY A C 1
ATOM 2826 O O . GLY A 1 358 ? 31.982 -0.641 -1.995 1.00 94.81 358 GLY A O 1
ATOM 2827 N N . GLU A 1 359 ? 33.560 -1.013 -0.442 1.00 95.44 359 GLU A N 1
ATOM 2828 C CA . GLU A 1 359 ? 34.603 -1.433 -1.382 1.00 95.44 359 GLU A CA 1
ATOM 2829 C C . GLU A 1 359 ? 34.246 -2.709 -2.153 1.00 95.44 359 GLU A C 1
ATOM 2831 O O . GLU A 1 359 ? 34.527 -2.809 -3.342 1.00 95.44 359 GLU A O 1
ATOM 2836 N N . ALA A 1 360 ? 33.547 -3.652 -1.519 1.00 95.44 360 ALA A N 1
ATOM 2837 C CA . ALA A 1 360 ? 33.100 -4.867 -2.193 1.00 95.44 360 ALA A CA 1
ATOM 2838 C C . ALA A 1 360 ? 32.145 -4.555 -3.362 1.00 95.44 360 ALA A C 1
ATOM 2840 O O . ALA A 1 360 ? 32.284 -5.129 -4.442 1.00 95.44 360 ALA A O 1
ATOM 2841 N N . ALA A 1 361 ? 31.231 -3.592 -3.176 1.00 94.38 361 ALA A N 1
ATOM 2842 C CA . ALA A 1 361 ? 30.323 -3.119 -4.222 1.00 94.38 361 ALA A CA 1
ATOM 2843 C C . ALA A 1 361 ? 31.094 -2.483 -5.384 1.00 94.38 361 ALA A C 1
ATOM 2845 O O . ALA A 1 361 ? 30.853 -2.803 -6.549 1.00 94.38 361 ALA A O 1
ATOM 2846 N N . ALA A 1 362 ? 32.053 -1.615 -5.054 1.00 95.38 362 ALA A N 1
ATOM 2847 C CA . ALA A 1 362 ? 32.913 -0.950 -6.024 1.00 95.38 362 ALA A CA 1
ATOM 2848 C C . ALA A 1 362 ? 33.718 -1.957 -6.860 1.00 95.38 362 ALA A C 1
ATOM 2850 O O . ALA A 1 362 ? 33.698 -1.914 -8.094 1.00 95.38 362 ALA A O 1
ATOM 2851 N N . GLN A 1 363 ? 34.371 -2.917 -6.201 1.00 95.50 363 GLN A N 1
ATOM 2852 C CA . GLN A 1 363 ? 35.183 -3.942 -6.853 1.00 95.50 363 GLN A CA 1
ATOM 2853 C C . GLN A 1 363 ? 34.354 -4.858 -7.745 1.00 95.50 363 GLN A C 1
ATOM 2855 O O . GLN A 1 363 ? 34.783 -5.173 -8.856 1.00 95.50 363 GLN A O 1
ATOM 2860 N N . TRP A 1 364 ? 33.167 -5.264 -7.293 1.00 96.38 364 TRP A N 1
ATOM 2861 C CA . TRP A 1 364 ? 32.300 -6.150 -8.063 1.00 96.38 364 TRP A CA 1
ATOM 2862 C C . TRP A 1 364 ? 31.819 -5.492 -9.356 1.00 96.38 364 TRP A C 1
ATOM 2864 O O . TRP A 1 364 ? 31.975 -6.070 -10.431 1.00 96.38 364 TRP A O 1
ATOM 2874 N N . ILE A 1 365 ? 31.323 -4.250 -9.277 1.00 93.75 365 ILE A N 1
ATOM 2875 C CA . ILE A 1 365 ? 30.864 -3.497 -10.455 1.00 93.75 365 ILE A CA 1
ATOM 2876 C C . ILE A 1 365 ? 32.032 -3.234 -11.409 1.00 93.75 365 ILE A C 1
ATOM 2878 O O . ILE A 1 365 ? 31.914 -3.480 -12.610 1.00 93.75 365 ILE A O 1
ATOM 2882 N N . THR A 1 366 ? 33.175 -2.791 -10.879 1.00 94.25 366 THR A N 1
ATOM 2883 C CA . THR A 1 366 ? 34.391 -2.545 -11.671 1.00 94.25 366 THR A CA 1
ATOM 2884 C C . THR A 1 366 ? 34.835 -3.811 -12.405 1.00 94.25 366 THR A C 1
ATOM 2886 O O . THR A 1 366 ? 35.088 -3.785 -13.610 1.00 94.25 366 THR A O 1
ATOM 2889 N N . SER A 1 367 ? 34.859 -4.948 -11.705 1.00 93.69 367 SER A N 1
ATOM 2890 C CA . SER A 1 367 ? 35.272 -6.236 -12.271 1.00 93.69 367 SER A CA 1
ATOM 2891 C C . SER A 1 367 ? 34.298 -6.749 -13.329 1.00 93.69 367 SER A C 1
ATOM 2893 O O . SER A 1 367 ? 34.728 -7.294 -14.345 1.00 93.69 367 SER A O 1
ATOM 2895 N N . PHE A 1 368 ? 32.992 -6.570 -13.122 1.00 93.38 368 PHE A N 1
ATOM 2896 C CA . PHE A 1 368 ? 31.977 -7.018 -14.074 1.00 93.38 368 PHE A CA 1
ATOM 2897 C C . PHE A 1 368 ? 31.988 -6.207 -15.378 1.00 93.38 368 PHE A C 1
ATOM 2899 O O . PHE A 1 368 ? 31.826 -6.765 -16.474 1.00 93.38 368 PHE A O 1
ATOM 2906 N N . LEU A 1 369 ? 32.178 -4.890 -15.260 1.00 90.06 369 LEU A N 1
ATOM 2907 C CA . LEU A 1 369 ? 32.202 -3.977 -16.400 1.00 90.06 369 LEU A CA 1
ATOM 2908 C C . LEU A 1 369 ? 33.556 -3.984 -17.125 1.00 90.06 369 LEU A C 1
ATOM 2910 O O . LEU A 1 369 ? 33.585 -3.698 -18.317 1.00 90.06 369 LEU A O 1
ATOM 2914 N N . LYS A 1 370 ? 34.648 -4.390 -16.454 1.00 87.69 370 LYS A N 1
ATOM 2915 C CA . LYS A 1 370 ? 36.016 -4.473 -17.012 1.00 87.69 370 LYS A CA 1
ATOM 2916 C C . LYS A 1 370 ? 36.484 -3.169 -17.670 1.00 87.69 370 LYS A C 1
ATOM 2918 O O . LYS A 1 370 ? 37.163 -3.190 -18.695 1.00 87.69 370 LYS A O 1
ATOM 2923 N N . SER A 1 371 ? 36.093 -2.049 -17.077 1.00 83.25 371 SER A N 1
ATOM 2924 C CA . SER A 1 371 ? 36.382 -0.702 -17.564 1.00 83.25 371 SER A CA 1
ATOM 2925 C C . SER A 1 371 ? 37.193 0.040 -16.492 1.00 83.25 371 SER A C 1
ATOM 2927 O O . SER A 1 371 ? 38.099 -0.532 -15.884 1.00 83.25 371 SER A O 1
ATOM 2929 N N . GLN A 1 372 ? 36.887 1.306 -16.241 1.00 90.38 372 GLN A N 1
ATOM 2930 C CA . GLN A 1 372 ? 37.463 2.095 -15.151 1.00 90.38 372 GLN A CA 1
ATOM 2931 C C . GLN A 1 372 ? 36.854 1.742 -13.775 1.00 90.38 372 GLN A C 1
ATOM 2933 O O . GLN A 1 372 ? 35.825 1.066 -13.704 1.00 90.38 372 GLN A O 1
ATOM 2938 N N . PRO A 1 373 ? 37.451 2.215 -12.666 1.00 94.62 373 PRO A N 1
ATOM 2939 C CA . PRO A 1 373 ? 36.899 2.000 -11.333 1.00 94.62 373 PRO A CA 1
ATOM 2940 C C . PRO A 1 373 ? 35.569 2.728 -11.110 1.00 94.62 373 PRO A C 1
ATOM 2942 O O . PRO A 1 373 ? 35.427 3.917 -11.407 1.00 94.62 373 PRO A O 1
ATOM 2945 N N . TYR A 1 374 ? 34.615 2.012 -10.520 1.00 95.56 374 TYR A N 1
ATOM 2946 C CA . TYR A 1 374 ? 33.270 2.491 -10.214 1.00 95.56 374 TYR A CA 1
ATOM 2947 C C . TYR A 1 374 ? 32.906 2.278 -8.755 1.00 95.56 374 TYR A C 1
ATOM 2949 O O . TYR A 1 374 ? 33.443 1.393 -8.092 1.00 95.56 374 TYR A O 1
ATOM 2957 N N . ARG A 1 375 ? 31.938 3.055 -8.267 1.00 95.25 375 ARG A N 1
ATOM 2958 C CA . ARG A 1 375 ? 31.340 2.890 -6.939 1.00 95.25 375 ARG A CA 1
ATOM 2959 C C . ARG A 1 375 ? 29.821 2.883 -7.028 1.00 95.25 375 ARG A C 1
ATOM 2961 O O . ARG A 1 375 ? 29.240 3.562 -7.870 1.00 95.25 375 ARG A O 1
ATOM 2968 N N . LEU A 1 376 ? 29.181 2.117 -6.150 1.00 94.38 376 LEU A N 1
ATOM 2969 C CA . LEU A 1 376 ? 27.735 2.160 -5.939 1.00 94.38 376 LEU A CA 1
ATOM 2970 C C . LEU A 1 376 ? 27.444 3.100 -4.770 1.00 94.38 376 LEU A C 1
ATOM 2972 O O . LEU A 1 376 ? 28.074 2.978 -3.719 1.00 94.38 376 LEU A O 1
ATOM 2976 N N . VAL A 1 377 ? 26.487 4.005 -4.937 1.00 93.75 377 VAL A N 1
ATOM 2977 C CA . VAL A 1 377 ? 26.026 4.916 -3.889 1.00 93.75 377 VAL A CA 1
ATOM 2978 C C . VAL A 1 377 ? 24.512 4.828 -3.700 1.00 93.75 377 VAL A C 1
ATOM 2980 O O . VAL A 1 377 ? 23.772 4.507 -4.630 1.00 93.75 377 VAL A O 1
ATOM 2983 N N . HIS A 1 378 ? 24.045 5.116 -2.488 1.00 87.94 378 HIS A N 1
ATOM 2984 C CA . HIS A 1 378 ? 22.635 5.105 -2.093 1.00 87.94 378 HIS A CA 1
ATOM 2985 C C . HIS A 1 378 ? 22.195 6.486 -1.590 1.00 87.94 378 HIS A C 1
ATOM 2987 O O . HIS A 1 378 ? 22.915 7.128 -0.822 1.00 87.94 378 HIS A O 1
ATOM 2993 N N . PHE A 1 379 ? 20.998 6.932 -1.978 1.00 85.31 379 PHE A N 1
ATOM 2994 C CA . PHE A 1 379 ? 20.447 8.211 -1.524 1.00 85.31 379 PHE A CA 1
ATOM 2995 C C . PHE A 1 379 ? 19.764 8.073 -0.162 1.00 85.31 379 PHE A C 1
ATOM 2997 O O . PHE A 1 379 ? 18.858 7.257 0.011 1.00 85.31 379 PHE A O 1
ATOM 3004 N N . GLU A 1 380 ? 20.130 8.915 0.802 1.00 80.62 380 GLU A N 1
ATOM 3005 C CA . GLU A 1 380 ? 19.514 8.924 2.131 1.00 80.62 380 GLU A CA 1
ATOM 3006 C C . GLU A 1 380 ? 18.457 10.043 2.242 1.00 80.62 380 GLU A C 1
ATOM 3008 O O . GLU A 1 380 ? 18.687 11.150 1.766 1.00 80.62 380 GLU A O 1
ATOM 3013 N N . PRO A 1 381 ? 17.307 9.838 2.919 1.00 76.31 381 PRO A N 1
ATOM 3014 C CA . PRO A 1 381 ? 16.199 10.811 2.928 1.00 76.31 381 PRO A CA 1
ATOM 3015 C C . PRO A 1 381 ? 16.478 12.197 3.540 1.00 76.31 381 PRO A C 1
ATOM 3017 O O . PRO A 1 381 ? 15.575 13.040 3.544 1.00 76.31 381 PRO A O 1
ATOM 3020 N N . HIS A 1 382 ? 17.651 12.399 4.146 1.00 78.50 382 HIS A N 1
ATOM 3021 C CA . HIS A 1 382 ? 18.100 13.692 4.668 1.00 78.50 382 HIS A CA 1
ATOM 3022 C C . HIS A 1 382 ? 18.994 14.459 3.682 1.00 78.50 382 HIS A C 1
ATOM 3024 O O . HIS A 1 382 ? 19.230 15.643 3.902 1.00 78.50 382 HIS A O 1
ATOM 3030 N N . MET A 1 383 ? 19.475 13.802 2.622 1.00 87.38 383 MET A N 1
ATOM 3031 C CA . MET A 1 383 ? 20.247 14.422 1.548 1.00 87.38 383 MET A CA 1
ATOM 3032 C C . MET A 1 383 ? 19.344 15.302 0.678 1.00 87.38 383 MET A C 1
ATOM 3034 O O . MET A 1 383 ? 18.124 15.107 0.606 1.00 87.38 383 MET A O 1
ATOM 3038 N N . TRP A 1 384 ? 19.946 16.275 -0.002 1.00 88.56 384 TRP A N 1
ATOM 3039 C CA . TRP A 1 384 ? 19.218 17.187 -0.882 1.00 88.56 384 TRP A CA 1
ATOM 3040 C C . TRP A 1 384 ? 18.909 16.526 -2.235 1.00 88.56 384 TRP A C 1
ATOM 3042 O O . TRP A 1 384 ? 19.837 16.097 -2.924 1.00 88.56 384 TRP A O 1
ATOM 3052 N N . PRO A 1 385 ? 17.627 16.420 -2.643 1.00 86.69 385 PRO A N 1
ATOM 3053 C CA . PRO A 1 385 ? 17.269 15.893 -3.957 1.00 86.69 385 PRO A CA 1
ATOM 3054 C C . PRO A 1 385 ? 17.570 16.910 -5.069 1.00 86.69 385 PRO A C 1
ATOM 3056 O O . PRO A 1 385 ? 17.661 18.113 -4.825 1.00 86.69 385 PRO A O 1
ATOM 3059 N N . ARG A 1 386 ? 17.653 16.432 -6.314 1.00 87.38 386 ARG A N 1
ATOM 3060 C CA . ARG A 1 386 ? 17.719 17.281 -7.511 1.00 87.38 386 ARG A CA 1
ATOM 3061 C C . ARG A 1 386 ? 16.347 17.856 -7.854 1.00 87.38 386 ARG A C 1
ATOM 3063 O O . ARG A 1 386 ? 15.309 17.268 -7.547 1.00 87.38 386 ARG A O 1
ATOM 3070 N N . HIS A 1 387 ? 16.354 18.980 -8.564 1.00 85.12 387 HIS A N 1
ATOM 3071 C CA . HIS A 1 387 ? 15.147 19.660 -9.020 1.00 85.12 387 HIS A CA 1
ATOM 3072 C C . HIS A 1 387 ? 15.047 19.623 -10.556 1.00 85.12 387 HIS A C 1
ATOM 3074 O O . HIS A 1 387 ? 15.891 20.220 -11.227 1.00 85.12 387 HIS A O 1
ATOM 3080 N N . PRO A 1 388 ? 14.019 18.973 -11.139 1.00 68.31 388 PRO A N 1
ATOM 3081 C CA . PRO A 1 388 ? 13.804 18.895 -12.589 1.00 68.31 388 PRO A CA 1
ATOM 3082 C C . PRO A 1 388 ? 13.817 20.241 -13.318 1.00 68.31 388 PRO A C 1
ATOM 3084 O O . PRO A 1 388 ? 14.293 20.316 -14.448 1.00 68.31 388 PRO A O 1
ATOM 3087 N N . HIS A 1 389 ? 13.371 21.313 -12.654 1.00 76.62 389 HIS A N 1
ATOM 3088 C CA . HIS A 1 389 ? 13.373 22.672 -13.206 1.00 76.62 389 HIS A CA 1
ATOM 3089 C C . HIS A 1 389 ? 14.774 23.161 -13.617 1.00 76.62 389 HIS A C 1
ATOM 3091 O O . HIS A 1 389 ? 14.913 23.956 -14.537 1.00 76.62 389 HIS A O 1
ATOM 3097 N N . GLN A 1 390 ? 15.835 22.653 -12.978 1.00 79.25 390 GLN A N 1
ATOM 3098 C CA . GLN A 1 390 ? 17.222 22.961 -13.353 1.00 79.25 390 GLN A CA 1
ATOM 3099 C C . GLN A 1 390 ? 17.662 22.253 -14.646 1.00 79.25 390 GLN A C 1
ATOM 3101 O O . GLN A 1 390 ? 18.696 22.595 -15.207 1.00 79.25 390 GLN A O 1
ATOM 3106 N N . THR A 1 391 ? 16.916 21.233 -15.083 1.00 69.69 391 THR A N 1
ATOM 3107 C CA . THR A 1 391 ? 17.174 20.471 -16.316 1.00 69.69 391 THR A CA 1
ATOM 3108 C C . THR A 1 391 ? 16.300 20.969 -17.470 1.00 69.69 391 THR A C 1
ATOM 3110 O O . THR A 1 391 ? 16.780 21.060 -18.595 1.00 69.69 391 THR A O 1
ATOM 3113 N N . ALA A 1 392 ? 15.039 21.315 -17.198 1.00 67.44 392 ALA A N 1
ATOM 3114 C CA . ALA A 1 392 ? 14.150 21.992 -18.139 1.00 67.44 392 ALA A CA 1
ATOM 3115 C C . ALA A 1 392 ? 13.191 22.921 -17.379 1.00 67.44 392 ALA A C 1
ATOM 3117 O O . ALA A 1 392 ? 12.557 22.508 -16.408 1.00 67.44 392 ALA A O 1
ATOM 3118 N N . ASP A 1 393 ? 13.052 24.158 -17.846 1.00 76.44 393 ASP A N 1
ATOM 3119 C CA . ASP A 1 393 ? 12.246 25.212 -17.217 1.00 76.44 393 ASP A CA 1
ATOM 3120 C C . ASP A 1 393 ? 10.736 24.909 -17.177 1.00 76.44 393 ASP A C 1
ATOM 3122 O O . ASP A 1 393 ? 10.023 25.449 -16.330 1.00 76.44 393 ASP A O 1
ATOM 3126 N N . LEU A 1 394 ? 10.268 23.982 -18.020 1.00 64.62 394 LEU A N 1
ATOM 3127 C CA . LEU A 1 394 ? 8.892 23.470 -18.052 1.00 64.62 394 LEU A CA 1
ATOM 3128 C C . LEU A 1 394 ? 8.451 22.774 -16.748 1.00 64.62 394 LEU A C 1
ATOM 3130 O O . LEU A 1 394 ? 7.254 22.697 -16.466 1.00 64.62 394 LEU A O 1
ATOM 3134 N N . PHE A 1 395 ? 9.384 22.255 -15.943 1.00 68.44 395 PHE A N 1
ATOM 3135 C CA . PHE A 1 395 ? 9.059 21.651 -14.645 1.00 68.44 395 PHE A CA 1
ATOM 3136 C C . PHE A 1 395 ? 8.809 22.709 -13.565 1.00 68.44 395 PHE A C 1
ATOM 3138 O O . PHE A 1 395 ? 9.350 23.813 -13.603 1.00 68.44 395 PHE A O 1
ATOM 3145 N N . ARG A 1 396 ? 8.038 22.369 -12.525 1.00 74.25 396 ARG A N 1
ATOM 3146 C CA . ARG A 1 396 ? 7.771 23.292 -11.411 1.00 74.25 396 ARG A CA 1
ATOM 3147 C C . ARG A 1 396 ? 8.985 23.351 -10.484 1.00 74.25 396 ARG A C 1
ATOM 3149 O O . ARG A 1 396 ? 9.611 22.332 -10.203 1.00 74.25 396 ARG A O 1
ATOM 3156 N N . LEU A 1 397 ? 9.226 24.512 -9.871 1.00 77.31 397 LEU A N 1
ATOM 3157 C CA . LEU A 1 397 ? 10.308 24.706 -8.888 1.00 77.31 397 LEU A CA 1
ATOM 3158 C C . LEU A 1 397 ? 10.272 23.710 -7.711 1.00 77.31 397 LEU A C 1
ATOM 3160 O O . LEU A 1 397 ? 11.306 23.376 -7.141 1.00 77.31 397 LEU A O 1
ATOM 3164 N N . LYS A 1 398 ? 9.078 23.230 -7.341 1.00 81.69 398 LYS A N 1
ATOM 3165 C CA . LYS A 1 398 ? 8.877 22.287 -6.228 1.00 81.69 398 LYS A CA 1
ATOM 3166 C C . LYS A 1 398 ? 9.078 20.815 -6.598 1.00 81.69 398 LYS A C 1
ATOM 3168 O O . LYS A 1 398 ? 9.057 19.975 -5.698 1.00 81.69 398 LYS A O 1
ATOM 3173 N N . ASP A 1 399 ? 9.185 20.489 -7.885 1.00 71.06 399 ASP A N 1
ATOM 3174 C CA . ASP A 1 399 ? 9.354 19.104 -8.314 1.00 71.06 399 ASP A CA 1
ATOM 3175 C C . ASP A 1 399 ? 10.737 18.605 -7.863 1.00 71.06 399 ASP A C 1
ATOM 3177 O O . ASP A 1 399 ? 11.699 19.375 -7.786 1.00 71.06 399 ASP A O 1
ATOM 3181 N N . GLN A 1 400 ? 10.825 17.325 -7.500 1.00 79.38 400 GLN A N 1
ATOM 3182 C CA . GLN A 1 400 ? 12.036 16.708 -6.957 1.00 79.38 400 GLN A CA 1
ATOM 3183 C C . GLN A 1 400 ? 12.274 15.356 -7.622 1.00 79.38 400 GLN A C 1
ATOM 3185 O O . GLN A 1 400 ? 11.338 14.583 -7.819 1.00 79.38 400 GLN A O 1
ATOM 3190 N N . ILE A 1 401 ? 13.534 15.069 -7.922 1.00 75.88 401 ILE A N 1
ATOM 3191 C CA . ILE A 1 401 ? 14.025 13.780 -8.409 1.00 75.88 401 ILE A CA 1
ATOM 3192 C C . ILE A 1 401 ? 15.314 13.428 -7.670 1.00 75.88 401 ILE A C 1
ATOM 3194 O O . ILE A 1 401 ? 16.006 14.298 -7.147 1.00 75.88 401 ILE A O 1
ATOM 3198 N N . VAL A 1 402 ? 15.643 12.142 -7.622 1.00 87.44 402 VAL A N 1
ATOM 3199 C CA . VAL A 1 402 ? 16.922 11.684 -7.072 1.00 87.44 402 VAL A CA 1
ATOM 3200 C C . VAL A 1 402 ? 17.909 11.514 -8.231 1.00 87.44 402 VAL A C 1
ATOM 3202 O O . VAL A 1 402 ? 18.424 12.497 -8.766 1.00 87.44 402 VAL A O 1
ATOM 3205 N N . TYR A 1 403 ? 18.112 10.278 -8.687 1.00 83.00 403 TYR A N 1
ATOM 3206 C CA . TYR A 1 403 ? 19.084 9.946 -9.728 1.00 83.00 403 TYR A CA 1
ATOM 3207 C C . TYR A 1 403 ? 18.473 9.796 -11.132 1.00 83.00 403 TYR A C 1
ATOM 3209 O O . TYR A 1 403 ? 19.191 9.482 -12.074 1.00 83.00 403 TYR A O 1
ATOM 3217 N N . SER A 1 404 ? 17.165 10.034 -11.297 1.00 77.19 404 SER A N 1
ATOM 3218 C CA . SER A 1 404 ? 16.501 10.048 -12.611 1.00 77.19 404 SER A CA 1
ATOM 3219 C C . SER A 1 404 ? 17.059 11.153 -13.518 1.00 77.19 404 SER A C 1
ATOM 3221 O O . SER A 1 404 ? 17.525 12.184 -13.031 1.00 77.19 404 SER A O 1
ATOM 3223 N N . ASP A 1 405 ? 16.973 10.973 -14.841 1.00 67.25 405 ASP A N 1
ATOM 3224 C CA . ASP A 1 405 ? 17.549 11.921 -15.808 1.00 67.25 405 ASP A CA 1
ATOM 3225 C C . ASP A 1 405 ? 16.939 13.330 -15.671 1.00 67.25 405 ASP A C 1
ATOM 3227 O O . ASP A 1 405 ? 17.647 14.278 -15.315 1.00 67.25 405 ASP A O 1
ATOM 3231 N N . ALA A 1 406 ? 15.625 13.451 -15.891 1.00 58.47 406 ALA A N 1
ATOM 3232 C CA . ALA A 1 406 ? 14.926 14.741 -15.903 1.00 58.47 406 ALA A CA 1
ATOM 3233 C C . ALA A 1 406 ? 13.553 14.728 -15.213 1.00 58.47 406 ALA A C 1
ATOM 3235 O O . ALA A 1 406 ? 13.205 15.698 -14.555 1.00 58.47 406 ALA A O 1
ATOM 3236 N N . SER A 1 407 ? 12.777 13.646 -15.331 1.00 62.41 407 SER A N 1
ATOM 3237 C CA . SER A 1 407 ? 11.394 13.581 -14.836 1.00 62.41 407 SER A CA 1
ATOM 3238 C C . SER A 1 407 ? 11.240 12.558 -13.701 1.00 62.41 407 SER A C 1
ATOM 3240 O O . SER A 1 407 ? 11.948 11.546 -13.710 1.00 62.41 407 SER A O 1
ATOM 3242 N N . PRO A 1 408 ? 10.308 12.768 -12.750 1.00 67.56 408 PRO A N 1
ATOM 3243 C CA . PRO A 1 408 ? 9.895 11.737 -11.796 1.00 67.56 408 PRO A CA 1
ATOM 3244 C C . PRO A 1 408 ? 9.266 10.512 -12.470 1.00 67.56 408 PRO A C 1
ATOM 3246 O O . PRO A 1 408 ? 9.455 9.396 -11.993 1.00 67.56 408 PRO A O 1
ATOM 3249 N N . PHE A 1 409 ? 8.555 10.723 -13.585 1.00 74.06 409 PHE A N 1
ATOM 3250 C CA . PHE A 1 409 ? 7.837 9.677 -14.312 1.00 74.06 409 PHE A CA 1
ATOM 3251 C C . PHE A 1 409 ? 8.068 9.770 -15.819 1.00 74.06 409 PHE A C 1
ATOM 3253 O O . PHE A 1 409 ? 8.164 10.861 -16.390 1.00 74.06 409 PHE A O 1
ATOM 3260 N N . MET A 1 410 ? 8.088 8.612 -16.467 1.00 67.38 410 MET A N 1
ATOM 3261 C CA . MET A 1 410 ? 7.988 8.459 -17.909 1.00 67.38 410 MET A CA 1
ATOM 3262 C C . MET A 1 410 ? 6.824 7.522 -18.243 1.00 67.38 410 MET A C 1
ATOM 3264 O O . MET A 1 410 ? 6.750 6.411 -17.717 1.00 67.38 410 MET A O 1
ATOM 3268 N N . ILE A 1 411 ? 5.954 7.966 -19.149 1.00 64.56 411 ILE A N 1
ATOM 3269 C CA . ILE A 1 411 ? 4.820 7.197 -19.671 1.00 64.56 411 ILE A CA 1
ATOM 3270 C C . ILE A 1 411 ? 5.129 6.784 -21.114 1.00 64.56 411 ILE A C 1
ATOM 3272 O O . ILE A 1 411 ? 5.803 7.515 -21.845 1.00 64.56 411 ILE A O 1
ATOM 3276 N N . LEU A 1 412 ? 4.676 5.597 -21.507 1.00 67.25 412 LEU A N 1
ATOM 3277 C CA . LEU A 1 412 ? 4.730 5.100 -22.881 1.00 67.25 412 LEU A CA 1
ATOM 3278 C C . LEU A 1 412 ? 3.484 4.255 -23.153 1.00 67.25 412 LEU A C 1
ATOM 3280 O O . LE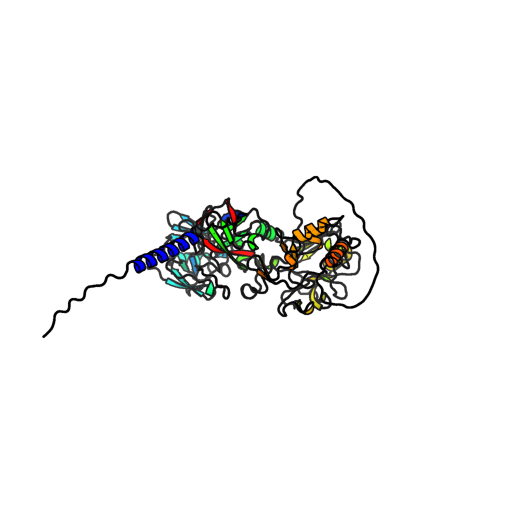U A 1 412 ? 3.089 3.485 -22.282 1.00 67.25 412 LEU A O 1
ATOM 3284 N N . SER A 1 413 ? 2.874 4.345 -24.333 1.00 74.75 413 SER A N 1
ATOM 3285 C CA . SER A 1 413 ? 1.779 3.429 -24.664 1.00 74.75 413 SER A CA 1
ATOM 3286 C C . SER A 1 413 ? 2.255 2.143 -25.346 1.00 74.75 413 SER A C 1
ATOM 3288 O O . SER A 1 413 ? 3.247 2.127 -26.085 1.00 74.75 413 SER A O 1
ATOM 3290 N N . GLU A 1 414 ? 1.521 1.045 -25.141 1.00 83.62 414 GLU A N 1
ATOM 3291 C CA . GLU A 1 414 ? 1.728 -0.197 -25.897 1.00 83.62 414 GLU A CA 1
ATOM 3292 C C . GLU A 1 414 ? 1.502 0.022 -27.395 1.00 83.62 414 GLU A C 1
ATOM 3294 O O . GLU A 1 414 ? 2.205 -0.567 -28.212 1.00 83.62 414 GLU A O 1
ATOM 3299 N N . ALA A 1 415 ? 0.566 0.907 -27.757 1.00 70.25 415 ALA A N 1
ATOM 3300 C CA . ALA A 1 415 ? 0.281 1.265 -29.141 1.00 70.25 415 ALA A CA 1
ATOM 3301 C C . ALA A 1 415 ? 1.483 1.947 -29.815 1.00 70.25 415 ALA A C 1
ATOM 3303 O O . ALA A 1 415 ? 1.855 1.559 -30.922 1.00 70.25 415 ALA A O 1
ATOM 3304 N N . SER A 1 416 ? 2.144 2.894 -29.136 1.00 77.00 416 SER A N 1
ATOM 3305 C CA . SER A 1 416 ? 3.386 3.523 -29.612 1.00 77.00 416 SER A CA 1
ATOM 3306 C C . SER A 1 416 ? 4.531 2.523 -29.756 1.00 77.00 416 SER A C 1
ATOM 3308 O O . SER A 1 416 ? 5.273 2.558 -30.740 1.00 77.00 416 SER A O 1
ATOM 3310 N N . LEU A 1 417 ? 4.678 1.597 -28.801 1.00 85.38 417 LEU A N 1
ATOM 3311 C CA . LEU A 1 417 ? 5.691 0.544 -28.887 1.00 85.38 417 LEU A CA 1
ATOM 3312 C C . LEU A 1 417 ? 5.399 -0.434 -30.034 1.00 85.38 417 LEU A C 1
ATOM 3314 O O . LEU A 1 417 ? 6.321 -0.832 -30.744 1.00 85.38 417 LEU A O 1
ATOM 3318 N N . ALA A 1 418 ? 4.138 -0.827 -30.219 1.00 83.12 418 ALA A N 1
ATOM 3319 C CA . ALA A 1 418 ? 3.709 -1.720 -31.289 1.00 83.12 418 ALA A CA 1
ATOM 3320 C C . ALA A 1 418 ? 3.904 -1.080 -32.669 1.00 83.12 418 ALA A C 1
ATOM 3322 O O . ALA A 1 418 ? 4.415 -1.742 -33.574 1.00 83.12 418 ALA A O 1
ATOM 3323 N N . ASP A 1 419 ? 3.575 0.205 -32.819 1.00 85.44 419 ASP A N 1
ATOM 3324 C CA . ASP A 1 419 ? 3.831 0.956 -34.048 1.00 85.44 419 ASP A CA 1
ATOM 3325 C C . ASP A 1 419 ? 5.325 1.025 -34.364 1.00 85.44 419 ASP A C 1
ATOM 3327 O O . ASP A 1 419 ? 5.728 0.661 -35.471 1.00 85.44 419 ASP A O 1
ATOM 3331 N N . LEU A 1 420 ? 6.161 1.391 -33.389 1.00 82.31 420 LEU A N 1
ATOM 3332 C CA . LEU A 1 420 ? 7.609 1.390 -33.573 1.00 82.31 420 LEU A CA 1
ATOM 3333 C C . LEU A 1 420 ? 8.104 -0.004 -33.977 1.00 82.31 420 LEU A C 1
ATOM 3335 O O . LEU A 1 420 ? 8.839 -0.155 -34.952 1.00 82.31 420 LEU A O 1
ATOM 3339 N N . ASN A 1 421 ? 7.653 -1.041 -33.272 1.00 90.25 421 ASN A N 1
ATOM 3340 C CA . ASN A 1 421 ? 8.006 -2.418 -33.580 1.00 90.25 421 ASN A CA 1
ATOM 3341 C C . ASN A 1 421 ? 7.543 -2.844 -34.971 1.00 90.25 421 ASN A C 1
ATOM 3343 O O . ASN A 1 421 ? 8.267 -3.591 -35.618 1.00 90.25 421 ASN A O 1
ATOM 3347 N N . SER A 1 422 ? 6.410 -2.367 -35.487 1.00 89.75 422 SER A N 1
ATOM 3348 C CA . SER A 1 422 ? 5.962 -2.685 -36.852 1.00 89.75 422 SER A CA 1
ATOM 3349 C C . SER A 1 422 ? 6.954 -2.227 -37.932 1.00 89.75 422 SER A C 1
ATOM 3351 O O . SER A 1 422 ? 7.007 -2.824 -39.005 1.00 89.75 422 SER A O 1
ATOM 3353 N N . ARG A 1 423 ? 7.797 -1.236 -37.613 1.00 85.50 423 ARG A N 1
ATOM 3354 C CA . ARG A 1 423 ? 8.770 -0.603 -38.517 1.00 85.50 423 ARG A CA 1
ATOM 3355 C C . ARG A 1 423 ? 10.206 -1.090 -38.311 1.00 85.50 423 ARG A C 1
ATOM 3357 O O . ARG A 1 423 ? 11.083 -0.734 -39.090 1.00 85.50 423 ARG A O 1
ATOM 3364 N N . LEU A 1 424 ? 10.451 -1.886 -37.272 1.00 85.38 424 LEU A N 1
ATOM 3365 C CA . LEU A 1 424 ? 11.770 -2.425 -36.949 1.00 85.38 424 LEU A CA 1
ATOM 3366 C C . LEU A 1 424 ? 11.935 -3.851 -37.470 1.00 85.38 424 LEU A C 1
ATOM 3368 O O . LEU A 1 424 ? 11.048 -4.689 -37.303 1.00 85.38 424 LEU A O 1
ATOM 3372 N N . GLU A 1 425 ? 13.105 -4.154 -38.027 1.00 90.12 425 GLU A N 1
ATOM 3373 C CA . GLU A 1 425 ? 13.497 -5.526 -38.365 1.00 90.12 425 GLU A CA 1
ATOM 3374 C C . GLU A 1 425 ? 13.703 -6.352 -37.085 1.00 90.12 425 GLU A C 1
ATOM 3376 O O . GLU A 1 425 ? 13.006 -7.340 -36.849 1.00 90.12 425 GLU A O 1
ATOM 3381 N N . LYS A 1 426 ? 14.583 -5.881 -36.189 1.00 89.25 426 LYS A N 1
ATOM 3382 C CA . LYS A 1 426 ? 14.742 -6.434 -34.839 1.00 89.25 426 LYS A CA 1
ATOM 3383 C C . LYS A 1 426 ? 13.807 -5.710 -33.873 1.00 89.25 426 LYS A C 1
ATOM 3385 O O . LYS A 1 426 ? 14.010 -4.536 -33.567 1.00 89.25 426 LYS A O 1
ATOM 3390 N N . LYS A 1 427 ? 12.794 -6.423 -33.377 1.00 90.38 427 LYS A N 1
ATOM 3391 C CA . LYS A 1 427 ? 11.834 -5.878 -32.408 1.00 90.38 427 LYS A CA 1
ATOM 3392 C C . LYS A 1 427 ? 12.527 -5.533 -31.089 1.00 90.38 427 LYS A C 1
ATOM 3394 O O . LYS A 1 427 ? 13.437 -6.234 -30.648 1.00 90.38 427 LYS A O 1
ATOM 3399 N N . VAL A 1 428 ? 12.062 -4.465 -30.460 1.00 82.81 428 VAL A N 1
ATOM 3400 C CA . VAL A 1 428 ? 12.532 -3.965 -29.168 1.00 82.81 428 VAL A CA 1
ATOM 3401 C C . VAL A 1 428 ? 11.455 -4.143 -28.107 1.00 82.81 428 VAL A C 1
ATOM 3403 O O . VAL A 1 428 ? 10.258 -4.189 -28.401 1.00 82.81 428 VAL A O 1
ATOM 3406 N N . LYS A 1 429 ? 11.884 -4.253 -26.851 1.00 83.62 429 LYS A N 1
ATOM 3407 C CA . LYS A 1 429 ? 10.996 -4.409 -25.699 1.00 83.62 429 LYS A CA 1
ATOM 3408 C C . LYS A 1 429 ? 10.723 -3.051 -25.065 1.00 83.62 429 LYS A C 1
ATOM 3410 O O . LYS A 1 429 ? 11.473 -2.093 -25.241 1.00 83.62 429 LYS A O 1
ATOM 3415 N N . VAL A 1 430 ? 9.680 -2.985 -24.242 1.00 74.06 430 VAL A N 1
ATOM 3416 C CA . VAL A 1 430 ? 9.372 -1.790 -23.443 1.00 74.06 430 VAL A CA 1
ATOM 3417 C C . VAL A 1 430 ? 10.547 -1.372 -22.544 1.00 74.06 430 VAL A C 1
ATOM 3419 O O . VAL A 1 430 ? 10.806 -0.186 -22.339 1.00 74.06 430 VAL A O 1
ATOM 3422 N N . THR A 1 431 ? 11.335 -2.349 -22.090 1.00 76.75 431 THR A N 1
ATOM 3423 C CA . THR A 1 431 ? 12.523 -2.164 -21.251 1.00 76.75 431 THR A CA 1
ATOM 3424 C C . THR A 1 431 ? 13.647 -1.382 -21.937 1.00 76.75 431 THR A C 1
ATOM 3426 O O . THR A 1 431 ? 14.409 -0.716 -21.238 1.00 76.75 431 THR A O 1
ATOM 3429 N N . ASN A 1 432 ? 13.710 -1.351 -23.276 1.00 79.06 432 ASN A N 1
ATOM 3430 C CA . ASN A 1 432 ? 14.634 -0.482 -24.020 1.00 79.06 432 ASN A CA 1
ATOM 3431 C C . ASN A 1 432 ? 14.371 1.013 -23.754 1.00 79.06 432 ASN A C 1
ATOM 3433 O O . ASN A 1 432 ? 15.287 1.831 -23.834 1.00 79.06 432 ASN A O 1
ATOM 3437 N N . PHE A 1 433 ? 13.126 1.380 -23.435 1.00 71.06 433 PHE A N 1
ATOM 3438 C CA . PHE A 1 433 ? 12.695 2.770 -23.259 1.00 71.06 433 PHE A CA 1
ATOM 3439 C C . PHE A 1 433 ? 12.584 3.190 -21.796 1.00 71.06 433 PHE A C 1
ATOM 3441 O O . PHE A 1 433 ? 12.548 4.383 -21.520 1.00 71.06 433 PHE A O 1
ATOM 3448 N N . ARG A 1 434 ? 12.580 2.225 -20.868 1.00 74.88 434 ARG A N 1
ATOM 3449 C CA . ARG A 1 434 ? 12.550 2.443 -19.412 1.00 74.88 434 ARG A CA 1
ATOM 3450 C C . ARG A 1 434 ? 11.389 3.340 -18.920 1.00 74.88 434 ARG A C 1
ATOM 3452 O O . ARG A 1 434 ? 11.638 4.213 -18.086 1.00 74.88 434 ARG A O 1
ATOM 3459 N N . PRO A 1 435 ? 10.141 3.168 -19.406 1.00 64.75 435 PRO A N 1
ATOM 3460 C CA . PRO A 1 435 ? 9.005 3.869 -18.818 1.00 64.75 435 PRO A CA 1
ATOM 3461 C C . PRO A 1 435 ? 8.755 3.384 -17.387 1.00 64.75 435 PRO A C 1
ATOM 3463 O O . PRO A 1 435 ? 9.074 2.248 -17.036 1.00 64.75 435 PRO A O 1
ATOM 3466 N N . ASN A 1 436 ? 8.143 4.243 -16.579 1.00 75.44 436 ASN A N 1
ATOM 3467 C CA . ASN A 1 436 ? 7.591 3.867 -15.280 1.00 75.44 436 ASN A CA 1
ATOM 3468 C C . ASN A 1 436 ? 6.162 3.330 -15.422 1.00 75.44 436 ASN A C 1
ATOM 3470 O O . ASN A 1 436 ? 5.772 2.454 -14.661 1.00 75.44 436 ASN A O 1
ATOM 3474 N N . ILE A 1 437 ? 5.398 3.862 -16.383 1.00 65.88 437 ILE A N 1
ATOM 3475 C CA . ILE A 1 437 ? 3.993 3.518 -16.624 1.00 65.88 437 ILE A CA 1
ATOM 3476 C C . ILE A 1 437 ? 3.825 3.165 -18.102 1.00 65.88 437 ILE A C 1
ATOM 3478 O O . ILE A 1 437 ? 4.246 3.927 -18.978 1.00 65.88 437 ILE A O 1
ATOM 3482 N N . VAL A 1 438 ? 3.203 2.017 -18.368 1.00 71.00 438 VAL A N 1
ATOM 3483 C CA . VAL A 1 438 ? 2.873 1.553 -19.717 1.00 71.00 438 VAL A CA 1
ATOM 3484 C C . VAL A 1 438 ? 1.357 1.495 -19.848 1.00 71.00 438 VAL A C 1
ATOM 3486 O O . VAL A 1 438 ? 0.710 0.862 -19.021 1.00 71.00 438 VAL A O 1
ATOM 3489 N N . ILE A 1 439 ? 0.789 2.178 -20.843 1.00 62.59 439 ILE A N 1
ATOM 3490 C CA . ILE A 1 439 ? -0.669 2.292 -21.013 1.00 62.59 439 ILE A CA 1
ATOM 3491 C C . ILE A 1 439 ? -1.106 1.562 -22.284 1.00 62.59 439 ILE A C 1
ATOM 3493 O O . ILE A 1 439 ? -0.580 1.808 -23.369 1.00 62.59 439 ILE A O 1
ATOM 3497 N N . SER A 1 440 ? -2.075 0.661 -22.157 1.00 83.81 440 SER A N 1
ATOM 3498 C CA . SER A 1 440 ? -2.683 -0.067 -23.271 1.00 83.81 440 SER A CA 1
ATOM 3499 C C . SER A 1 440 ? -4.042 0.536 -23.656 1.00 83.81 440 SER A C 1
ATOM 3501 O O . SER A 1 440 ? -4.538 1.460 -23.013 1.00 83.81 440 SER A O 1
ATOM 3503 N N . GLY A 1 441 ? -4.653 0.040 -24.737 1.00 81.75 441 GLY A N 1
ATOM 3504 C CA . GLY A 1 441 ? -6.030 0.410 -25.100 1.00 81.75 441 GLY A CA 1
ATOM 3505 C C . GLY A 1 441 ? -6.215 1.809 -25.704 1.00 81.75 441 GLY A C 1
ATOM 3506 O O . GLY A 1 441 ? -7.344 2.286 -25.781 1.00 81.75 441 GLY A O 1
ATOM 3507 N N . CYS A 1 442 ? -5.145 2.458 -26.164 1.00 75.62 442 CYS A N 1
ATOM 3508 C CA . CYS A 1 442 ? -5.191 3.776 -26.798 1.00 75.62 442 CYS A CA 1
ATOM 3509 C C . CYS A 1 442 ? -4.692 3.757 -28.252 1.00 75.62 442 CYS A C 1
ATOM 3511 O O . CYS A 1 442 ? -4.153 2.762 -28.738 1.00 75.62 442 CYS A O 1
ATOM 3513 N N . HIS A 1 443 ? -4.873 4.874 -28.960 1.00 73.69 443 HIS A N 1
ATOM 3514 C CA . HIS A 1 443 ? -4.278 5.075 -30.282 1.00 73.69 443 HIS A CA 1
ATOM 3515 C C . HIS A 1 443 ? -2.758 5.273 -30.180 1.00 73.69 443 HIS A C 1
ATOM 3517 O O . HIS A 1 443 ? -2.235 5.620 -29.119 1.00 73.69 443 HIS A O 1
ATOM 3523 N N . VAL A 1 444 ? -2.049 5.048 -31.290 1.00 72.19 444 VAL A N 1
ATOM 3524 C CA . VAL A 1 444 ? -0.598 5.267 -31.376 1.00 72.19 444 VAL A CA 1
ATOM 3525 C C . VAL A 1 444 ? -0.281 6.723 -31.015 1.00 72.19 444 VAL A C 1
ATOM 3527 O O . VAL A 1 444 ? -0.932 7.626 -31.538 1.00 72.19 444 VAL A O 1
ATOM 3530 N N . TYR A 1 445 ? 0.697 6.939 -30.131 1.00 67.06 445 TYR A N 1
ATOM 3531 C CA . TYR A 1 445 ? 1.135 8.256 -29.642 1.00 67.06 445 TYR A CA 1
ATOM 3532 C C . TYR A 1 445 ? 0.083 9.070 -28.888 1.00 67.06 445 TYR A C 1
ATOM 3534 O O . TYR A 1 445 ? 0.251 10.276 -28.704 1.00 67.06 445 TYR A O 1
ATOM 3542 N N . ALA A 1 446 ? -1.000 8.444 -28.421 1.00 64.12 446 ALA A N 1
ATOM 3543 C CA . ALA A 1 446 ? -2.018 9.151 -27.650 1.00 64.12 446 ALA A CA 1
ATOM 3544 C C . ALA A 1 446 ? -1.416 9.874 -26.426 1.00 64.12 446 ALA A C 1
ATOM 3546 O O . ALA A 1 446 ? -1.854 10.979 -26.099 1.00 64.12 446 ALA A O 1
ATOM 3547 N N . GLU A 1 447 ? -0.352 9.320 -25.833 1.00 66.06 447 GLU A N 1
ATOM 3548 C CA . GLU A 1 447 ? 0.375 9.909 -24.706 1.00 66.06 447 GLU A CA 1
ATOM 3549 C C . GLU A 1 447 ? 0.968 11.296 -24.952 1.00 66.06 447 GLU A C 1
ATOM 3551 O O . GLU A 1 447 ? 1.135 12.061 -24.000 1.00 66.06 447 GLU A O 1
ATOM 3556 N N . ASP A 1 448 ? 1.221 11.670 -26.205 1.00 62.16 448 ASP A N 1
ATOM 3557 C CA . ASP A 1 448 ? 1.761 12.989 -26.534 1.00 62.16 448 ASP A CA 1
ATOM 3558 C C . ASP A 1 448 ? 0.718 14.101 -26.357 1.00 62.16 448 ASP A C 1
ATOM 3560 O O . ASP A 1 448 ? 1.080 15.256 -26.125 1.00 62.16 448 ASP A O 1
ATOM 3564 N N . SER A 1 449 ? -0.568 13.741 -26.434 1.00 68.31 449 SER A N 1
ATOM 3565 C CA . SER A 1 449 ? -1.716 14.650 -26.315 1.00 68.31 449 SER A CA 1
ATOM 3566 C C . SER A 1 449 ? -2.337 14.686 -24.919 1.00 68.31 449 SER A C 1
ATOM 3568 O O . SER A 1 449 ? -3.220 15.499 -24.646 1.00 68.31 449 SER A O 1
ATOM 3570 N N . TRP A 1 450 ? -1.897 13.805 -24.022 1.00 76.94 450 TRP A N 1
ATOM 3571 C CA . TRP A 1 450 ? -2.459 13.694 -22.684 1.00 76.94 450 TRP A CA 1
ATOM 3572 C C . TRP A 1 450 ? -1.857 14.733 -21.738 1.00 76.94 450 TRP A C 1
ATOM 3574 O O . TRP A 1 450 ? -1.036 14.401 -20.890 1.00 76.94 450 TRP A O 1
ATOM 3584 N N . ASP A 1 451 ? -2.240 16.001 -21.900 1.00 66.88 451 ASP A N 1
ATOM 3585 C CA . ASP A 1 451 ? -1.714 17.110 -21.091 1.00 66.88 451 ASP A CA 1
ATOM 3586 C C . ASP A 1 451 ? -1.936 16.921 -19.588 1.00 66.88 451 ASP A C 1
ATOM 3588 O O . ASP A 1 451 ? -1.074 17.263 -18.775 1.00 66.88 451 ASP A O 1
ATOM 3592 N N . GLU A 1 452 ? -3.071 16.337 -19.224 1.00 77.75 452 GLU A N 1
ATOM 3593 C CA . GLU A 1 452 ? -3.403 15.938 -17.866 1.00 77.75 452 GLU A CA 1
ATOM 3594 C C . GLU A 1 452 ? -3.984 14.528 -17.923 1.00 77.75 452 GLU A C 1
ATOM 3596 O O . GLU A 1 452 ? -4.868 14.222 -18.725 1.00 77.75 452 GLU A O 1
ATOM 3601 N N . LEU A 1 453 ? -3.429 13.652 -17.099 1.00 54.66 453 LEU A N 1
ATOM 3602 C CA . LEU A 1 453 ? -3.802 12.257 -16.982 1.00 54.66 453 LEU A CA 1
ATOM 3603 C C . LEU A 1 453 ? -4.264 12.017 -15.570 1.00 54.66 453 LEU A C 1
ATOM 3605 O O . LEU A 1 453 ? -3.537 12.300 -14.624 1.00 54.66 453 LEU A O 1
ATOM 3609 N N . LEU A 1 454 ? -5.446 11.443 -15.451 1.00 60.44 454 LEU A N 1
ATOM 3610 C CA . LEU A 1 454 ? -5.918 10.892 -14.203 1.00 60.44 454 LEU A CA 1
ATOM 3611 C C . LEU A 1 454 ? -5.726 9.377 -14.284 1.00 60.44 454 LEU A C 1
ATOM 3613 O O . LEU A 1 454 ? -6.346 8.719 -15.118 1.00 60.44 454 LEU A O 1
ATOM 3617 N N . ILE A 1 455 ? -4.808 8.842 -13.480 1.00 52.25 455 ILE A N 1
ATOM 3618 C CA . ILE A 1 455 ? -4.611 7.397 -13.324 1.00 52.25 455 ILE A CA 1
ATOM 3619 C C . ILE A 1 455 ? -4.880 7.086 -11.868 1.00 52.25 455 ILE A C 1
ATOM 3621 O O . ILE A 1 455 ? -4.062 7.399 -10.997 1.00 52.25 455 ILE A O 1
ATOM 3625 N N . GLY A 1 456 ? -6.039 6.519 -11.576 1.00 54.78 456 GLY A N 1
ATOM 3626 C CA . GLY A 1 456 ? -6.466 6.553 -10.197 1.00 54.78 456 GLY A CA 1
ATOM 3627 C C . GLY A 1 456 ? -6.793 8.000 -9.784 1.00 54.78 456 GLY A C 1
ATOM 3628 O O . GLY A 1 456 ? -7.491 8.716 -10.483 1.00 54.78 456 GLY A O 1
ATOM 3629 N N . ASP A 1 457 ? -6.293 8.436 -8.620 1.00 42.56 457 ASP A N 1
ATOM 3630 C CA . ASP A 1 457 ? -6.467 9.803 -8.084 1.00 42.56 457 ASP A CA 1
ATOM 3631 C C . ASP A 1 457 ? -5.238 10.650 -8.415 1.00 42.56 457 ASP A C 1
ATOM 3633 O O . ASP A 1 457 ? -5.114 11.792 -7.984 1.00 42.56 457 ASP A O 1
ATOM 3637 N N . VAL A 1 458 ? -4.290 10.058 -9.142 1.00 41.31 458 VAL A N 1
ATOM 3638 C CA . VAL A 1 458 ? -3.027 10.685 -9.476 1.00 41.31 458 VAL A CA 1
ATOM 3639 C C . VAL A 1 458 ? -3.248 11.524 -10.720 1.00 41.31 458 VAL A C 1
ATOM 3641 O O . VAL A 1 458 ? -3.443 10.991 -11.814 1.00 41.31 458 VAL A O 1
ATOM 3644 N N . GLU A 1 459 ? -3.172 12.839 -10.540 1.00 56.84 459 GLU A N 1
ATOM 3645 C CA . GLU A 1 459 ? -3.135 13.796 -11.636 1.00 56.84 459 GLU A CA 1
ATOM 3646 C C . GLU A 1 459 ? -1.688 13.927 -12.124 1.00 56.84 459 GLU A C 1
ATOM 3648 O O . GLU A 1 459 ? -0.854 14.659 -11.580 1.00 56.84 459 GLU A O 1
ATOM 3653 N N . LEU A 1 460 ? -1.366 13.207 -13.191 1.00 58.62 460 LEU A N 1
ATOM 3654 C CA . LEU A 1 460 ? -0.112 13.370 -13.903 1.00 58.62 460 LEU A CA 1
ATOM 3655 C C . LEU A 1 460 ? -0.279 14.473 -14.939 1.00 58.62 460 LEU A C 1
ATOM 3657 O O . LEU A 1 460 ? -0.985 14.329 -15.931 1.00 58.62 460 LEU A O 1
ATOM 3661 N N . LYS A 1 461 ? 0.420 15.583 -14.728 1.00 69.00 461 LYS A N 1
ATOM 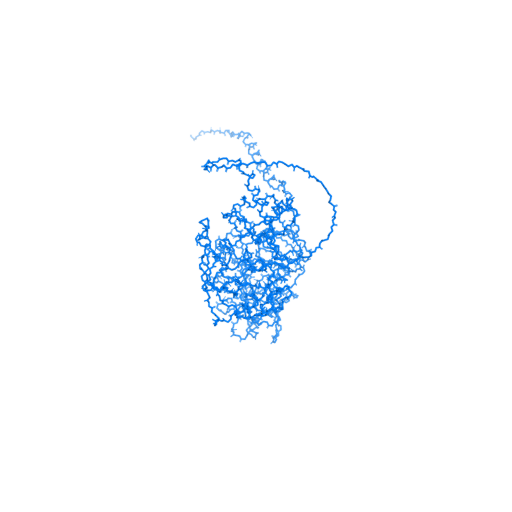3662 C CA . LYS A 1 461 ? 0.527 16.633 -15.734 1.00 69.00 461 LYS A CA 1
ATOM 3663 C C . LYS A 1 461 ? 1.689 16.328 -16.669 1.00 69.00 461 LYS A C 1
ATOM 3665 O O . LYS A 1 461 ? 2.829 16.178 -16.217 1.00 69.00 461 LYS A O 1
ATOM 3670 N N . ARG A 1 462 ? 1.419 16.273 -17.968 1.00 74.38 462 ARG A N 1
ATOM 3671 C CA . ARG A 1 462 ? 2.453 16.181 -18.996 1.00 74.38 462 ARG A CA 1
ATOM 3672 C C . ARG A 1 462 ? 3.287 17.451 -18.968 1.00 74.38 462 ARG A C 1
ATOM 3674 O O . ARG A 1 462 ? 2.765 18.563 -18.986 1.00 74.38 462 ARG A O 1
ATOM 3681 N N . VAL A 1 463 ? 4.600 17.272 -18.908 1.00 65.06 463 VAL A N 1
ATOM 3682 C CA . VAL A 1 463 ? 5.557 18.385 -18.929 1.00 65.06 463 VAL A CA 1
ATOM 3683 C C . VAL A 1 463 ? 6.131 18.543 -20.329 1.00 65.06 463 VAL A C 1
ATOM 3685 O O . VAL A 1 463 ? 6.093 19.621 -20.909 1.00 65.06 463 VAL A O 1
ATOM 3688 N N . MET A 1 464 ? 6.653 17.453 -20.886 1.00 56.09 464 MET A N 1
ATOM 3689 C CA . MET A 1 4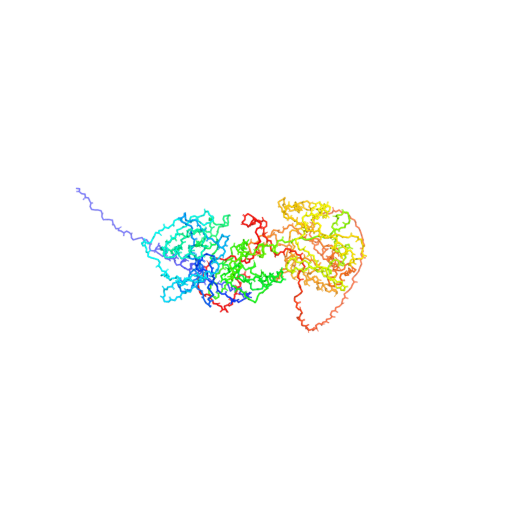64 ? 7.256 17.419 -22.212 1.00 56.09 464 MET A CA 1
ATOM 3690 C C . MET A 1 464 ? 7.377 15.975 -22.700 1.00 56.09 464 MET A C 1
ATOM 3692 O O . MET A 1 464 ? 7.340 15.036 -21.901 1.00 56.09 464 MET A O 1
ATOM 3696 N N . ALA A 1 465 ? 7.576 15.801 -24.005 1.00 52.97 465 ALA A N 1
ATOM 3697 C CA . ALA A 1 465 ? 7.940 14.507 -24.566 1.00 52.97 465 ALA A CA 1
ATOM 3698 C C . ALA A 1 465 ? 9.332 14.069 -24.075 1.00 52.97 465 ALA A C 1
ATOM 3700 O O . ALA A 1 465 ? 10.236 14.887 -23.883 1.00 52.97 465 ALA A O 1
ATOM 3701 N N . CYS A 1 466 ? 9.528 12.760 -23.908 1.00 52.84 466 CYS A N 1
ATOM 3702 C CA . CYS A 1 466 ? 10.839 12.216 -23.578 1.00 52.84 466 CYS A CA 1
ATOM 3703 C C . CYS A 1 466 ? 11.675 12.063 -24.853 1.00 52.84 466 CYS A C 1
ATOM 3705 O O . CYS A 1 466 ? 11.414 11.193 -25.688 1.00 52.84 466 CYS A O 1
ATOM 3707 N N . SER A 1 467 ? 12.708 12.894 -24.989 1.00 54.97 467 SER A N 1
ATOM 3708 C CA . SER A 1 467 ? 13.685 12.752 -26.062 1.00 54.97 467 SER A CA 1
ATOM 3709 C C . SER A 1 467 ? 14.462 11.445 -25.897 1.00 54.97 467 SER A C 1
ATOM 3711 O O . SER A 1 467 ? 14.940 11.087 -24.818 1.00 54.97 467 SER A O 1
ATOM 3713 N N . ARG A 1 468 ? 14.557 10.677 -26.983 1.00 64.38 468 ARG A N 1
ATOM 3714 C CA . ARG A 1 468 ? 15.208 9.365 -26.963 1.00 64.38 468 ARG A CA 1
ATOM 3715 C C . ARG A 1 468 ? 16.694 9.524 -27.247 1.00 64.38 468 ARG A C 1
ATOM 3717 O O . ARG A 1 468 ? 17.092 10.277 -28.132 1.00 64.38 468 ARG A O 1
ATOM 3724 N N . CYS A 1 469 ? 17.515 8.800 -26.496 1.00 66.69 469 CYS A N 1
ATOM 3725 C CA . CYS A 1 469 ? 18.963 8.794 -26.672 1.00 66.69 469 CYS A CA 1
ATOM 3726 C C . CYS A 1 469 ? 19.470 7.403 -27.065 1.00 66.69 469 CYS A C 1
ATOM 3728 O O . CYS A 1 469 ? 18.711 6.431 -27.139 1.00 66.69 469 CYS A O 1
ATOM 3730 N N . ILE A 1 470 ? 20.783 7.310 -27.281 1.00 74.12 470 ILE A N 1
ATOM 3731 C CA . ILE A 1 470 ? 21.468 6.083 -27.700 1.00 74.12 470 ILE A CA 1
ATOM 3732 C C . ILE A 1 470 ? 21.272 4.905 -26.735 1.00 74.12 470 ILE A C 1
ATOM 3734 O O . ILE A 1 470 ? 21.390 3.762 -27.157 1.00 74.12 470 ILE A O 1
ATOM 3738 N N . LEU A 1 471 ? 20.882 5.150 -25.476 1.00 73.56 471 LEU A N 1
ATOM 3739 C CA . LEU A 1 471 ? 20.565 4.087 -24.516 1.00 73.56 471 LEU A CA 1
ATOM 3740 C C . LEU A 1 471 ? 19.492 3.127 -25.041 1.00 73.56 471 LEU A C 1
ATOM 3742 O O . LEU A 1 471 ? 19.599 1.930 -24.814 1.00 73.56 471 LEU A O 1
ATOM 3746 N N . THR A 1 472 ? 18.507 3.627 -25.793 1.00 69.38 472 THR A N 1
ATOM 3747 C CA . THR A 1 472 ? 17.427 2.795 -26.363 1.00 69.38 472 THR A CA 1
ATOM 3748 C C . THR A 1 472 ? 17.935 1.672 -27.270 1.00 69.38 472 THR A C 1
ATOM 3750 O O . THR A 1 472 ? 17.245 0.675 -27.476 1.00 69.38 472 THR A O 1
ATOM 3753 N N . THR A 1 473 ? 19.155 1.822 -27.785 1.00 79.25 473 THR A N 1
ATOM 3754 C CA . THR A 1 473 ? 19.812 0.884 -28.700 1.00 79.25 473 THR A CA 1
ATOM 3755 C C . THR A 1 473 ? 20.565 -0.228 -27.972 1.00 79.25 473 THR A C 1
ATOM 3757 O O . THR A 1 473 ? 21.040 -1.164 -28.612 1.00 79.25 473 THR A O 1
ATOM 3760 N N . VAL A 1 474 ? 20.673 -0.144 -26.641 1.00 81.50 474 VAL A N 1
ATOM 3761 C CA . VAL A 1 474 ? 21.225 -1.209 -25.805 1.00 81.50 474 VAL A CA 1
ATOM 3762 C C . VAL A 1 474 ? 20.172 -2.295 -25.639 1.00 81.50 474 VAL A C 1
ATOM 3764 O O . VAL A 1 474 ? 19.069 -2.048 -25.155 1.00 81.50 474 VAL A O 1
ATOM 3767 N N . ASP A 1 475 ? 20.523 -3.504 -26.051 1.00 82.31 475 ASP A N 1
ATOM 3768 C CA . ASP A 1 475 ? 19.700 -4.686 -25.855 1.00 82.31 475 ASP A CA 1
ATOM 3769 C C . ASP A 1 475 ? 19.731 -5.086 -24.362 1.00 82.31 475 ASP A C 1
ATOM 3771 O O . ASP A 1 475 ? 20.813 -5.327 -23.820 1.00 82.31 475 ASP A O 1
ATOM 3775 N N . PRO A 1 476 ? 18.575 -5.116 -23.673 1.00 74.00 476 PRO A N 1
ATOM 3776 C CA . PRO A 1 476 ? 18.520 -5.303 -22.224 1.00 74.00 476 PRO A CA 1
ATOM 3777 C C . PRO A 1 476 ? 18.910 -6.717 -21.778 1.00 74.00 476 PRO A C 1
ATOM 3779 O O . PRO A 1 476 ? 19.302 -6.889 -20.629 1.00 74.00 476 PRO A O 1
ATOM 3782 N N . ASP A 1 477 ? 18.834 -7.710 -22.668 1.00 81.94 477 ASP A N 1
ATOM 3783 C CA . ASP A 1 477 ? 19.150 -9.103 -22.342 1.00 81.94 477 ASP A CA 1
ATOM 3784 C C . ASP A 1 477 ? 20.642 -9.407 -22.557 1.00 81.94 477 ASP A C 1
ATOM 3786 O O . ASP A 1 477 ? 21.201 -10.311 -21.938 1.00 81.94 477 ASP A O 1
ATOM 3790 N N . THR A 1 478 ? 21.303 -8.654 -23.442 1.00 83.31 478 THR A N 1
ATOM 3791 C CA . THR A 1 478 ? 22.698 -8.912 -23.846 1.00 83.31 478 THR A CA 1
ATOM 3792 C C . THR A 1 478 ? 23.678 -7.810 -23.452 1.00 83.31 478 THR A C 1
ATOM 3794 O O . THR A 1 478 ? 24.889 -8.031 -23.477 1.00 83.31 478 THR A O 1
ATOM 3797 N N . GLY A 1 479 ? 23.192 -6.617 -23.094 1.00 83.44 479 GLY A N 1
ATOM 3798 C CA . GLY A 1 479 ? 24.027 -5.454 -22.801 1.00 83.44 479 GLY A CA 1
ATOM 3799 C C . GLY A 1 479 ? 24.840 -4.983 -24.007 1.00 83.44 479 GLY A C 1
ATOM 3800 O O . GLY A 1 479 ? 25.852 -4.310 -23.830 1.00 83.44 479 GLY A O 1
ATOM 3801 N N . VAL A 1 480 ? 24.437 -5.353 -25.228 1.00 87.38 480 VAL A N 1
ATOM 3802 C CA . VAL A 1 480 ? 25.108 -4.964 -26.472 1.00 87.38 480 VAL A CA 1
ATOM 3803 C C . VAL A 1 480 ? 24.373 -3.783 -27.091 1.00 87.38 480 VAL A C 1
ATOM 3805 O O . VAL A 1 480 ? 23.162 -3.826 -27.307 1.00 87.38 480 VAL A O 1
ATOM 3808 N N . MET A 1 481 ? 25.117 -2.723 -27.399 1.00 85.44 481 MET A N 1
ATOM 3809 C CA . MET A 1 481 ? 24.596 -1.578 -28.139 1.00 85.44 481 MET A CA 1
ATOM 3810 C C . MET A 1 481 ? 24.503 -1.922 -29.630 1.00 85.44 481 MET A C 1
ATOM 3812 O O . MET A 1 481 ? 25.486 -2.339 -30.244 1.00 85.44 481 MET A O 1
ATOM 3816 N N . SER A 1 482 ? 23.320 -1.764 -30.217 1.00 85.88 482 SER A N 1
ATOM 3817 C CA . SER A 1 482 ? 23.098 -1.989 -31.645 1.00 85.88 482 SER A CA 1
ATOM 3818 C C . SER A 1 482 ? 23.708 -0.862 -32.496 1.00 85.88 482 SER A C 1
ATOM 3820 O O . SER A 1 482 ? 24.132 0.180 -31.989 1.00 85.88 482 SER A O 1
ATOM 3822 N N . ARG A 1 483 ? 23.703 -1.023 -33.829 1.00 82.31 483 ARG A N 1
ATOM 3823 C CA . ARG A 1 483 ? 24.054 0.048 -34.780 1.00 82.31 483 ARG A CA 1
ATOM 3824 C C . ARG A 1 483 ? 22.942 1.103 -34.877 1.00 82.31 483 ARG A C 1
ATOM 3826 O O . ARG A 1 483 ? 22.386 1.327 -35.943 1.00 82.31 483 ARG A O 1
ATOM 3833 N N . LYS A 1 484 ? 22.663 1.775 -33.759 1.00 75.50 484 LYS A N 1
ATOM 3834 C CA . LYS A 1 484 ? 21.729 2.901 -33.614 1.00 75.50 484 LYS A CA 1
ATOM 3835 C C . LYS A 1 484 ? 20.230 2.581 -33.763 1.00 75.50 484 LYS A C 1
ATOM 3837 O O . LYS A 1 484 ? 19.436 3.511 -33.701 1.00 75.50 484 LYS A O 1
ATOM 3842 N N . GLU A 1 485 ? 19.802 1.325 -33.875 1.00 80.12 485 GLU A N 1
ATOM 3843 C CA . GLU A 1 485 ? 18.370 0.968 -33.817 1.00 80.12 485 GLU A CA 1
ATOM 3844 C C . GLU A 1 485 ? 17.936 0.670 -32.371 1.00 80.12 485 GLU A C 1
ATOM 3846 O O . GLU A 1 485 ? 18.689 0.024 -31.638 1.00 80.12 485 GLU A O 1
ATOM 3851 N N . PRO A 1 486 ? 16.764 1.144 -31.909 1.00 75.12 486 PRO A N 1
ATOM 3852 C CA . PRO A 1 486 ? 15.648 1.702 -32.682 1.00 75.12 486 PRO A CA 1
ATOM 3853 C C . PRO A 1 486 ? 15.718 3.228 -32.903 1.00 75.12 486 PRO A C 1
ATOM 3855 O O . PRO A 1 486 ? 14.755 3.844 -33.362 1.00 75.12 486 PRO A O 1
ATOM 3858 N N . LEU A 1 487 ? 16.821 3.877 -32.513 1.00 72.94 487 LEU A N 1
ATOM 3859 C CA . LEU A 1 487 ? 16.935 5.336 -32.486 1.00 72.94 487 LEU A CA 1
ATOM 3860 C C . LEU A 1 487 ? 16.900 5.974 -33.886 1.00 72.94 487 LEU A C 1
ATOM 3862 O O . LEU A 1 487 ? 16.331 7.052 -34.035 1.00 72.94 487 LEU A O 1
ATOM 3866 N N . GLU A 1 488 ? 17.474 5.340 -34.910 1.00 79.31 488 GLU A N 1
ATOM 3867 C CA . GLU A 1 488 ? 17.382 5.828 -36.296 1.00 79.31 488 GLU A CA 1
ATOM 3868 C C . GLU A 1 488 ? 15.948 5.754 -36.833 1.00 79.31 488 GLU A C 1
ATOM 3870 O O . GLU A 1 488 ? 15.453 6.736 -37.391 1.00 79.31 488 GLU A O 1
ATOM 3875 N N . THR A 1 489 ? 15.235 4.654 -36.580 1.00 75.06 489 THR A N 1
ATOM 3876 C CA . THR A 1 489 ? 13.808 4.547 -36.919 1.00 75.06 489 THR A CA 1
ATOM 3877 C C . THR A 1 489 ? 12.973 5.624 -36.218 1.00 75.06 489 THR A C 1
ATOM 3879 O O . THR A 1 489 ? 12.162 6.292 -36.862 1.00 75.06 489 THR A O 1
ATOM 3882 N N . LEU A 1 490 ? 13.224 5.879 -34.930 1.00 68.19 490 LEU A N 1
ATOM 3883 C CA . LEU A 1 490 ? 12.557 6.946 -34.173 1.00 68.19 490 LEU A CA 1
ATOM 3884 C C . LEU A 1 490 ? 12.826 8.347 -34.745 1.00 68.19 490 LEU A C 1
ATOM 3886 O O . LEU A 1 490 ? 11.907 9.160 -34.840 1.00 68.19 490 LEU A O 1
ATOM 3890 N N . LYS A 1 491 ? 14.059 8.644 -35.176 1.00 63.91 491 LYS A N 1
ATOM 3891 C CA . LYS A 1 491 ? 14.390 9.936 -35.809 1.00 63.91 491 LYS A CA 1
ATOM 3892 C C . LYS A 1 491 ? 13.631 10.151 -37.116 1.00 63.91 491 LYS A C 1
ATOM 3894 O O . LYS A 1 491 ? 13.214 11.273 -37.391 1.00 63.91 491 LYS A O 1
ATOM 3899 N N . ARG A 1 492 ? 13.428 9.092 -37.908 1.00 59.47 492 ARG A N 1
ATOM 3900 C CA . ARG A 1 492 ? 12.675 9.162 -39.173 1.00 59.47 492 ARG A CA 1
ATOM 3901 C C . ARG A 1 492 ? 11.195 9.498 -38.950 1.00 59.47 492 ARG A C 1
ATOM 3903 O O . ARG A 1 492 ? 10.612 10.178 -39.785 1.00 59.47 492 ARG A O 1
ATOM 3910 N N . GLN A 1 493 ? 10.602 9.096 -37.821 1.00 50.28 493 GLN A N 1
ATOM 3911 C CA . GLN A 1 493 ? 9.203 9.407 -37.486 1.00 50.28 493 GLN A CA 1
ATOM 3912 C C . GLN A 1 493 ? 8.970 10.892 -37.174 1.00 50.28 493 GLN A C 1
ATOM 3914 O O . GLN A 1 493 ? 7.973 11.458 -37.615 1.00 50.28 493 GLN A O 1
ATOM 3919 N N . VAL A 1 494 ? 9.910 11.548 -36.485 1.00 42.38 494 VAL A N 1
ATOM 3920 C CA . VAL A 1 494 ? 9.804 12.976 -36.116 1.00 42.38 494 VAL A CA 1
ATOM 3921 C C . VAL A 1 494 ? 9.768 13.896 -37.350 1.00 42.38 494 VAL A C 1
ATOM 3923 O O . VAL A 1 494 ? 9.255 15.010 -37.282 1.00 42.38 494 VAL A O 1
ATOM 3926 N N . VAL A 1 495 ? 10.262 13.430 -38.501 1.00 30.73 495 VAL A N 1
ATOM 3927 C CA . VAL A 1 495 ? 10.281 14.198 -39.757 1.00 30.73 495 VAL A CA 1
ATOM 3928 C C . VAL A 1 495 ? 8.919 14.198 -40.474 1.00 30.73 495 VAL A C 1
ATOM 3930 O O . VAL A 1 495 ? 8.638 15.135 -41.214 1.00 30.73 495 VAL A O 1
ATOM 3933 N N . ILE A 1 496 ? 8.043 13.215 -40.228 1.00 27.31 496 ILE A N 1
ATOM 3934 C CA . ILE A 1 496 ? 6.774 13.056 -40.970 1.00 27.31 496 ILE A CA 1
ATOM 3935 C C . ILE A 1 496 ? 5.664 14.006 -40.461 1.00 27.31 496 ILE A C 1
ATOM 3937 O O . ILE A 1 496 ? 4.792 14.381 -41.232 1.00 27.31 496 ILE A O 1
ATOM 3941 N N . ASN A 1 497 ? 5.736 14.504 -39.218 1.00 29.33 497 ASN A N 1
ATOM 3942 C CA . ASN A 1 497 ? 4.757 15.450 -38.639 1.00 29.33 497 ASN A CA 1
ATOM 3943 C C . ASN A 1 497 ? 5.111 16.943 -38.845 1.00 29.33 497 ASN A C 1
ATOM 3945 O O . ASN A 1 497 ? 4.642 17.802 -38.102 1.00 29.33 497 ASN A O 1
ATOM 3949 N N . ARG A 1 498 ? 5.964 17.284 -39.823 1.00 29.91 498 ARG A N 1
ATOM 3950 C CA . ARG A 1 498 ? 6.457 18.661 -40.055 1.00 29.91 498 ARG A CA 1
ATOM 3951 C C . ARG A 1 498 ? 5.720 19.446 -41.154 1.00 29.91 498 ARG A C 1
ATOM 3953 O O . ARG A 1 498 ? 6.261 20.432 -41.648 1.00 29.91 498 ARG A O 1
ATOM 3960 N N . GLU A 1 499 ? 4.495 19.061 -41.509 1.00 27.64 499 GLU A N 1
ATOM 3961 C CA . GLU A 1 499 ? 3.606 19.857 -42.374 1.00 27.64 499 GLU A CA 1
ATOM 3962 C C . GLU A 1 499 ? 2.546 20.632 -41.573 1.00 27.64 499 GLU A C 1
ATOM 3964 O O . GLU A 1 499 ? 1.360 20.510 -41.819 1.00 27.64 499 GLU A O 1
ATOM 3969 N N . GLU A 1 500 ? 2.976 21.489 -40.645 1.00 30.66 500 GLU A N 1
ATOM 3970 C CA . GLU A 1 500 ? 2.255 22.719 -40.281 1.00 30.66 500 GLU A CA 1
ATOM 3971 C C . GLU A 1 500 ? 3.312 23.799 -39.969 1.00 30.66 500 GLU A C 1
ATOM 3973 O O . GLU A 1 500 ? 4.143 23.666 -39.070 1.00 30.66 500 GLU A O 1
ATOM 3978 N N . LYS A 1 501 ? 3.372 24.832 -40.820 1.00 28.05 501 LYS A N 1
ATOM 3979 C CA . LYS A 1 501 ? 4.423 25.868 -40.850 1.00 28.05 501 LYS A CA 1
ATOM 3980 C C . LYS A 1 501 ? 4.275 26.914 -39.739 1.00 28.05 501 LYS A C 1
ATOM 3982 O O . LYS A 1 501 ? 3.232 27.550 -39.660 1.00 28.05 501 LYS A O 1
ATOM 3987 N N . VAL A 1 502 ? 5.403 27.261 -39.103 1.00 25.00 502 VAL A N 1
ATOM 3988 C CA . VAL A 1 502 ? 5.810 28.629 -38.679 1.00 25.00 502 VAL A CA 1
ATOM 3989 C C . VAL A 1 502 ? 7.346 28.753 -38.924 1.00 25.00 502 VAL A C 1
ATOM 3991 O O . VAL A 1 502 ? 8.028 27.731 -38.833 1.00 25.00 502 VAL A O 1
ATOM 3994 N N . PRO A 1 503 ? 7.915 29.901 -39.373 1.00 28.19 503 PRO A N 1
ATOM 3995 C CA . PRO A 1 503 ? 8.961 29.896 -40.408 1.00 28.19 503 PRO A CA 1
ATOM 3996 C C . PRO A 1 503 ? 10.439 29.895 -39.956 1.00 28.19 503 PRO A C 1
ATOM 3998 O O . PRO A 1 503 ? 10.813 30.485 -38.952 1.00 28.19 503 PRO A O 1
ATOM 4001 N N . ALA A 1 504 ? 11.240 29.284 -40.841 1.00 26.22 504 ALA A N 1
ATOM 4002 C CA . ALA A 1 504 ? 12.607 29.566 -41.314 1.00 26.22 504 ALA A CA 1
ATOM 4003 C C . ALA A 1 504 ? 13.769 29.883 -40.344 1.00 26.22 504 ALA A C 1
ATOM 4005 O O . ALA A 1 504 ? 13.880 30.983 -39.815 1.00 26.22 504 ALA A O 1
ATOM 4006 N N . ALA A 1 505 ? 14.779 29.000 -40.374 1.00 24.02 505 ALA A N 1
ATOM 4007 C CA . ALA A 1 505 ? 16.185 29.392 -40.518 1.00 24.02 505 ALA A CA 1
ATOM 4008 C C . ALA A 1 505 ? 16.965 28.348 -41.360 1.00 24.02 505 ALA A C 1
ATOM 4010 O O . ALA A 1 505 ? 17.225 27.236 -40.914 1.00 24.02 505 ALA A O 1
ATOM 4011 N N . SER A 1 506 ? 17.234 28.751 -42.609 1.00 24.36 506 SER A N 1
ATOM 4012 C CA . SER A 1 506 ? 18.346 28.448 -43.539 1.00 24.36 506 SER A CA 1
ATOM 4013 C C . SER A 1 506 ? 18.941 27.035 -43.749 1.00 24.36 506 SER A C 1
ATOM 4015 O O . SER A 1 506 ? 19.642 26.523 -42.884 1.00 24.36 506 SER A O 1
ATOM 4017 N N . HIS A 1 507 ? 18.808 26.601 -45.020 1.00 25.75 507 HIS A N 1
ATOM 4018 C CA . HIS A 1 507 ? 19.787 25.959 -45.937 1.00 25.75 507 HIS A CA 1
ATOM 4019 C C . HIS A 1 507 ? 20.334 24.564 -45.573 1.00 25.75 507 HIS A C 1
ATOM 4021 O O . HIS A 1 507 ? 21.017 24.393 -44.575 1.00 25.75 507 HIS A O 1
ATOM 4027 N N . GLU A 1 508 ? 19.961 23.494 -46.293 1.00 23.58 508 GLU A N 1
ATOM 4028 C CA . GLU A 1 508 ? 20.515 22.949 -47.570 1.00 23.58 508 GLU A CA 1
ATOM 4029 C C . GLU A 1 508 ? 21.095 21.559 -47.214 1.00 23.58 508 GLU A C 1
ATOM 4031 O O . GLU A 1 508 ? 21.636 21.402 -46.132 1.00 23.58 508 GLU A O 1
ATOM 4036 N N . SER A 1 509 ? 21.078 20.472 -47.983 1.00 22.58 509 SER A N 1
ATOM 4037 C CA . SER A 1 509 ? 20.610 20.111 -49.319 1.00 22.58 509 SER A CA 1
ATOM 4038 C C . SER A 1 509 ? 20.816 18.578 -49.474 1.00 22.58 509 SER A C 1
ATOM 4040 O O . SER A 1 509 ? 21.534 17.966 -48.684 1.00 22.58 509 SER A O 1
ATOM 4042 N N . TRP A 1 510 ? 20.231 18.001 -50.529 1.00 23.08 510 TRP A N 1
ATOM 4043 C CA . TRP A 1 510 ? 20.474 16.672 -51.127 1.00 23.08 510 TRP A CA 1
ATOM 4044 C C . TRP A 1 510 ? 19.666 15.443 -50.687 1.00 23.08 510 TRP A C 1
ATOM 4046 O O . TRP A 1 510 ? 19.298 15.232 -49.538 1.00 23.08 510 TRP A O 1
ATOM 4056 N N . ALA A 1 511 ? 19.354 14.671 -51.726 1.00 22.56 511 ALA A N 1
ATOM 4057 C CA . ALA A 1 511 ? 18.151 13.900 -51.973 1.00 22.56 511 ALA A CA 1
ATOM 4058 C C . ALA A 1 511 ? 18.484 12.471 -52.439 1.00 22.56 511 ALA A C 1
ATOM 4060 O O . ALA A 1 511 ? 19.636 12.170 -52.742 1.00 22.56 511 ALA A O 1
ATOM 4061 N N . GLY A 1 512 ? 17.432 11.657 -52.586 1.00 23.36 512 GLY A N 1
ATOM 4062 C CA . GLY A 1 512 ? 17.426 10.361 -53.280 1.00 23.36 512 GLY A CA 1
ATOM 4063 C C . GLY A 1 512 ? 17.409 9.172 -52.313 1.00 23.36 512 GLY A C 1
ATOM 4064 O O . GLY A 1 512 ? 18.119 9.177 -51.319 1.00 23.36 512 GLY A O 1
ATOM 4065 N N . GLU A 1 513 ? 16.632 8.109 -52.489 1.00 25.30 513 GLU A N 1
ATOM 4066 C CA . GLU A 1 513 ? 15.693 7.708 -53.536 1.00 25.30 513 GLU A CA 1
ATOM 4067 C C . GLU A 1 513 ? 14.890 6.508 -52.981 1.00 25.30 513 GLU A C 1
ATOM 4069 O O . GLU A 1 513 ? 15.301 5.861 -52.015 1.00 25.30 513 GLU A O 1
ATOM 4074 N N . GLN A 1 514 ? 13.717 6.257 -53.559 1.00 22.05 514 GLN A N 1
ATOM 4075 C CA . GLN A 1 514 ? 12.767 5.179 -53.245 1.00 22.05 514 GLN A CA 1
ATOM 4076 C C . GLN A 1 514 ? 13.421 3.781 -53.398 1.00 22.05 514 GLN A C 1
ATOM 4078 O O . GLN A 1 514 ? 14.431 3.637 -54.077 1.00 22.05 514 GLN A O 1
ATOM 4083 N N . THR A 1 515 ? 12.915 2.681 -52.823 1.00 23.34 515 THR A N 1
ATOM 4084 C CA . THR A 1 515 ? 11.899 1.815 -53.466 1.00 23.34 515 THR A CA 1
ATOM 4085 C C . THR A 1 515 ? 11.433 0.691 -52.514 1.00 23.34 515 THR A C 1
ATOM 4087 O O . THR A 1 515 ? 12.106 0.317 -51.559 1.00 23.34 515 THR A O 1
ATOM 4090 N N . VAL A 1 516 ? 10.229 0.215 -52.817 1.00 22.12 516 VAL A N 1
ATOM 4091 C CA . VAL A 1 516 ? 9.244 -0.624 -52.122 1.00 22.12 516 VAL A CA 1
ATOM 4092 C C . VAL A 1 516 ? 9.559 -2.134 -52.166 1.00 22.12 516 VAL A C 1
ATOM 4094 O O . VAL A 1 516 ? 10.362 -2.565 -52.986 1.00 22.12 516 VAL A O 1
ATOM 4097 N N . VAL A 1 517 ? 8.805 -2.901 -51.352 1.00 22.73 517 VAL A N 1
ATOM 4098 C CA . VAL A 1 517 ? 8.253 -4.279 -51.542 1.00 22.73 517 VAL A CA 1
ATOM 4099 C C . VAL A 1 517 ? 8.671 -5.217 -50.391 1.00 22.73 517 VAL A C 1
ATOM 4101 O O . VAL A 1 517 ? 9.823 -5.199 -49.991 1.00 22.73 517 VAL A O 1
ATOM 4104 N N . SER A 1 518 ? 7.892 -6.157 -49.846 1.00 22.48 518 SER A N 1
ATOM 4105 C CA . SER A 1 518 ? 6.471 -6.382 -49.506 1.00 22.48 518 SER A CA 1
ATOM 4106 C C . SER A 1 518 ? 6.418 -7.803 -48.895 1.00 22.48 518 SER A C 1
ATOM 4108 O O . SER A 1 518 ? 7.178 -8.650 -49.349 1.00 22.48 518 SER A O 1
ATOM 4110 N N . THR A 1 519 ? 5.469 -8.086 -47.979 1.00 22.50 519 THR A N 1
ATOM 4111 C CA . THR A 1 519 ? 4.805 -9.410 -47.738 1.00 22.50 519 THR A CA 1
ATOM 4112 C C . THR A 1 519 ? 5.667 -10.625 -47.309 1.00 22.50 519 THR A C 1
ATOM 4114 O O . THR A 1 519 ? 6.721 -10.866 -47.862 1.00 22.50 519 THR A O 1
ATOM 4117 N N . ALA A 1 520 ? 5.280 -11.555 -46.428 1.00 22.94 520 ALA A N 1
ATOM 4118 C CA . ALA A 1 520 ? 4.088 -11.815 -45.619 1.00 22.94 520 ALA A CA 1
ATOM 4119 C C . ALA A 1 520 ? 4.344 -13.059 -44.717 1.00 22.94 520 ALA A C 1
ATOM 4121 O O . ALA A 1 520 ? 5.322 -13.778 -44.906 1.00 22.94 520 ALA A O 1
ATOM 4122 N N . SER A 1 521 ? 3.366 -13.351 -43.844 1.00 22.53 521 SER A N 1
ATOM 4123 C CA . SER A 1 521 ? 3.070 -14.608 -43.108 1.00 22.53 521 SER A CA 1
ATOM 4124 C C . SER A 1 521 ? 3.877 -14.876 -41.822 1.00 22.53 521 SER A C 1
ATOM 4126 O O . SER A 1 521 ? 5.090 -15.013 -41.853 1.00 22.53 521 SER A O 1
ATOM 4128 N N . LEU A 1 522 ? 3.300 -14.724 -40.618 1.00 22.42 522 LEU A N 1
ATOM 4129 C CA . LEU A 1 522 ? 2.290 -15.544 -39.905 1.00 22.42 522 LEU A CA 1
ATOM 4130 C C . LEU A 1 522 ? 2.763 -16.973 -39.602 1.00 22.42 522 LEU A C 1
ATOM 4132 O O . LEU A 1 522 ? 2.810 -17.797 -40.505 1.00 22.42 522 LEU A O 1
ATOM 4136 N N . LEU A 1 523 ? 3.008 -17.271 -38.316 1.00 24.62 523 LEU A N 1
ATOM 4137 C CA . LEU A 1 523 ? 2.220 -18.206 -37.485 1.00 24.62 523 LEU A CA 1
ATOM 4138 C C . LEU A 1 523 ? 2.790 -18.280 -36.034 1.00 24.62 523 LEU A C 1
ATOM 4140 O O . LEU A 1 523 ? 3.888 -17.785 -35.786 1.00 24.62 523 LEU A O 1
ATOM 4144 N N . PRO A 1 524 ? 2.013 -18.790 -35.053 1.00 26.98 524 PRO A N 1
ATOM 4145 C CA . PRO A 1 524 ? 2.013 -18.336 -33.662 1.00 26.98 524 PRO A CA 1
ATOM 4146 C C . PRO A 1 524 ? 2.714 -19.303 -32.699 1.00 26.98 524 PRO A C 1
ATOM 4148 O O . PRO A 1 524 ? 2.838 -20.493 -32.977 1.00 26.98 524 PRO A O 1
ATOM 4151 N N . GLY A 1 525 ? 3.048 -18.833 -31.493 1.00 22.08 525 GLY A N 1
ATOM 4152 C CA . GLY A 1 525 ? 3.298 -19.760 -30.393 1.00 22.08 525 GLY A CA 1
ATOM 4153 C C . GLY A 1 525 ? 3.987 -19.195 -29.157 1.00 22.08 525 GLY A C 1
ATOM 4154 O O . GLY A 1 525 ? 5.185 -18.955 -29.175 1.00 22.08 525 GLY A O 1
ATOM 4155 N N . ARG A 1 526 ? 3.217 -19.189 -28.062 1.00 21.89 526 ARG A N 1
ATOM 4156 C CA . ARG A 1 526 ? 3.625 -19.378 -26.655 1.00 21.89 526 ARG A CA 1
ATOM 4157 C C . ARG A 1 526 ? 4.248 -18.203 -25.887 1.00 21.89 526 ARG A C 1
ATOM 4159 O O . ARG A 1 526 ? 5.438 -17.928 -25.951 1.00 21.89 526 ARG A O 1
ATOM 4166 N N . LEU A 1 527 ? 3.376 -17.638 -25.044 1.00 29.41 527 LEU A N 1
ATOM 4167 C CA . LEU A 1 527 ? 3.570 -17.316 -23.622 1.00 29.41 527 LEU A CA 1
ATOM 4168 C C . LEU A 1 527 ? 4.928 -17.750 -23.044 1.00 29.41 527 LEU A C 1
ATOM 4170 O O . LEU A 1 527 ? 5.154 -18.938 -22.809 1.00 29.41 527 LEU A O 1
ATOM 4174 N N . LEU A 1 528 ? 5.776 -16.770 -22.732 1.00 24.38 528 LEU A N 1
ATOM 4175 C CA . LEU A 1 528 ? 6.891 -16.915 -21.802 1.00 24.38 528 LEU A CA 1
ATOM 4176 C C . LEU A 1 528 ? 6.806 -15.795 -20.763 1.00 24.38 528 LEU A C 1
ATOM 4178 O O . LEU A 1 528 ? 6.568 -14.637 -21.098 1.00 24.38 528 LEU A O 1
ATOM 4182 N N . GLY A 1 529 ? 6.900 -16.228 -19.506 1.00 22.92 529 GLY A N 1
ATOM 4183 C CA . GLY A 1 529 ? 6.543 -15.507 -18.293 1.00 22.92 529 GLY A CA 1
ATOM 4184 C C . GLY A 1 529 ? 7.281 -14.198 -18.038 1.00 22.92 529 GLY A C 1
ATOM 4185 O O . GLY A 1 529 ? 8.349 -13.916 -18.579 1.00 22.92 529 GLY A O 1
ATOM 4186 N N . ALA A 1 530 ? 6.656 -13.418 -17.161 1.00 23.25 530 ALA A N 1
ATOM 4187 C CA . ALA A 1 530 ? 7.128 -12.140 -16.667 1.00 23.25 530 ALA A CA 1
ATOM 4188 C C . ALA A 1 530 ? 8.538 -12.245 -16.058 1.00 23.25 530 ALA A C 1
ATOM 4190 O O . ALA A 1 530 ? 8.771 -12.969 -15.090 1.00 23.25 530 ALA A O 1
ATOM 4191 N N . THR A 1 531 ? 9.475 -11.490 -16.625 1.00 24.41 531 THR A N 1
ATOM 4192 C CA . THR A 1 531 ? 10.773 -11.150 -16.024 1.00 24.41 531 THR A CA 1
ATOM 4193 C C . THR A 1 531 ? 10.629 -9.932 -15.098 1.00 24.41 531 THR A C 1
ATOM 4195 O O . THR A 1 531 ? 9.891 -9.012 -15.460 1.00 24.41 531 THR A O 1
ATOM 4198 N N . PRO A 1 532 ? 11.334 -9.858 -13.950 1.00 27.16 532 PRO A N 1
ATOM 4199 C CA . PRO A 1 532 ? 11.166 -8.770 -12.986 1.00 27.16 532 PRO A CA 1
ATOM 4200 C C . PRO A 1 532 ? 11.663 -7.427 -13.538 1.00 27.16 532 PRO A C 1
ATOM 4202 O O . PRO A 1 532 ? 12.757 -7.331 -14.097 1.00 27.16 532 PRO A O 1
ATOM 4205 N N . LEU A 1 533 ? 10.854 -6.382 -13.359 1.00 28.42 533 LEU A N 1
ATOM 4206 C CA . LEU A 1 533 ? 11.167 -5.003 -13.733 1.00 28.42 533 LEU A CA 1
ATOM 4207 C C . LEU A 1 533 ? 12.296 -4.428 -12.859 1.00 28.42 533 LEU A C 1
ATOM 4209 O O . LEU A 1 533 ? 12.318 -4.588 -11.640 1.00 28.42 533 LEU A O 1
ATOM 4213 N N . SER A 1 534 ? 13.235 -3.735 -13.508 1.00 28.52 534 SER A N 1
ATOM 4214 C CA . SER A 1 534 ? 14.411 -3.110 -12.897 1.00 28.52 534 SER A CA 1
ATOM 4215 C C . SER A 1 534 ? 14.065 -2.014 -11.879 1.00 28.52 534 SER A C 1
ATOM 4217 O O . SER A 1 534 ? 13.116 -1.258 -12.070 1.00 28.52 534 SER A O 1
ATOM 4219 N N . ALA A 1 535 ? 14.916 -1.884 -10.859 1.00 31.53 535 ALA A N 1
ATOM 4220 C CA . ALA A 1 535 ? 14.813 -0.992 -9.707 1.00 31.53 535 ALA A CA 1
ATOM 4221 C C . ALA A 1 535 ? 14.470 0.485 -10.013 1.00 31.53 535 ALA A C 1
ATOM 4223 O O . ALA A 1 535 ? 15.311 1.260 -10.471 1.00 31.53 535 ALA A O 1
ATOM 4224 N N . SER A 1 536 ? 13.259 0.898 -9.624 1.00 30.16 536 SER A N 1
ATOM 4225 C CA . SER A 1 536 ? 12.907 2.287 -9.301 1.00 30.16 536 SER A CA 1
ATOM 4226 C C . SER A 1 536 ? 11.683 2.325 -8.376 1.00 30.16 536 SER A C 1
ATOM 4228 O O . SER A 1 536 ? 10.571 2.145 -8.855 1.00 30.16 536 SER A O 1
ATOM 4230 N N . SER A 1 537 ? 11.882 2.608 -7.078 1.00 40.12 537 SER A N 1
ATOM 4231 C CA . SER A 1 537 ? 10.849 2.746 -6.024 1.00 40.12 537 SER A CA 1
ATOM 4232 C C . SER A 1 537 ? 9.891 1.552 -5.837 1.00 40.12 537 SER A C 1
ATOM 4234 O O . SER A 1 537 ? 9.647 0.780 -6.752 1.00 40.12 537 SER A O 1
ATOM 4236 N N . TYR A 1 538 ? 9.338 1.369 -4.633 1.00 45.91 538 TYR A N 1
ATOM 4237 C CA . TYR A 1 538 ? 8.223 0.428 -4.467 1.00 45.91 538 TYR A CA 1
ATOM 4238 C C . TYR A 1 538 ? 6.900 1.077 -4.898 1.00 45.91 538 TYR A C 1
ATOM 4240 O O . TYR A 1 538 ? 6.222 0.564 -5.777 1.00 45.91 538 TYR A O 1
ATOM 4248 N N . ARG A 1 539 ? 6.555 2.238 -4.314 1.00 48.75 539 ARG A N 1
ATOM 4249 C CA . ARG A 1 539 ? 5.361 3.027 -4.665 1.00 48.75 539 ARG A CA 1
ATOM 4250 C C . ARG A 1 539 ? 5.502 4.469 -4.167 1.00 48.75 539 ARG A C 1
ATOM 4252 O O . ARG A 1 539 ? 5.707 4.679 -2.970 1.00 48.75 539 ARG A O 1
ATOM 4259 N N . GLN A 1 540 ? 5.435 5.460 -5.058 1.00 44.38 540 GLN A N 1
ATOM 4260 C CA . GLN A 1 540 ? 5.518 6.882 -4.693 1.00 44.38 540 GLN A CA 1
ATOM 4261 C C . GLN A 1 540 ? 4.149 7.561 -4.752 1.00 44.38 540 GLN A C 1
ATOM 4263 O O . GLN A 1 540 ? 3.308 7.228 -5.576 1.00 44.38 540 GLN A O 1
ATOM 4268 N N . CYS A 1 541 ? 3.953 8.514 -3.847 1.00 38.06 541 CYS A N 1
ATOM 4269 C CA . CYS A 1 541 ? 2.800 9.403 -3.804 1.00 38.06 541 CYS A CA 1
ATOM 4270 C C . CYS A 1 541 ? 2.917 10.500 -4.872 1.00 38.06 541 CYS A C 1
ATOM 4272 O O . CYS A 1 541 ? 4.014 11.026 -5.075 1.00 38.06 541 CYS A O 1
ATOM 4274 N N . ASP A 1 542 ? 1.792 10.914 -5.463 1.00 42.22 542 ASP A N 1
ATOM 4275 C CA . ASP A 1 542 ? 1.704 12.121 -6.290 1.00 42.22 542 ASP A CA 1
ATOM 4276 C C . ASP A 1 542 ? 2.289 13.340 -5.532 1.00 42.22 542 ASP A C 1
ATOM 4278 O O . ASP A 1 542 ? 1.910 13.606 -4.384 1.00 42.22 542 ASP A O 1
ATOM 4282 N N . PRO A 1 543 ? 3.210 14.125 -6.123 1.00 44.75 543 PRO A N 1
ATOM 4283 C CA . PRO A 1 543 ? 3.671 15.381 -5.535 1.00 44.75 543 PRO A CA 1
ATOM 4284 C C . PRO A 1 543 ? 2.550 16.368 -5.147 1.00 44.75 543 PRO A C 1
ATOM 4286 O O . PRO A 1 543 ? 2.749 17.178 -4.234 1.00 44.75 543 PRO A O 1
ATOM 4289 N N . SER A 1 544 ? 1.397 16.334 -5.826 1.00 42.47 544 SER A N 1
ATOM 4290 C CA . SER A 1 544 ? 0.196 17.128 -5.527 1.00 42.47 544 SER A CA 1
ATOM 4291 C C . SER A 1 544 ? -0.454 16.696 -4.203 1.00 42.47 544 SER A C 1
ATOM 4293 O O . SER A 1 544 ? -0.826 17.536 -3.376 1.00 42.47 544 SER A O 1
ATOM 4295 N N . GLU A 1 545 ? -0.444 15.393 -3.937 1.00 45.91 545 GLU A N 1
ATOM 4296 C CA . GLU A 1 545 ? -1.010 14.763 -2.754 1.00 45.91 545 GLU A CA 1
ATOM 4297 C C . GLU A 1 545 ? -0.005 14.636 -1.600 1.00 45.91 545 GLU A C 1
ATOM 4299 O O . GLU A 1 545 ? -0.339 14.161 -0.515 1.00 45.91 545 GLU A O 1
ATOM 4304 N N . ARG A 1 546 ? 1.234 15.120 -1.759 1.00 54.03 546 ARG A N 1
ATOM 4305 C CA . ARG A 1 546 ? 2.276 15.065 -0.713 1.00 54.03 546 ARG A CA 1
ATOM 4306 C C . ARG A 1 546 ? 1.825 15.668 0.625 1.00 54.03 546 ARG A C 1
ATOM 4308 O O . ARG A 1 546 ? 2.319 15.263 1.677 1.00 54.03 546 ARG A O 1
ATOM 4315 N N . LYS A 1 547 ? 0.872 16.608 0.603 1.00 48.19 547 LYS A N 1
ATOM 4316 C CA . LYS A 1 547 ? 0.236 17.176 1.807 1.00 48.19 547 LYS A CA 1
ATOM 4317 C C . LYS A 1 547 ? -0.644 16.172 2.568 1.00 48.19 547 LYS A C 1
ATOM 4319 O O . LYS A 1 547 ? -0.805 16.334 3.772 1.00 48.19 547 LYS A O 1
ATOM 4324 N N . LEU A 1 548 ? -1.182 15.157 1.892 1.00 51.31 548 LEU A N 1
ATOM 4325 C CA . LEU A 1 548 ? -2.025 14.103 2.464 1.00 51.31 548 LEU A CA 1
ATOM 4326 C C . LEU A 1 548 ? -1.186 12.980 3.084 1.00 51.31 548 LEU A C 1
ATOM 4328 O O . LEU A 1 548 ? -1.491 12.521 4.182 1.00 51.31 548 LEU A O 1
ATOM 4332 N N . TYR A 1 549 ? -0.107 12.554 2.418 1.00 51.59 549 TYR A N 1
ATOM 4333 C CA . TYR A 1 549 ? 0.636 11.348 2.823 1.00 51.59 549 TYR A CA 1
ATOM 4334 C C . TYR A 1 549 ? 2.014 11.612 3.449 1.00 51.59 549 TYR A C 1
ATOM 4336 O O . TYR A 1 549 ? 2.583 10.731 4.107 1.00 51.59 549 TYR A O 1
ATOM 4344 N N . GLY A 1 550 ? 2.575 12.811 3.272 1.00 53.59 550 GLY A N 1
ATOM 4345 C CA . GLY A 1 550 ? 3.889 13.176 3.797 1.00 53.59 550 GLY A CA 1
ATOM 4346 C C . GLY A 1 550 ? 5.020 12.307 3.230 1.00 53.59 550 GLY A C 1
ATOM 4347 O O . GLY A 1 550 ? 5.298 12.342 2.036 1.00 53.59 550 GLY A O 1
ATOM 4348 N N . LYS A 1 551 ? 5.713 11.562 4.106 1.00 50.97 551 LYS A N 1
ATOM 4349 C CA . LYS A 1 551 ? 6.808 10.622 3.762 1.00 50.97 551 LYS A CA 1
ATOM 4350 C C . LYS A 1 551 ? 6.405 9.145 3.935 1.00 50.97 551 LYS A C 1
ATOM 4352 O O . LYS A 1 551 ? 7.271 8.268 4.019 1.00 50.97 551 LYS A O 1
ATOM 4357 N N . SER A 1 552 ? 5.113 8.871 4.091 1.00 48.50 552 SER A N 1
ATOM 4358 C CA . SER A 1 552 ? 4.615 7.517 4.336 1.00 48.50 552 SER A CA 1
ATOM 4359 C C . SER A 1 552 ? 4.592 6.714 3.032 1.00 48.50 552 SER A C 1
ATOM 4361 O O . SER A 1 552 ? 4.152 7.251 2.016 1.00 48.50 552 SER A O 1
ATOM 4363 N N . PRO A 1 553 ? 5.041 5.448 3.033 1.00 56.41 553 PRO A N 1
ATOM 4364 C CA . PRO A 1 553 ? 4.936 4.604 1.852 1.00 56.41 553 PRO A CA 1
ATOM 4365 C C . PRO A 1 553 ? 3.473 4.226 1.598 1.00 56.41 553 PRO A C 1
ATOM 4367 O O . PRO A 1 553 ? 2.678 4.189 2.538 1.00 56.41 553 PRO A O 1
ATOM 4370 N N . LEU A 1 554 ? 3.114 3.945 0.348 1.00 65.12 554 LEU A N 1
ATOM 4371 C CA . LEU A 1 554 ? 1.742 3.624 -0.054 1.00 65.12 554 LEU A CA 1
ATOM 4372 C C . LEU A 1 554 ? 1.603 2.132 -0.356 1.00 65.12 554 LEU A C 1
ATOM 4374 O O . LEU A 1 554 ? 2.506 1.548 -0.950 1.00 65.12 554 LEU A O 1
ATOM 4378 N N . PHE A 1 555 ? 0.489 1.516 0.042 1.00 64.88 555 PHE A N 1
ATOM 4379 C CA . PHE A 1 555 ? 0.168 0.137 -0.332 1.00 64.88 555 PHE A CA 1
ATOM 4380 C C . PHE A 1 555 ? -1.325 -0.147 -0.106 1.00 64.88 555 PHE A C 1
ATOM 4382 O O . PHE A 1 555 ? -1.809 0.020 1.010 1.00 64.88 555 PHE A O 1
ATOM 4389 N N . GLY A 1 556 ? -2.054 -0.582 -1.134 1.00 66.06 556 GLY A N 1
ATOM 4390 C CA . GLY A 1 556 ? -3.519 -0.696 -1.114 1.00 66.06 556 GLY A CA 1
ATOM 4391 C C . GLY A 1 556 ? -4.247 0.632 -1.352 1.00 66.06 556 GLY A C 1
ATOM 4392 O O . GLY A 1 556 ? -3.624 1.693 -1.423 1.00 66.06 556 GLY A O 1
ATOM 4393 N N . GLN A 1 557 ? -5.572 0.570 -1.481 1.00 72.94 557 GLN A N 1
ATOM 4394 C CA . GLN A 1 557 ? -6.416 1.693 -1.904 1.00 72.94 557 GLN A CA 1
ATOM 4395 C C . GLN A 1 557 ? -7.660 1.837 -1.027 1.00 72.94 557 GLN A C 1
ATOM 4397 O O . GLN A 1 557 ? -8.328 0.856 -0.695 1.00 72.94 557 GLN A O 1
ATOM 4402 N N . TYR A 1 558 ? -7.979 3.070 -0.643 1.00 68.56 558 TYR A N 1
ATOM 4403 C CA . TYR A 1 558 ? -9.201 3.381 0.083 1.00 68.56 558 TYR A CA 1
ATOM 4404 C C . TYR A 1 558 ? -10.366 3.583 -0.882 1.00 68.56 558 TYR A C 1
ATOM 4406 O O . TYR A 1 558 ? -10.240 4.294 -1.874 1.00 68.56 558 TYR A O 1
ATOM 4414 N N . PHE A 1 559 ? -11.512 2.995 -0.545 1.00 80.38 559 PHE A N 1
ATOM 4415 C CA . PHE A 1 559 ? -12.751 3.106 -1.310 1.00 80.38 559 PHE A CA 1
ATOM 4416 C C . PHE A 1 559 ? -13.913 3.556 -0.425 1.00 80.38 559 PHE A C 1
ATOM 4418 O O . PHE A 1 559 ? -13.940 3.292 0.785 1.00 80.38 559 PHE A O 1
ATOM 4425 N N . VAL A 1 560 ? -14.888 4.207 -1.052 1.00 79.31 560 VAL A N 1
ATOM 4426 C CA . VAL A 1 560 ? -16.190 4.569 -0.487 1.00 79.31 560 VAL A CA 1
ATOM 4427 C C . VAL A 1 560 ? -17.310 3.895 -1.259 1.00 79.31 560 VAL A C 1
ATOM 4429 O O . VAL A 1 560 ? -17.133 3.442 -2.385 1.00 79.31 560 VAL A O 1
ATOM 4432 N N . LEU A 1 561 ? -18.467 3.802 -0.619 1.00 79.75 561 LEU A N 1
ATOM 4433 C CA . LEU A 1 561 ? -19.638 3.146 -1.172 1.00 79.75 561 LEU A CA 1
ATOM 4434 C C . LEU A 1 561 ? -20.490 4.137 -1.970 1.00 79.75 561 LEU A C 1
ATOM 4436 O O . LEU A 1 561 ? -20.942 5.129 -1.402 1.00 79.75 561 LEU A O 1
ATOM 4440 N N . GLU A 1 562 ? -20.763 3.820 -3.233 1.00 80.50 562 GLU A N 1
ATOM 4441 C CA . GLU A 1 562 ? -21.732 4.541 -4.071 1.00 80.50 562 GLU A CA 1
ATOM 4442 C C . GLU A 1 562 ? -23.097 3.842 -4.044 1.00 80.50 562 GLU A C 1
ATOM 4444 O O . GLU A 1 562 ? -24.127 4.484 -3.835 1.00 80.50 562 GLU A O 1
ATOM 4449 N N . ASN A 1 563 ? -23.113 2.509 -4.171 1.00 75.06 563 ASN A N 1
ATOM 4450 C CA . ASN A 1 563 ? -24.339 1.714 -4.109 1.00 75.06 563 ASN A CA 1
ATOM 4451 C C . ASN A 1 563 ? -24.205 0.545 -3.115 1.00 75.06 563 ASN A C 1
ATOM 4453 O O . ASN A 1 563 ? -23.317 -0.291 -3.300 1.00 75.06 563 ASN A O 1
ATOM 4457 N N . PRO A 1 564 ? -25.063 0.447 -2.077 1.00 78.06 564 PRO A N 1
ATOM 4458 C CA . PRO A 1 564 ? -25.026 -0.653 -1.117 1.00 78.06 564 PRO A CA 1
ATOM 4459 C C . PRO A 1 564 ? -25.441 -1.993 -1.730 1.00 78.06 564 PRO A C 1
ATOM 4461 O O . PRO A 1 564 ? -26.151 -2.065 -2.730 1.00 78.06 564 PRO A O 1
ATOM 4464 N N . GLY A 1 565 ? -25.041 -3.071 -1.065 1.00 83.62 565 GLY A N 1
ATOM 4465 C CA . GLY A 1 565 ? -25.402 -4.438 -1.431 1.00 83.62 565 GLY A CA 1
ATOM 4466 C C . GLY A 1 565 ? -24.529 -5.449 -0.701 1.00 83.62 565 GLY A C 1
ATOM 4467 O O . GLY A 1 565 ? -23.833 -5.097 0.252 1.00 83.62 565 GLY A O 1
ATOM 4468 N N . THR A 1 566 ? -24.561 -6.697 -1.151 1.00 89.25 566 THR A N 1
ATOM 4469 C CA . THR A 1 566 ? -23.775 -7.789 -0.567 1.00 89.25 566 THR A CA 1
ATOM 4470 C C . THR A 1 566 ? -22.713 -8.235 -1.555 1.00 89.25 566 THR A C 1
ATOM 4472 O O . THR A 1 566 ? -23.034 -8.486 -2.715 1.00 89.25 566 THR A O 1
ATOM 4475 N N . ILE A 1 567 ? -21.480 -8.366 -1.073 1.00 84.62 567 ILE A N 1
ATOM 4476 C CA . ILE A 1 567 ? -20.363 -8.963 -1.807 1.00 84.62 567 ILE A CA 1
ATOM 4477 C C . ILE A 1 567 ? -19.982 -10.299 -1.179 1.00 84.62 567 ILE A C 1
ATOM 4479 O O . ILE A 1 567 ? -20.144 -10.501 0.029 1.00 84.62 567 ILE A O 1
ATOM 4483 N N . ARG A 1 568 ? -19.466 -11.208 -2.000 1.00 92.44 568 ARG A N 1
ATOM 4484 C CA . ARG A 1 568 ? -19.073 -12.564 -1.616 1.00 92.44 568 ARG A CA 1
ATOM 4485 C C . ARG A 1 568 ? -17.683 -12.883 -2.123 1.00 92.44 568 ARG A C 1
ATOM 4487 O O . ARG A 1 568 ? -17.244 -12.374 -3.151 1.00 92.44 568 ARG A O 1
ATOM 4494 N N . VAL A 1 569 ? -16.993 -13.762 -1.410 1.00 87.25 569 VAL A N 1
ATOM 4495 C CA . VAL A 1 569 ? -15.798 -14.416 -1.946 1.00 87.25 569 VAL A CA 1
ATOM 4496 C C . VAL A 1 569 ? -16.193 -15.174 -3.215 1.00 87.25 569 VAL A C 1
ATOM 4498 O O . VAL A 1 569 ? -17.183 -15.902 -3.222 1.00 87.25 569 VAL A O 1
ATOM 4501 N N . GLY A 1 570 ? -15.424 -14.985 -4.283 1.00 84.06 570 GLY A N 1
ATOM 4502 C CA . GLY A 1 570 ? -15.720 -15.503 -5.616 1.00 84.06 570 GLY A CA 1
ATOM 4503 C C . GLY A 1 570 ? -16.484 -14.534 -6.521 1.00 84.06 570 GLY A C 1
ATOM 4504 O O . GLY A 1 570 ? -16.584 -14.810 -7.715 1.00 84.06 570 GLY A O 1
ATOM 4505 N N . ASP A 1 571 ? -16.978 -13.397 -6.013 1.00 80.19 571 ASP A N 1
ATOM 4506 C CA . ASP A 1 571 ? -17.627 -12.410 -6.877 1.00 80.19 571 ASP A CA 1
ATOM 4507 C C . ASP A 1 571 ? -16.608 -11.811 -7.863 1.00 80.19 571 ASP A C 1
ATOM 4509 O O . ASP A 1 571 ? -15.520 -11.392 -7.446 1.00 80.19 571 ASP A O 1
ATOM 4513 N N . PRO A 1 572 ? -16.940 -11.727 -9.164 1.00 86.12 572 PRO A N 1
ATOM 4514 C CA . PRO A 1 572 ? -16.117 -11.007 -10.121 1.00 86.12 572 PRO A CA 1
ATOM 4515 C C . PRO A 1 572 ? -16.086 -9.514 -9.772 1.00 86.12 572 PRO A C 1
ATOM 4517 O O . PRO A 1 572 ? -17.087 -8.924 -9.356 1.00 86.12 572 PRO A O 1
ATOM 4520 N N . VAL A 1 573 ? -14.920 -8.908 -9.968 1.00 84.94 573 VAL A N 1
ATOM 4521 C CA . VAL A 1 573 ? -14.679 -7.478 -9.778 1.00 84.94 573 VAL A CA 1
ATOM 4522 C C . VAL A 1 573 ? -14.581 -6.839 -11.155 1.00 84.94 573 VAL A C 1
ATOM 4524 O O . VAL A 1 573 ? -13.713 -7.204 -11.951 1.00 84.94 573 VAL A O 1
ATOM 4527 N N . TYR A 1 574 ? -15.477 -5.901 -11.444 1.00 84.88 574 TYR A N 1
ATOM 4528 C CA . TYR A 1 574 ? -15.517 -5.176 -12.708 1.00 84.88 574 TYR A CA 1
ATOM 4529 C C . TYR A 1 574 ? -15.093 -3.726 -12.519 1.00 84.88 574 TYR A C 1
ATOM 4531 O O . TYR A 1 574 ? -15.571 -3.060 -11.607 1.00 84.88 574 TYR A O 1
ATOM 4539 N N . LEU A 1 575 ? -14.269 -3.216 -13.425 1.00 86.19 575 LEU A N 1
ATOM 4540 C CA . LEU A 1 575 ? -14.018 -1.790 -13.573 1.00 86.19 575 LEU A CA 1
ATOM 4541 C C . LEU A 1 575 ? -15.189 -1.141 -14.323 1.00 86.19 575 LEU A C 1
ATOM 4543 O O . LEU A 1 575 ? -15.632 -1.639 -15.365 1.00 86.19 575 LEU A O 1
ATOM 4547 N N . LEU A 1 576 ? -15.704 -0.039 -13.782 1.00 77.12 576 LEU A N 1
ATOM 4548 C CA . LEU A 1 576 ? -16.762 0.763 -14.380 1.00 77.12 576 LEU A CA 1
ATOM 4549 C C . LEU A 1 576 ? -16.152 1.915 -15.185 1.00 77.12 576 LEU A C 1
ATOM 4551 O O . LEU A 1 576 ? -15.469 2.764 -14.630 1.00 77.12 576 LEU A O 1
ATOM 4555 N N . GLY A 1 577 ? -16.483 1.995 -16.478 1.00 61.47 577 GLY A N 1
ATOM 4556 C CA . GLY A 1 577 ? -16.292 3.225 -17.253 1.00 61.47 577 GLY A CA 1
ATOM 4557 C C . GLY A 1 577 ? -14.970 3.360 -18.010 1.00 61.47 577 GLY A C 1
ATOM 4558 O O . GLY A 1 577 ? -14.267 4.346 -17.822 1.00 61.47 577 GLY A O 1
ATOM 4559 N N . GLN A 1 578 ? -14.721 2.451 -18.959 1.00 45.69 578 GLN A N 1
ATOM 4560 C CA . GLN A 1 578 ? -13.997 2.802 -20.190 1.00 45.69 578 GLN A CA 1
ATOM 4561 C C . GLN A 1 578 ? -14.967 2.982 -21.359 1.00 45.69 578 GLN A C 1
ATOM 4563 O O . GLN A 1 578 ? -15.809 2.073 -21.580 1.00 45.69 578 GLN A O 1
#

pLDDT: mean 75.89, std 20.3, range [21.89, 98.56]

Foldseek 3Di:
DDDDDDDDPDDDDCVVVVVVVVVVCVVVVVVVCVVVVPPPPWPWDFAFFFAWFWADQAAQEATDTDQKWWQDLAATDDPLRHHRQKFKAAPLQETDHLVNQLQRLQWDWDADPQWIWTDHPPADIDIFHSDAPPPADWDFHADPNDTWIWGWRDPSQQVRVCVSRVPHGMTMTGHDPVTFFQFLCVQFPPQDDGGGYHRDNHFRFFEAEPQQLVVLQQQEQDRADVRLVDGRTYTYPHHHPVLLQFQWKDWPNFIWGFDWFDFDDQSSQQHSNPSDGDPQPPFVVQAWDKFKAAPVQEGDDLVNQLCVLQFAWGHHHQWIWTDGPPAPIDTAGVPAPPPADWDQHAAPNDTWIWGWRDDSQQVRVCVSSVDHTMTMTIDDPVTDFDALCVVPVLGDRPDGDHRDRRDPFFEEEPQQLVVLQVVDPDRADPVLVPGPYYHYDDHHPVVQVCQWDDRRPATDGDRHHDDDDQSSQRHSNPSDRDPCPPNVVVVVVVVVPPPDDDDDDDDDDDDDDDDDDDDDDDDDDDDDDDDDDGDDGSADDHPVCCVVRPSGRGRTTHMGTPDIDMHGRRTGMIRTHD

Organism: Callithrix jacchus (NCBI:txid9483)

Radius of gyration: 31.01 Å; chains: 1; bounding box: 116×71×87 Å